Protein 5LW0 (pdb70)

Foldseek 3Di:
DPDQQLQEEEEEQACVDQQPDDLLLSLVLVLVLQQVLCVPDPSHAYEYEDADPVDPSLVNNVVVCVVVVPDPVRYHYAHHQQLCCCPPVVDAHAEYEDAAAFQRDEDPDDNRPVVCVQFDCQQVVQVVVWDRGDDQLAKTKTARDCPGNSCVRRVHGIYIYFHAAGCNPPGPNHPVPPVVVRSVRNSSRSNNVSVNSVVSVD/DPADDQLLQEEEEEQACVDQQPDDLLLSLVLVLVLLVVLCVVDDSHAYEYEDADPVDPSLVNNVVVCVVVVPDPVRYHYAHHQQLCCCPVVVRAHQEYEDNAAFQRDEDPDDNRPVVCVQFDPQQVVQCVVFDGGDDQLAKTKTARDCPGNSCVRRVHGIYIYFHAAGCDPPDPNHPVPPVVVRSVRRSSRSNNVSVNSVVSRD

Secondary structure (DSSP, 8-state):
---GGGGEEEE--TTSSTT---HHHHHHHHHHHHHHHHHH-SS-EEEEEES-TT-HHHHHHHHHHHHTT--TTTEEEEES-TTSTTTTTSB--SEEEEE--TT--S-SSHHHHHHHHHH-HHHHHHHHHH-S---TTEEEEEEPPTTSHHHHHH---EEEEEE--B--TTSTTB-TT-HHHHHHHHHHHHHHHHHHHHHHH-/--S--GGGGEEEE--TTSSTT---HHHHHHHHHHHHHHHHHH-SS-EEEEEES-TT-HHHHHHHHHHHHTT--TTTEEEEES-TTSTTTTTSB--SEEEEE--TT--S-SSHHHHHHHHHH-HHHHHHHHHH-S---TT-EEEEE--TTSHHHHHH---EEEEE---B--TTSTTB-TT-HHHHHHHHHHHHHHHHHHHHHHH-

Solvent-accessible surface area: 18004 Å² total

Sequence (406 aa):
LSDISSSSRTLAFPSISTADFQFDLDRASDIIVDAVADILQKKYDNIRRLVLVVDLSHKSRILSSLVKEKAAKKNINSSRFFTFVGDITQLQSKGGLRCCNVIANAANWRLKPGGGGVNAAIYNAAGEDLQRATKECADDTLRRPGSSVAVPLPSTSPLHHQREGVTHIIHVLGPNMNPMRPDCLKNDYTKGSKILHEAYTSSLFEENFVAIVQSVLSDISSSSRTLAFPSISTADFQFDLDRASDIIVDAVADILQKYDNIRRLVLVVDLSHKSRILSSLVKEKAAKKNINSSRFFTFVGDITQLQSKGGLRCCNVIANAANWRLKPGGGGVNAAIYNAAGEDLQRATKECADDTLRPGSSVAVPLPSTSPLHQREGVTHIIHVLGPNMNPMRPDCLKNDYTKGSKILHEAYTSLFENFVAIVQ

Radius of gyration: 22.7 Å; Cα contacts (8 Å, |Δi|>4): 907; chains: 2; bounding box: 70×43×40 Å

Organism: Oryza sativa subsp. indica (NCBI:txid39946)

Nearest PDB structures (foldseek):
  5lw0-assembly1_A  TM=1.003E+00  e=5.883E-43  Oryza sativa Japonica Group
  5lw6-assembly1_A  TM=7.981E-01  e=7.339E-15  Dictyostelium discoideum
  4jwh-assembly2_B  TM=5.902E-01  e=1.443E-02  Schizosaccharomyces pombe 972h-
  4jwh-assembly1_A  TM=5.006E-01  e=4.060E-02  Schizosaccharomyces pombe 972h-
  5zlt-assembly1_C  TM=4.604E-01  e=3.010E-01  Acinetobacter baumannii

Structure (mmCIF, N/CA/C/O backbone):
data_5LW0
#
_entry.id   5LW0
#
_cell.length_a   73.496
_cell.length_b   91.318
_cell.length_c   62.882
_cell.angle_alpha   90.00
_cell.angle_beta   103.32
_cell.angle_gamma   90.00
#
_symmetry.space_group_name_H-M   'C 1 2 1'
#
loop_
_entity.id
_entity.type
_entity.pdbx_description
1 polymer 'Basic helix-loop-helix, putative, expressed'
2 non-polymer '[(2R,3S,4R,5R)-5-(6-AMINOPURIN-9-YL)-3,4-DIHYDROXY-OXOLAN-2-YL]METHYL [HYDROXY-[[(2R,3S,4R,5S)-3,4,5-TRIHYDROXYOXOLAN-2-YL]METHOXY]PHOSPHORYL] HYDROGEN PHOSPHATE'
3 non-polymer 'PHOSPHATE ION'
4 non-polymer GLYCINE
5 water water
#
loop_
_atom_site.group_PDB
_atom_site.id
_atom_site.type_symbol
_atom_site.label_atom_id
_atom_site.label_alt_id
_atom_site.label_comp_id
_atom_site.label_asym_id
_atom_site.label_entity_id
_atom_site.label_seq_id
_atom_site.pdbx_PDB_ins_code
_atom_site.Cartn_x
_atom_site.Cartn_y
_atom_site.Cartn_z
_atom_site.occupancy
_atom_site.B_iso_or_equiv
_atom_site.auth_seq_id
_atom_site.auth_comp_id
_atom_site.auth_asym_id
_atom_site.auth_atom_id
_atom_site.pdbx_PDB_model_num
ATOM 1 N N . LEU A 1 30 ? 70.805 -38.373 94.080 1.00 79.99 95 LEU A N 1
ATOM 2 C CA . LEU A 1 30 ? 69.869 -37.740 93.095 1.00 74.38 95 LEU A CA 1
ATOM 3 C C . LEU A 1 30 ? 69.633 -38.651 91.915 1.00 64.42 95 LEU A C 1
ATOM 4 O O . LEU A 1 30 ? 70.550 -39.310 91.447 1.00 62.55 95 LEU A O 1
ATOM 9 N N . SER A 1 31 ? 68.403 -38.650 91.409 1.00 54.27 96 SER A N 1
ATOM 10 C CA . SER A 1 31 ? 68.091 -39.284 90.137 1.00 49.38 96 SER A CA 1
ATOM 11 C C . SER A 1 31 ? 68.912 -38.623 89.005 1.00 39.95 96 SER A C 1
ATOM 12 O O . SER A 1 31 ? 69.559 -37.567 89.189 1.00 39.50 96 SER A O 1
ATOM 15 N N . ASP A 1 32 ? 68.846 -39.227 87.838 1.00 33.59 97 ASP A N 1
ATOM 16 C CA . ASP A 1 32 ? 69.572 -38.737 86.696 1.00 28.60 97 ASP A CA 1
ATOM 17 C C . ASP A 1 32 ? 69.044 -37.309 86.358 1.00 22.31 97 ASP A C 1
ATOM 18 O O . ASP A 1 32 ? 67.876 -37.006 86.538 1.00 22.68 97 ASP A O 1
ATOM 23 N N . ILE A 1 33 ? 69.929 -36.498 85.828 1.00 19.84 98 ILE A N 1
ATOM 24 C CA . ILE A 1 33 ? 69.599 -35.140 85.407 1.00 20.13 98 ILE A CA 1
ATOM 25 C C . ILE A 1 33 ? 68.405 -35.099 84.461 1.00 17.69 98 ILE A C 1
ATOM 26 O O . ILE A 1 33 ? 67.588 -34.160 84.556 1.00 17.32 98 ILE A O 1
ATOM 31 N N . SER A 1 34 ? 68.275 -36.035 83.532 1.00 18.84 99 SER A N 1
ATOM 32 C CA A SER A 1 34 ? 67.161 -36.011 82.571 0.50 18.58 99 SER A CA 1
ATOM 33 C CA B SER A 1 34 ? 67.183 -35.967 82.568 0.50 19.96 99 SER A CA 1
ATOM 34 C C . SER A 1 34 ? 65.832 -36.127 83.259 1.00 18.49 99 SER A C 1
ATOM 35 O O . SER A 1 34 ? 64.864 -35.521 82.843 1.00 18.91 99 SER A O 1
ATOM 40 N N . SER A 1 35 ? 65.812 -36.820 84.396 1.00 18.78 100 SER A N 1
ATOM 41 C CA A SER A 1 35 ? 64.585 -36.987 85.162 0.70 19.73 100 SER A CA 1
ATOM 42 C CA B SER A 1 35 ? 64.583 -36.975 85.154 0.30 20.99 100 SER A CA 1
ATOM 43 C C . SER A 1 35 ? 64.219 -35.720 85.916 1.00 20.17 100 SER A C 1
ATOM 44 O O . SER A 1 35 ? 63.092 -35.598 86.401 1.00 25.54 100 SER A O 1
ATOM 49 N N . ARG A 1 36 ? 65.176 -34.775 86.025 1.00 16.82 101 ARG A N 1
ATOM 50 C CA . ARG A 1 36 ? 64.956 -33.563 86.728 1.00 16.27 101 ARG A CA 1
ATOM 51 C C . ARG A 1 36 ? 65.058 -32.339 85.815 1.00 15.65 101 ARG A C 1
ATOM 52 O O . ARG A 1 36 ? 65.290 -31.273 86.266 1.00 15.36 101 ARG A O 1
ATOM 60 N N . THR A 1 37 ? 64.768 -32.556 84.527 1.00 14.10 102 THR A N 1
ATOM 61 C CA . THR A 1 37 ? 64.799 -31.537 83.541 1.00 13.93 102 THR A CA 1
ATOM 62 C C . THR A 1 37 ? 63.432 -31.409 82.873 1.00 14.85 102 THR A C 1
ATOM 63 O O . THR A 1 37 ? 62.846 -32.398 82.442 1.00 15.87 102 THR A O 1
ATOM 67 N N . LEU A 1 38 ? 62.964 -30.169 82.815 1.00 12.84 103 LEU A N 1
ATOM 68 C CA . LEU A 1 38 ? 61.751 -29.807 82.098 1.00 12.02 103 LEU A CA 1
ATOM 69 C C . LEU A 1 38 ? 62.112 -28.968 80.884 1.00 12.08 103 LEU A C 1
ATOM 70 O O . LEU A 1 38 ? 62.800 -27.969 81.034 1.00 13.55 103 LEU A O 1
ATOM 75 N N . ALA A 1 39 ? 61.685 -29.388 79.726 1.00 11.76 104 ALA A N 1
ATOM 76 C CA . ALA A 1 39 ? 61.742 -28.531 78.521 1.00 13.11 104 ALA A CA 1
ATOM 77 C C . ALA A 1 39 ? 60.361 -27.942 78.320 1.00 12.52 104 ALA A C 1
ATOM 78 O O . ALA A 1 39 ? 59.338 -28.677 78.338 1.00 12.16 104 ALA A O 1
ATOM 80 N N . PHE A 1 40 ? 60.305 -26.677 78.040 1.00 12.90 105 PHE A N 1
ATOM 81 C CA . PHE A 1 40 ? 59.057 -26.022 77.800 1.00 11.99 105 PHE A CA 1
ATOM 82 C C . PHE A 1 40 ? 59.181 -25.036 76.665 1.00 13.06 105 PHE A C 1
ATOM 83 O O . PHE A 1 40 ? 60.228 -24.373 76.496 1.00 13.48 105 PHE A O 1
ATOM 91 N N . PRO A 1 41 ? 58.084 -24.837 75.912 1.00 13.26 106 PRO A N 1
ATOM 92 C CA . PRO A 1 41 ? 58.041 -23.788 74.919 1.00 14.74 106 PRO A CA 1
ATOM 93 C C . PRO A 1 41 ? 57.487 -22.491 75.505 1.00 13.99 106 PRO A C 1
ATOM 94 O O . PRO A 1 41 ? 56.942 -22.494 76.629 1.00 15.21 106 PRO A O 1
ATOM 98 N N . SER A 1 42 ? 57.559 -21.411 74.731 1.00 12.92 107 SER A N 1
ATOM 99 C CA . SER A 1 42 ? 57.029 -20.144 75.163 1.00 14.51 107 SER A CA 1
ATOM 100 C C . SER A 1 42 ? 55.502 -20.163 75.064 1.00 16.32 107 SER A C 1
ATOM 101 O O . SER A 1 42 ? 54.927 -20.113 73.985 1.00 19.99 107 SER A O 1
ATOM 104 N N . ILE A 1 43 ? 54.862 -20.254 76.180 1.00 13.39 108 ILE A N 1
ATOM 105 C CA . ILE A 1 43 ? 53.405 -20.298 76.215 1.00 14.34 108 ILE A CA 1
ATOM 106 C C . ILE A 1 43 ? 52.758 -19.006 75.782 1.00 13.37 108 ILE A C 1
ATOM 107 O O . ILE A 1 43 ? 53.229 -17.928 76.136 1.00 13.98 108 ILE A O 1
ATOM 112 N N . SER A 1 44 ? 51.765 -19.136 74.900 1.00 16.35 109 SER A N 1
ATOM 113 C CA . SER A 1 44 ? 50.860 -18.011 74.469 1.00 14.82 109 SER A CA 1
ATOM 114 C C . SER A 1 44 ? 51.456 -17.100 73.387 1.00 16.91 109 SER A C 1
ATOM 115 O O . SER A 1 44 ? 50.769 -16.230 72.926 1.00 16.82 109 SER A O 1
ATOM 118 N N . THR A 1 45 ? 52.721 -17.285 72.994 1.00 15.72 110 THR A N 1
ATOM 119 C CA . THR A 1 45 ? 53.326 -16.288 72.095 1.00 16.90 110 THR A CA 1
ATOM 120 C C . THR A 1 45 ? 53.253 -16.561 70.602 1.00 19.92 110 THR A C 1
ATOM 121 O O . THR A 1 45 ? 53.831 -15.825 69.857 1.00 22.63 110 THR A O 1
ATOM 125 N N . ALA A 1 46 ? 52.597 -17.615 70.167 1.00 19.56 111 ALA A N 1
ATOM 126 C CA . ALA A 1 46 ? 52.424 -17.791 68.692 1.00 22.20 111 ALA A CA 1
ATOM 127 C C . ALA A 1 46 ? 50.939 -17.727 68.344 1.00 21.32 111 ALA A C 1
ATOM 128 O O . ALA A 1 46 ? 50.426 -16.650 68.204 1.00 22.89 111 ALA A O 1
ATOM 130 N N . ASP A 1 47 ? 50.241 -18.863 68.406 1.00 21.69 112 ASP A N 1
ATOM 131 C CA . ASP A 1 47 ? 48.778 -18.883 68.132 1.00 22.97 112 ASP A CA 1
ATOM 132 C C . ASP A 1 47 ? 47.998 -17.924 69.013 1.00 24.61 112 ASP A C 1
ATOM 133 O O . ASP A 1 47 ? 46.984 -17.320 68.573 1.00 23.79 112 ASP A O 1
ATOM 138 N N . PHE A 1 48 ? 48.404 -17.760 70.280 1.00 19.79 113 PHE A N 1
ATOM 139 C CA . PHE A 1 48 ? 47.673 -16.918 71.222 1.00 20.05 113 PHE A CA 1
ATOM 140 C C . PHE A 1 48 ? 48.138 -15.408 71.231 1.00 18.10 113 PHE A C 1
ATOM 141 O O . PHE A 1 48 ? 47.601 -14.585 71.982 1.00 19.91 113 PHE A O 1
ATOM 149 N N . GLN A 1 49 ? 49.150 -15.102 70.423 1.00 20.71 114 GLN A N 1
ATOM 150 C CA . GLN A 1 49 ? 49.544 -13.718 70.089 1.00 20.40 114 GLN A CA 1
ATOM 151 C C . GLN A 1 49 ? 49.861 -12.839 71.284 1.00 21.04 114 GLN A C 1
ATOM 152 O O . GLN A 1 49 ? 49.783 -11.588 71.221 1.00 20.76 114 GLN A O 1
ATOM 158 N N . PHE A 1 50 ? 50.410 -13.448 72.335 1.00 17.47 115 PHE A N 1
ATOM 159 C CA . PHE A 1 50 ? 50.866 -12.668 73.449 1.00 14.83 115 PHE A CA 1
ATOM 160 C C . PHE A 1 50 ? 52.139 -11.934 73.135 1.00 16.18 115 PHE A C 1
ATOM 161 O O . PHE A 1 50 ? 53.075 -12.499 72.622 1.00 17.58 115 PHE A O 1
ATOM 169 N N . ASP A 1 51 ? 52.187 -10.650 73.501 1.00 16.19 116 ASP A N 1
ATOM 170 C CA . ASP A 1 51 ? 53.381 -9.804 73.275 1.00 15.43 116 ASP A CA 1
ATOM 171 C C . ASP A 1 51 ? 54.701 -10.430 73.751 1.00 16.29 116 ASP A C 1
ATOM 172 O O . ASP A 1 51 ? 54.826 -10.839 74.916 1.00 16.02 116 ASP A O 1
ATOM 177 N N . LEU A 1 52 ? 55.698 -10.464 72.863 1.00 18.39 117 LEU A N 1
ATOM 178 C CA . LEU A 1 52 ? 56.980 -11.178 73.209 1.00 18.28 117 LEU A CA 1
ATOM 179 C C . LEU A 1 52 ? 57.784 -10.492 74.243 1.00 17.74 117 LEU A C 1
ATOM 180 O O . LEU A 1 52 ? 58.473 -11.131 75.054 1.00 15.23 117 LEU A O 1
ATOM 185 N N . ASP A 1 53 ? 57.820 -9.160 74.215 1.00 16.29 118 ASP A N 1
ATOM 186 C CA . ASP A 1 53 ? 58.559 -8.446 75.222 1.00 17.30 118 ASP A CA 1
ATOM 187 C C . ASP A 1 53 ? 58.007 -8.723 76.607 1.00 15.87 118 ASP A C 1
ATOM 188 O O . ASP A 1 53 ? 58.757 -8.960 77.560 1.00 17.44 118 ASP A O 1
ATOM 193 N N . ARG A 1 54 ? 56.683 -8.600 76.754 1.00 15.36 119 ARG A N 1
ATOM 194 C CA . ARG A 1 54 ? 56.067 -8.875 78.043 1.00 16.49 119 ARG A CA 1
ATOM 195 C C . ARG A 1 54 ? 56.257 -10.366 78.459 1.00 15.26 119 ARG A C 1
ATOM 196 O O . ARG A 1 54 ? 56.574 -10.640 79.605 1.00 16.29 119 ARG A O 1
ATOM 204 N N . ALA A 1 55 ? 56.047 -11.259 77.513 1.00 14.52 120 ALA A N 1
ATOM 205 C CA . ALA A 1 55 ? 56.217 -12.721 77.793 1.00 14.59 120 ALA A CA 1
ATOM 206 C C . ALA A 1 55 ? 57.629 -13.017 78.292 1.00 15.09 120 ALA A C 1
ATOM 207 O O . ALA A 1 55 ? 57.805 -13.798 79.250 1.00 14.01 120 ALA A O 1
ATOM 209 N N . SER A 1 56 ? 58.636 -12.434 77.631 1.00 15.31 121 SER A N 1
ATOM 210 C CA . SER A 1 56 ? 59.995 -12.756 78.011 1.00 15.88 121 SER A CA 1
ATOM 211 C C . SER A 1 56 ? 60.305 -12.263 79.456 1.00 16.10 121 SER A C 1
ATOM 212 O O . SER A 1 56 ? 61.029 -12.921 80.188 1.00 16.68 121 SER A O 1
ATOM 215 N N . ASP A 1 57 ? 59.755 -11.106 79.868 1.00 16.28 122 ASP A N 1
ATOM 216 C CA . ASP A 1 57 ? 59.907 -10.648 81.203 1.00 17.29 122 ASP A CA 1
ATOM 217 C C . ASP A 1 57 ? 59.280 -11.660 82.167 1.00 15.35 122 ASP A C 1
ATOM 218 O O . ASP A 1 57 ? 59.818 -11.934 83.271 1.00 15.73 122 ASP A O 1
ATOM 223 N N . ILE A 1 58 ? 58.087 -12.123 81.816 1.00 14.56 123 ILE A N 1
ATOM 224 C CA . ILE A 1 58 ? 57.342 -13.041 82.686 1.00 15.49 123 ILE A CA 1
ATOM 225 C C . ILE A 1 58 ? 58.057 -14.409 82.827 1.00 14.83 123 ILE A C 1
ATOM 226 O O . ILE A 1 58 ? 58.171 -14.934 83.935 1.00 15.62 123 ILE A O 1
ATOM 231 N N . ILE A 1 59 ? 58.578 -14.917 81.708 1.00 14.04 124 ILE A N 1
ATOM 232 C CA . ILE A 1 59 ? 59.340 -16.193 81.739 1.00 12.95 124 ILE A CA 1
ATOM 233 C C . ILE A 1 59 ? 60.494 -16.084 82.735 1.00 13.60 124 ILE A C 1
ATOM 234 O O . ILE A 1 59 ? 60.691 -16.940 83.617 1.00 14.19 124 ILE A O 1
ATOM 239 N N . VAL A 1 60 ? 61.296 -15.055 82.587 1.00 14.27 125 VAL A N 1
ATOM 240 C CA . VAL A 1 60 ? 62.484 -14.909 83.400 1.00 14.94 125 VAL A CA 1
ATOM 241 C C . VAL A 1 60 ? 62.161 -14.681 84.867 1.00 15.52 125 VAL A C 1
ATOM 242 O O . VAL A 1 60 ? 62.796 -15.240 85.764 1.00 15.11 125 VAL A O 1
ATOM 246 N N . ASP A 1 61 ? 61.119 -13.919 85.148 1.00 14.71 126 ASP A N 1
ATOM 247 C CA . ASP A 1 61 ? 60.676 -13.784 86.544 1.00 15.55 126 ASP A CA 1
ATOM 248 C C . ASP A 1 61 ? 60.145 -15.063 87.138 1.00 14.46 126 ASP A C 1
ATOM 249 O O . ASP A 1 61 ? 60.438 -15.377 88.280 1.00 15.75 126 ASP A O 1
ATOM 254 N N . ALA A 1 62 ? 59.363 -15.830 86.368 1.00 12.67 127 ALA A N 1
ATOM 255 C CA . ALA A 1 62 ? 58.800 -17.108 86.873 1.00 13.92 127 ALA A CA 1
ATOM 256 C C . ALA A 1 62 ? 59.917 -18.144 87.108 1.00 14.22 127 ALA A C 1
ATOM 257 O O . ALA A 1 62 ? 59.894 -18.903 88.070 1.00 14.97 127 ALA A O 1
ATOM 259 N N . VAL A 1 63 ? 60.877 -18.152 86.207 1.00 14.53 128 VAL A N 1
ATOM 260 C CA . VAL A 1 63 ? 62.039 -19.063 86.333 1.00 13.47 128 VAL A CA 1
ATOM 261 C C . VAL A 1 63 ? 62.870 -18.687 87.563 1.00 14.11 128 VAL A C 1
ATOM 262 O O . VAL A 1 63 ? 63.210 -19.541 88.378 1.00 14.83 128 VAL A O 1
ATOM 266 N N . ALA A 1 64 ? 63.157 -17.405 87.711 1.00 14.64 129 ALA A N 1
ATOM 267 C CA . ALA A 1 64 ? 63.940 -16.956 88.876 1.00 16.86 129 ALA A CA 1
ATOM 268 C C . ALA A 1 64 ? 63.217 -17.348 90.167 1.00 16.96 129 ALA A C 1
ATOM 269 O O . ALA A 1 64 ? 63.852 -17.891 91.101 1.00 18.84 129 ALA A O 1
ATOM 271 N N . ASP A 1 65 ? 61.899 -17.121 90.208 1.00 15.19 130 ASP A N 1
ATOM 272 C CA . ASP A 1 65 ? 61.100 -17.437 91.400 1.00 17.27 130 ASP A CA 1
ATOM 273 C C . ASP A 1 65 ? 61.149 -18.934 91.747 1.00 17.11 130 ASP A C 1
ATOM 274 O O . ASP A 1 65 ? 61.368 -19.278 92.900 1.00 19.21 130 ASP A O 1
ATOM 279 N N . ILE A 1 66 ? 60.962 -19.857 90.768 1.00 14.96 131 ILE A N 1
ATOM 280 C CA . ILE A 1 66 ? 60.980 -21.248 91.073 1.00 15.53 131 ILE A CA 1
ATOM 281 C C . ILE A 1 66 ? 62.418 -21.745 91.480 1.00 15.17 131 ILE A C 1
ATOM 282 O O . ILE A 1 66 ? 62.544 -22.623 92.348 1.00 17.18 131 ILE A O 1
ATOM 287 N N . LEU A 1 67 ? 63.449 -21.228 90.824 1.00 15.18 132 LEU A N 1
ATOM 288 C CA . LEU A 1 67 ? 64.805 -21.694 91.088 1.00 16.09 132 LEU A CA 1
ATOM 289 C C . LEU A 1 67 ? 65.251 -21.228 92.446 1.00 17.88 132 LEU A C 1
ATOM 290 O O . LEU A 1 67 ? 66.112 -21.904 93.069 1.00 22.50 132 LEU A O 1
ATOM 295 N N . GLN A 1 68 ? 64.683 -20.113 92.928 1.00 19.11 133 GLN A N 1
ATOM 296 C CA . GLN A 1 68 ? 64.973 -19.641 94.306 1.00 22.60 133 GLN A CA 1
ATOM 297 C C . GLN A 1 68 ? 64.444 -20.636 95.345 1.00 23.25 133 GLN A C 1
ATOM 298 O O . GLN A 1 68 ? 64.980 -20.708 96.430 1.00 26.48 133 GLN A O 1
ATOM 304 N N . LYS A 1 69 ? 63.462 -21.467 94.978 1.00 18.95 134 LYS A N 1
ATOM 305 C CA A LYS A 1 69 ? 62.799 -22.378 95.923 0.70 21.85 134 LYS A CA 1
ATOM 306 C CA B LYS A 1 69 ? 62.804 -22.358 95.939 0.30 21.45 134 LYS A CA 1
ATOM 307 C C . LYS A 1 69 ? 63.230 -23.831 95.818 1.00 24.48 134 LYS A C 1
ATOM 308 O O . LYS A 1 69 ? 63.252 -24.596 96.826 1.00 22.95 134 LYS A O 1
ATOM 319 N N . TYR A 1 70 ? 63.564 -24.263 94.652 1.00 24.88 135 TYR A N 1
ATOM 320 C CA . TYR A 1 70 ? 63.736 -25.661 94.528 1.00 28.82 135 TYR A CA 1
ATOM 321 C C . TYR A 1 70 ? 65.078 -25.895 93.938 1.00 29.60 135 TYR A C 1
ATOM 322 O O . TYR A 1 70 ? 65.545 -25.206 92.986 1.00 31.50 135 TYR A O 1
ATOM 331 N N . ASP A 1 71 ? 65.800 -26.753 94.646 1.00 37.13 136 ASP A N 1
ATOM 332 C CA . ASP A 1 71 ? 67.031 -27.218 94.222 1.00 37.11 136 ASP A CA 1
ATOM 333 C C . ASP A 1 71 ? 66.829 -28.367 93.262 1.00 35.12 136 ASP A C 1
ATOM 334 O O . ASP A 1 71 ? 65.725 -29.089 93.235 1.00 34.69 136 ASP A O 1
ATOM 339 N N . ASN A 1 72 ? 67.896 -28.596 92.546 1.00 29.88 137 ASN A N 1
ATOM 340 C CA . ASN A 1 72 ? 68.118 -29.836 91.842 1.00 34.06 137 ASN A CA 1
ATOM 341 C C . ASN A 1 72 ? 67.137 -30.014 90.706 1.00 26.99 137 ASN A C 1
ATOM 342 O O . ASN A 1 72 ? 66.780 -31.111 90.380 1.00 27.77 137 ASN A O 1
ATOM 347 N N . ILE A 1 73 ? 66.625 -28.910 90.184 1.00 21.27 138 ILE A N 1
ATOM 348 C CA . ILE A 1 73 ? 65.805 -28.978 88.932 1.00 19.94 138 ILE A CA 1
ATOM 349 C C . ILE A 1 73 ? 66.496 -28.169 87.892 1.00 16.91 138 ILE A C 1
ATOM 350 O O . ILE A 1 73 ? 67.249 -27.258 88.189 1.00 18.18 138 ILE A O 1
ATOM 355 N N . ARG A 1 74 ? 66.216 -28.505 86.639 1.00 14.00 139 ARG A N 1
ATOM 356 C CA A ARG A 1 74 ? 66.754 -27.768 85.529 0.50 14.29 139 ARG A CA 1
ATOM 357 C CA B ARG A 1 74 ? 66.759 -27.784 85.507 0.50 14.99 139 ARG A CA 1
ATOM 358 C C . ARG A 1 74 ? 65.621 -27.455 84.566 1.00 13.62 139 ARG A C 1
ATOM 359 O O . ARG A 1 74 ? 64.765 -28.295 84.314 1.00 14.05 139 ARG A O 1
ATOM 374 N N . LEU A 1 75 ? 65.622 -26.224 84.051 1.00 12.56 140 LEU A N 1
ATOM 375 C CA . LEU A 1 75 ? 64.548 -25.727 83.192 1.00 12.93 140 LEU A CA 1
ATOM 376 C C . LEU A 1 75 ? 65.130 -25.293 81.864 1.00 13.23 140 LEU A C 1
ATOM 377 O O . LEU A 1 75 ? 66.087 -24.562 81.830 1.00 14.63 140 LEU A O 1
ATOM 382 N N . VAL A 1 76 ? 64.522 -25.721 80.780 1.00 12.15 141 VAL A N 1
ATOM 383 C CA . VAL A 1 76 ? 65.070 -25.445 79.437 1.00 12.24 141 VAL A CA 1
ATOM 384 C C . VAL A 1 76 ? 63.915 -24.887 78.540 1.00 11.84 141 VAL A C 1
ATOM 385 O O . VAL A 1 76 ? 62.941 -25.559 78.313 1.00 12.59 141 VAL A O 1
ATOM 389 N N . LEU A 1 77 ? 64.052 -23.622 78.117 1.00 11.29 142 LEU A N 1
ATOM 390 C CA . LEU A 1 77 ? 63.130 -23.004 77.193 1.00 12.68 142 LEU A CA 1
ATOM 391 C C . LEU A 1 77 ? 63.530 -23.390 75.766 1.00 12.75 142 LEU A C 1
ATOM 392 O O . LEU A 1 77 ? 64.671 -23.107 75.350 1.00 13.82 142 LEU A O 1
ATOM 397 N N . VAL A 1 78 ? 62.611 -23.967 75.027 1.00 12.48 143 VAL A N 1
ATOM 398 C CA A VAL A 1 78 ? 62.901 -24.420 73.692 0.50 13.60 143 VAL A CA 1
ATOM 399 C CA B VAL A 1 78 ? 62.884 -24.462 73.697 0.50 13.87 143 VAL A CA 1
ATOM 400 C C . VAL A 1 78 ? 62.055 -23.687 72.657 1.00 15.30 143 VAL A C 1
ATOM 401 O O . VAL A 1 78 ? 60.892 -23.367 72.896 1.00 15.71 143 VAL A O 1
ATOM 408 N N . ASP A 1 79 ? 62.662 -23.456 71.485 1.00 14.17 144 ASP A N 1
ATOM 409 C CA . ASP A 1 79 ? 61.910 -22.965 70.311 1.00 15.30 144 ASP A CA 1
ATOM 410 C C . ASP A 1 79 ? 62.585 -23.581 69.075 1.00 16.07 144 ASP A C 1
ATOM 411 O O . ASP A 1 79 ? 63.765 -23.972 69.105 1.00 15.67 144 ASP A O 1
ATOM 416 N N . LEU A 1 80 ? 61.846 -23.644 67.991 1.00 18.52 145 LEU A N 1
ATOM 417 C CA . LEU A 1 80 ? 62.285 -24.386 66.824 1.00 19.85 145 LEU A CA 1
ATOM 418 C C . LEU A 1 80 ? 63.409 -23.731 66.064 1.00 21.06 145 LEU A C 1
ATOM 419 O O . LEU A 1 80 ? 64.211 -24.412 65.448 1.00 21.13 145 LEU A O 1
ATOM 424 N N . SER A 1 81 ? 63.422 -22.421 66.010 1.00 20.19 146 SER A N 1
ATOM 425 C CA . SER A 1 81 ? 64.367 -21.729 65.144 1.00 21.44 146 SER A CA 1
ATOM 426 C C . SER A 1 81 ? 65.411 -20.988 65.887 1.00 18.59 146 SER A C 1
ATOM 427 O O . SER A 1 81 ? 65.131 -20.333 66.861 1.00 16.32 146 SER A O 1
ATOM 430 N N . HIS A 1 82 ? 66.646 -20.997 65.369 1.00 19.96 147 HIS A N 1
ATOM 431 C CA . HIS A 1 82 ? 67.707 -20.166 65.938 1.00 20.26 147 HIS A CA 1
ATOM 432 C C . HIS A 1 82 ? 67.483 -18.703 65.831 1.00 18.03 147 HIS A C 1
ATOM 433 O O . HIS A 1 82 ? 68.072 -17.950 66.554 1.00 18.47 147 HIS A O 1
ATOM 440 N N . LYS A 1 83 ? 66.562 -18.279 64.954 1.00 17.91 148 LYS A N 1
ATOM 441 C CA . LYS A 1 83 ? 66.198 -16.873 64.848 1.00 20.32 148 LYS A CA 1
ATOM 442 C C . LYS A 1 83 ? 65.087 -16.470 65.773 1.00 18.83 148 LYS A C 1
ATOM 443 O O . LYS A 1 83 ? 64.690 -15.281 65.805 1.00 21.08 148 LYS A O 1
ATOM 449 N N . SER A 1 84 ? 64.606 -17.416 66.584 1.00 15.76 149 SER A N 1
ATOM 450 C CA . SER A 1 84 ? 63.538 -17.129 67.570 1.00 16.65 149 SER A CA 1
ATOM 451 C C . SER A 1 84 ? 63.748 -15.845 68.337 1.00 16.14 149 SER A C 1
ATOM 452 O O . SER A 1 84 ? 64.706 -15.682 69.080 1.00 15.43 149 SER A O 1
ATOM 455 N N . ARG A 1 85 ? 62.771 -14.948 68.226 1.00 17.78 150 ARG A N 1
ATOM 456 C CA . ARG A 1 85 ? 62.796 -13.750 68.936 1.00 19.04 150 ARG A CA 1
ATOM 457 C C . ARG A 1 85 ? 62.591 -13.956 70.433 1.00 16.80 150 ARG A C 1
ATOM 458 O O . ARG A 1 85 ? 63.229 -13.303 71.256 1.00 16.98 150 ARG A O 1
ATOM 466 N N . ILE A 1 86 ? 61.720 -14.890 70.805 1.00 15.56 151 ILE A N 1
ATOM 467 C CA . ILE A 1 86 ? 61.509 -15.122 72.228 1.00 14.58 151 ILE A CA 1
ATOM 468 C C . ILE A 1 86 ? 62.778 -15.711 72.878 1.00 14.65 151 ILE A C 1
ATOM 469 O O . ILE A 1 86 ? 63.165 -15.295 73.978 1.00 14.09 151 ILE A O 1
ATOM 474 N N . LEU A 1 87 ? 63.501 -16.572 72.184 1.00 14.79 152 LEU A N 1
ATOM 475 C CA . LEU A 1 87 ? 64.762 -17.065 72.778 1.00 14.56 152 LEU A CA 1
ATOM 476 C C . LEU A 1 87 ? 65.789 -15.936 72.952 1.00 13.71 152 LEU A C 1
ATOM 477 O O . LEU A 1 87 ? 66.458 -15.834 73.978 1.00 14.86 152 LEU A O 1
ATOM 482 N N . SER A 1 88 ? 65.875 -15.050 71.975 1.00 14.35 153 SER A N 1
ATOM 483 C CA A SER A 1 88 ? 66.831 -13.943 72.026 0.50 14.91 153 SER A CA 1
ATOM 484 C CA B SER A 1 88 ? 66.832 -13.944 72.044 0.50 16.52 153 SER A CA 1
ATOM 485 C C . SER A 1 88 ? 66.536 -12.967 73.192 1.00 15.48 153 SER A C 1
ATOM 486 O O . SER A 1 88 ? 67.438 -12.587 73.950 1.00 15.61 153 SER A O 1
ATOM 491 N N . LEU A 1 89 ? 65.233 -12.664 73.395 1.00 15.58 154 LEU A N 1
ATOM 492 C CA . LEU A 1 89 ? 64.812 -11.823 74.475 1.00 15.66 154 LEU A CA 1
ATOM 493 C C . LEU A 1 89 ? 65.042 -12.450 75.795 1.00 14.23 154 LEU A C 1
ATOM 494 O O . LEU A 1 89 ? 65.509 -11.818 76.747 1.00 16.12 154 LEU A O 1
ATOM 499 N N . VAL A 1 90 ? 64.688 -13.732 75.917 1.00 13.20 155 VAL A N 1
ATOM 500 C CA . VAL A 1 90 ? 64.880 -14.392 77.180 1.00 13.54 155 VAL A CA 1
ATOM 501 C C . VAL A 1 90 ? 66.341 -14.489 77.533 1.00 13.79 155 VAL A C 1
ATOM 502 O O . VAL A 1 90 ? 66.722 -14.275 78.696 1.00 14.98 155 VAL A O 1
ATOM 506 N N . LYS A 1 91 ? 67.184 -14.796 76.564 1.00 14.51 156 LYS A N 1
ATOM 507 C CA . LYS A 1 91 ? 68.668 -14.853 76.848 1.00 16.61 156 LYS A CA 1
ATOM 508 C C . LYS A 1 91 ? 69.156 -13.514 77.431 1.00 17.43 156 LYS A C 1
ATOM 509 O O . LYS A 1 91 ? 69.906 -13.495 78.381 1.00 17.44 156 LYS A O 1
ATOM 515 N N . GLU A 1 92 ? 68.734 -12.413 76.819 1.00 17.54 157 GLU A N 1
ATOM 516 C CA . GLU A 1 92 ? 69.194 -11.071 77.217 1.00 20.71 157 GLU A CA 1
ATOM 517 C C . GLU A 1 92 ? 68.759 -10.768 78.647 1.00 19.29 157 GLU A C 1
ATOM 518 O O . GLU A 1 92 ? 69.562 -10.363 79.492 1.00 19.73 157 GLU A O 1
ATOM 524 N N . LYS A 1 93 ? 67.513 -11.098 78.933 1.00 18.48 158 LYS A N 1
ATOM 525 C CA . LYS A 1 93 ? 66.944 -10.834 80.231 1.00 19.24 158 LYS A CA 1
ATOM 526 C C . LYS A 1 93 ? 67.462 -11.772 81.306 1.00 19.31 158 LYS A C 1
ATOM 527 O O . LYS A 1 93 ? 67.672 -11.343 82.449 1.00 19.15 158 LYS A O 1
ATOM 533 N N . ALA A 1 94 ? 67.693 -13.058 80.963 1.00 15.99 159 ALA A N 1
ATOM 534 C CA . ALA A 1 94 ? 68.226 -13.948 81.917 1.00 15.26 159 ALA A CA 1
ATOM 535 C C . ALA A 1 94 ? 69.634 -13.553 82.342 1.00 19.91 159 ALA A C 1
ATOM 536 O O . ALA A 1 94 ? 69.987 -13.684 83.495 1.00 19.58 159 ALA A O 1
ATOM 538 N N . ALA A 1 95 ? 70.425 -13.083 81.390 1.00 19.14 160 ALA A N 1
ATOM 539 C CA . ALA A 1 95 ? 71.768 -12.581 81.692 1.00 20.00 160 ALA A CA 1
ATOM 540 C C . ALA A 1 95 ? 71.715 -11.322 82.618 1.00 22.97 160 ALA A C 1
ATOM 541 O O . ALA A 1 95 ? 72.433 -11.255 83.586 1.00 24.97 160 ALA A O 1
ATOM 543 N N . LYS A 1 96 ? 70.833 -10.394 82.327 1.00 24.99 161 LYS A N 1
ATOM 544 C CA . LYS A 1 96 ? 70.653 -9.211 83.190 1.00 29.33 161 LYS A CA 1
ATOM 545 C C . LYS A 1 96 ? 70.270 -9.590 84.594 1.00 30.05 161 LYS A C 1
ATOM 546 O O . LYS A 1 96 ? 70.744 -8.993 85.549 1.00 29.76 161 LYS A O 1
ATOM 552 N N . LYS A 1 97 ? 69.392 -10.580 84.728 1.00 25.46 162 LYS A N 1
ATOM 553 C CA . LYS A 1 97 ? 68.888 -11.022 86.029 1.00 27.11 162 LYS A CA 1
ATOM 554 C C . LYS A 1 97 ? 69.796 -12.001 86.718 1.00 25.31 162 LYS A C 1
ATOM 555 O O . LYS A 1 97 ? 69.495 -12.475 87.825 1.00 27.28 162 LYS A O 1
ATOM 561 N N . ASN A 1 98 ? 70.886 -12.348 86.077 1.00 25.65 163 ASN A N 1
ATOM 562 C CA . ASN A 1 98 ? 71.813 -13.266 86.608 1.00 27.07 163 ASN A CA 1
ATOM 563 C C . ASN A 1 98 ? 71.214 -14.573 87.015 1.00 25.69 163 ASN A C 1
ATOM 564 O O . ASN A 1 98 ? 71.556 -15.126 88.036 1.00 26.51 163 ASN A O 1
ATOM 569 N N . ILE A 1 99 ? 70.321 -15.094 86.197 1.00 22.22 164 ILE A N 1
ATOM 570 C CA . ILE A 1 99 ? 69.827 -16.438 86.430 1.00 22.99 164 ILE A CA 1
ATOM 571 C C . ILE A 1 99 ? 70.953 -17.482 86.320 1.00 20.36 164 ILE A C 1
ATOM 572 O O . ILE A 1 99 ? 71.792 -17.418 85.422 1.00 20.65 164 ILE A O 1
ATOM 577 N N . ASN A 1 100 ? 70.959 -18.443 87.249 1.00 20.60 165 ASN A N 1
ATOM 578 C CA . ASN A 1 100 ? 71.953 -19.503 87.231 1.00 21.09 165 ASN A CA 1
ATOM 579 C C . ASN A 1 100 ? 71.892 -20.321 85.941 1.00 19.81 165 ASN A C 1
ATOM 580 O O . ASN A 1 100 ? 70.967 -21.055 85.737 1.00 18.63 165 ASN A O 1
ATOM 585 N N . SER A 1 101 ? 72.925 -20.205 85.103 1.00 19.48 166 SER A N 1
ATOM 586 C CA . SER A 1 101 ? 72.889 -20.771 83.769 1.00 19.78 166 SER A CA 1
ATOM 587 C C . SER A 1 101 ? 73.155 -22.284 83.699 1.00 18.09 166 SER A C 1
ATOM 588 O O . SER A 1 101 ? 73.001 -22.875 82.644 1.00 18.96 166 SER A O 1
ATOM 591 N N . SER A 1 102 ? 73.461 -22.937 84.816 1.00 18.50 167 SER A N 1
ATOM 592 C CA . SER A 1 102 ? 73.371 -24.386 84.855 1.00 18.01 167 SER A CA 1
ATOM 593 C C . SER A 1 102 ? 71.983 -24.899 85.120 1.00 16.28 167 SER A C 1
ATOM 594 O O . SER A 1 102 ? 71.721 -26.056 84.877 1.00 18.96 167 SER A O 1
ATOM 597 N N . ARG A 1 103 ? 71.114 -24.042 85.669 1.00 16.11 168 ARG A N 1
ATOM 598 C CA . ARG A 1 103 ? 69.793 -24.473 86.098 1.00 14.99 168 ARG A CA 1
ATOM 599 C C . ARG A 1 103 ? 68.707 -24.008 85.119 1.00 14.87 168 ARG A C 1
ATOM 600 O O . ARG A 1 103 ? 67.642 -24.558 85.135 1.00 16.32 168 ARG A O 1
ATOM 608 N N . PHE A 1 104 ? 68.976 -22.943 84.354 1.00 12.18 169 PHE A N 1
ATOM 609 C CA . PHE A 1 104 ? 68.075 -22.521 83.256 1.00 13.16 169 PHE A CA 1
ATOM 610 C C . PHE A 1 104 ? 68.903 -22.144 82.052 1.00 13.81 169 PHE A C 1
ATOM 611 O O . PHE A 1 104 ? 69.918 -21.394 82.163 1.00 15.93 169 PHE A O 1
ATOM 619 N N . PHE A 1 105 ? 68.475 -22.591 80.885 1.00 13.18 170 PHE A N 1
ATOM 620 C CA . PHE A 1 105 ? 69.014 -22.125 79.655 1.00 13.02 170 PHE A CA 1
ATOM 621 C C . PHE A 1 105 ? 68.022 -22.245 78.533 1.00 12.66 170 PHE A C 1
ATOM 622 O O . PHE A 1 105 ? 67.000 -22.894 78.694 1.00 13.55 170 PHE A O 1
ATOM 630 N N . THR A 1 106 ? 68.322 -21.607 77.399 1.00 13.35 171 THR A N 1
ATOM 631 C CA . THR A 1 106 ? 67.465 -21.738 76.188 1.00 12.56 171 THR A CA 1
ATOM 632 C C . THR A 1 106 ? 68.098 -22.764 75.267 1.00 13.12 171 THR A C 1
ATOM 633 O O . THR A 1 106 ? 69.328 -23.008 75.326 1.00 13.43 171 THR A O 1
ATOM 637 N N . PHE A 1 107 ? 67.307 -23.325 74.368 1.00 12.75 172 PHE A N 1
ATOM 638 C CA . PHE A 1 107 ? 67.788 -24.384 73.498 1.00 14.97 172 PHE A CA 1
ATOM 639 C C . PHE A 1 107 ? 66.973 -24.355 72.234 1.00 14.31 172 PHE A C 1
ATOM 640 O O . PHE A 1 107 ? 65.770 -24.317 72.280 1.00 15.40 172 PHE A O 1
ATOM 648 N N . VAL A 1 108 ? 67.664 -24.417 71.099 1.00 14.64 173 VAL A N 1
ATOM 649 C CA . VAL A 1 108 ? 66.991 -24.483 69.786 1.00 15.19 173 VAL A CA 1
ATOM 650 C C . VAL A 1 108 ? 66.718 -25.919 69.405 1.00 16.33 173 VAL A C 1
ATOM 651 O O . VAL A 1 108 ? 67.635 -26.767 69.344 1.00 17.92 173 VAL A O 1
ATOM 655 N N . GLY A 1 109 ? 65.465 -26.225 69.150 1.00 17.02 174 GLY A N 1
ATOM 656 C CA . GLY A 1 109 ? 65.107 -27.572 68.801 1.00 19.55 174 GLY A CA 1
ATOM 657 C C . GLY A 1 109 ? 63.634 -27.818 68.762 1.00 18.12 174 GLY A C 1
ATOM 658 O O . GLY A 1 109 ? 62.855 -26.973 69.132 1.00 17.77 174 GLY A O 1
ATOM 659 N N . ASP A 1 110 ? 63.289 -28.983 68.298 1.00 19.56 175 ASP A N 1
ATOM 660 C CA . ASP A 1 110 ? 61.924 -29.462 68.306 1.00 19.86 175 ASP A CA 1
ATOM 661 C C . ASP A 1 110 ? 61.749 -30.185 69.658 1.00 15.24 175 ASP A C 1
ATOM 662 O O . ASP A 1 110 ? 62.490 -31.117 69.988 1.00 16.92 175 ASP A O 1
ATOM 667 N N . ILE A 1 111 ? 60.769 -29.735 70.427 1.00 16.72 176 ILE A N 1
ATOM 668 C CA . ILE A 1 111 ? 60.500 -30.286 71.730 1.00 16.54 176 ILE A CA 1
ATOM 669 C C . ILE A 1 111 ? 60.171 -31.770 71.734 1.00 16.53 176 ILE A C 1
ATOM 670 O O . ILE A 1 111 ? 60.231 -32.419 72.757 1.00 16.57 176 ILE A O 1
ATOM 675 N N . THR A 1 112 ? 59.745 -32.299 70.556 1.00 15.76 177 THR A N 1
ATOM 676 C CA . THR A 1 112 ? 59.464 -33.728 70.415 1.00 16.65 177 THR A CA 1
ATOM 677 C C . THR A 1 112 ? 60.660 -34.534 69.889 1.00 19.50 177 THR A C 1
ATOM 678 O O . THR A 1 112 ? 60.528 -35.737 69.725 1.00 18.37 177 THR A O 1
ATOM 682 N N . GLN A 1 113 ? 61.807 -33.868 69.676 1.00 17.56 178 GLN A N 1
ATOM 683 C CA . GLN A 1 113 ? 62.999 -34.542 69.208 1.00 19.02 178 GLN A CA 1
ATOM 684 C C . GLN A 1 113 ? 64.248 -34.055 69.962 1.00 21.41 178 GLN A C 1
ATOM 685 O O . GLN A 1 113 ? 65.370 -33.933 69.373 1.00 19.80 178 GLN A O 1
ATOM 691 N N . LEU A 1 114 ? 64.108 -33.805 71.268 1.00 17.42 179 LEU A N 1
ATOM 692 C CA . LEU A 1 114 ? 65.216 -33.275 71.975 1.00 17.28 179 LEU A CA 1
ATOM 693 C C . LEU A 1 114 ? 66.409 -34.257 72.090 1.00 17.29 179 LEU A C 1
ATOM 694 O O . LEU A 1 114 ? 67.518 -33.814 72.066 1.00 19.14 179 LEU A O 1
ATOM 699 N N . GLN A 1 115 ? 66.148 -35.527 72.369 1.00 19.48 180 GLN A N 1
ATOM 700 C CA . GLN A 1 115 ? 67.237 -36.516 72.520 1.00 21.74 180 GLN A CA 1
ATOM 701 C C . GLN A 1 115 ? 67.791 -36.894 71.150 1.00 22.81 180 GLN A C 1
ATOM 702 O O . GLN A 1 115 ? 69.014 -36.786 70.910 1.00 24.60 180 GLN A O 1
ATOM 708 N N . SER A 1 116 ? 66.899 -37.197 70.220 1.00 24.12 181 SER A N 1
ATOM 709 C CA . SER A 1 116 ? 67.337 -37.750 68.902 1.00 28.29 181 SER A CA 1
ATOM 710 C C . SER A 1 116 ? 68.026 -36.701 68.022 1.00 29.76 181 SER A C 1
ATOM 711 O O . SER A 1 116 ? 69.137 -36.965 67.478 1.00 29.69 181 SER A O 1
ATOM 714 N N . LYS A 1 117 ? 67.445 -35.506 67.921 1.00 22.32 182 LYS A N 1
ATOM 715 C CA . LYS A 1 117 ? 68.051 -34.421 67.123 1.00 22.52 182 LYS A CA 1
ATOM 716 C C . LYS A 1 117 ? 68.822 -33.386 67.927 1.00 24.23 182 LYS A C 1
ATOM 717 O O . LYS A 1 117 ? 69.705 -32.736 67.418 1.00 24.85 182 LYS A O 1
ATOM 723 N N . GLY A 1 118 ? 68.363 -33.115 69.130 1.00 19.45 183 GLY A N 1
ATOM 724 C CA . GLY A 1 118 ? 69.039 -32.182 69.975 1.00 20.28 183 GLY A CA 1
ATOM 725 C C . GLY A 1 118 ? 70.228 -32.707 70.756 1.00 17.39 183 GLY A C 1
ATOM 726 O O . GLY A 1 118 ? 71.053 -31.944 71.192 1.00 17.64 183 GLY A O 1
ATOM 727 N N . GLY A 1 119 ? 70.261 -34.016 71.038 1.00 16.62 184 GLY A N 1
ATOM 728 C CA . GLY A 1 119 ? 71.287 -34.550 71.861 1.00 17.76 184 GLY A CA 1
ATOM 729 C C . GLY A 1 119 ? 71.131 -34.230 73.338 1.00 17.71 184 GLY A C 1
ATOM 730 O O . GLY A 1 119 ? 72.084 -34.271 74.090 1.00 18.52 184 GLY A O 1
ATOM 731 N N . LEU A 1 120 ? 69.930 -33.829 73.731 1.00 16.34 185 LEU A N 1
ATOM 732 C CA . LEU A 1 120 ? 69.685 -33.399 75.118 1.00 16.13 185 LEU A CA 1
ATOM 733 C C . LEU A 1 120 ? 68.523 -34.173 75.658 1.00 22.89 185 LEU A C 1
ATOM 734 O O . LEU A 1 120 ? 67.406 -33.893 75.271 1.00 29.72 185 LEU A O 1
ATOM 739 N N . ARG A 1 121 ? 68.733 -35.057 76.598 1.00 23.22 186 ARG A N 1
ATOM 740 C CA . ARG A 1 121 ? 67.528 -35.779 77.111 1.00 28.44 186 ARG A CA 1
ATOM 741 C C . ARG A 1 121 ? 66.849 -35.020 78.203 1.00 20.47 186 ARG A C 1
ATOM 742 O O . ARG A 1 121 ? 67.487 -34.523 79.183 1.00 21.58 186 ARG A O 1
ATOM 750 N N . CYS A 1 122 ? 65.581 -34.867 77.966 1.00 23.22 187 CYS A N 1
ATOM 751 C CA A CYS A 1 122 ? 64.639 -34.177 78.915 0.70 20.00 187 CYS A CA 1
ATOM 752 C CA B CYS A 1 122 ? 64.746 -34.252 78.851 0.30 20.61 187 CYS A CA 1
ATOM 753 C C . CYS A 1 122 ? 63.449 -35.077 79.069 1.00 19.80 187 CYS A C 1
ATOM 754 O O . CYS A 1 122 ? 62.678 -35.265 78.139 1.00 20.04 187 CYS A O 1
ATOM 759 N N . ASN A 1 123 ? 63.203 -35.525 80.304 1.00 16.60 188 ASN A N 1
ATOM 760 C CA . ASN A 1 123 ? 62.116 -36.528 80.543 1.00 16.68 188 ASN A CA 1
ATOM 761 C C . ASN A 1 123 ? 60.731 -35.893 80.633 1.00 15.51 188 ASN A C 1
ATOM 762 O O . ASN A 1 123 ? 59.721 -36.560 80.458 1.00 15.07 188 ASN A O 1
ATOM 767 N N . VAL A 1 124 ? 60.651 -34.607 80.993 1.00 14.70 189 VAL A N 1
ATOM 768 C CA . VAL A 1 124 ? 59.363 -33.972 81.122 1.00 13.73 189 VAL A CA 1
ATOM 769 C C . VAL A 1 124 ? 59.295 -32.851 80.113 1.00 13.31 189 VAL A C 1
ATOM 770 O O . VAL A 1 124 ? 60.195 -32.022 80.039 1.00 13.52 189 VAL A O 1
ATOM 774 N N . ILE A 1 125 ? 58.207 -32.799 79.329 1.00 13.15 190 ILE A N 1
ATOM 775 C CA . ILE A 1 125 ? 58.019 -31.658 78.437 1.00 13.74 190 ILE A CA 1
ATOM 776 C C . ILE A 1 125 ? 56.674 -30.995 78.666 1.00 13.54 190 ILE A C 1
ATOM 777 O O . ILE A 1 125 ? 55.716 -31.628 79.111 1.00 15.20 190 ILE A O 1
ATOM 782 N N . ALA A 1 126 ? 56.632 -29.682 78.456 1.00 13.18 191 ALA A N 1
ATOM 783 C CA . ALA A 1 126 ? 55.363 -28.926 78.534 1.00 13.79 191 ALA A CA 1
ATOM 784 C C . ALA A 1 126 ? 54.741 -28.731 77.178 1.00 13.86 191 ALA A C 1
ATOM 785 O O . ALA A 1 126 ? 55.452 -28.578 76.169 1.00 15.03 191 ALA A O 1
ATOM 787 N N . ASN A 1 127 ? 53.424 -28.688 77.158 1.00 14.10 192 ASN A N 1
ATOM 788 C CA . ASN A 1 127 ? 52.644 -28.447 75.972 1.00 14.25 192 ASN A CA 1
ATOM 789 C C . ASN A 1 127 ? 51.816 -27.184 76.104 1.00 14.86 192 ASN A C 1
ATOM 790 O O . ASN A 1 127 ? 51.253 -26.918 77.149 1.00 15.60 192 ASN A O 1
ATOM 795 N N . ALA A 1 128 ? 51.767 -26.349 75.054 1.00 14.52 193 ALA A N 1
ATOM 796 C CA . ALA A 1 128 ? 50.896 -25.237 75.035 1.00 14.78 193 ALA A CA 1
ATOM 797 C C . ALA A 1 128 ? 49.547 -25.713 74.492 1.00 15.35 193 ALA A C 1
ATOM 798 O O . ALA A 1 128 ? 49.318 -25.774 73.301 1.00 16.07 193 ALA A O 1
ATOM 800 N N . ALA A 1 129 ? 48.683 -26.028 75.420 1.00 14.82 194 ALA A N 1
ATOM 801 C CA . ALA A 1 129 ? 47.460 -26.757 75.122 1.00 16.25 194 ALA A CA 1
ATOM 802 C C . ALA A 1 129 ? 46.363 -25.835 74.731 1.00 16.48 194 ALA A C 1
ATOM 803 O O . ALA A 1 129 ? 46.444 -24.613 74.880 1.00 15.79 194 ALA A O 1
ATOM 805 N N . ASN A 1 130 ? 45.229 -26.428 74.284 1.00 17.33 195 ASN A N 1
ATOM 806 C CA . ASN A 1 130 ? 43.949 -25.703 74.247 1.00 18.67 195 ASN A CA 1
ATOM 807 C C . ASN A 1 130 ? 43.014 -26.154 75.397 1.00 17.51 195 ASN A C 1
ATOM 808 O O . ASN A 1 130 ? 43.284 -27.151 76.066 1.00 18.07 195 ASN A O 1
ATOM 813 N N . TRP A 1 131 ? 41.951 -25.410 75.626 1.00 16.74 196 TRP A N 1
ATOM 814 C CA . TRP A 1 131 ? 41.195 -25.588 76.866 1.00 15.27 196 TRP A CA 1
ATOM 815 C C . TRP A 1 131 ? 40.494 -26.928 76.935 1.00 14.98 196 TRP A C 1
ATOM 816 O O . TRP A 1 131 ? 40.173 -27.412 78.001 1.00 15.45 196 TRP A O 1
ATOM 827 N N . ARG A 1 132 ? 40.218 -27.512 75.777 1.00 15.39 197 ARG A N 1
ATOM 828 C CA . ARG A 1 132 ? 39.519 -28.803 75.711 1.00 15.68 197 ARG A CA 1
ATOM 829 C C . ARG A 1 132 ? 40.487 -29.984 75.7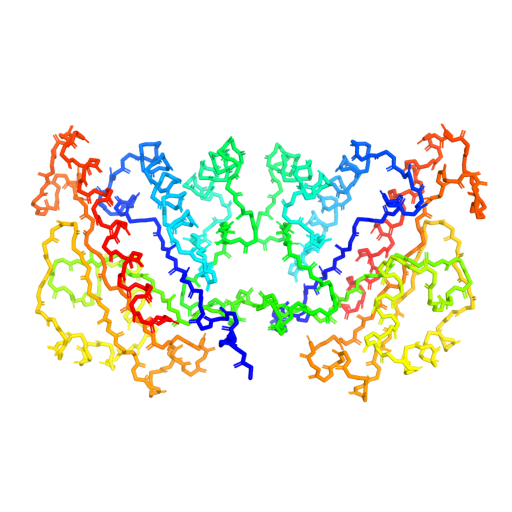41 1.00 16.90 197 ARG A C 1
ATOM 830 O O . ARG A 1 132 ? 40.071 -31.150 75.706 1.00 19.91 197 ARG A O 1
ATOM 838 N N . LEU A 1 133 ? 41.778 -29.692 75.793 1.00 16.28 198 LEU A N 1
ATOM 839 C CA . LEU A 1 133 ? 42.862 -30.715 75.786 1.00 18.46 198 LEU A CA 1
ATOM 840 C C . LEU A 1 133 ? 42.777 -31.667 74.592 1.00 20.91 198 LEU A C 1
ATOM 841 O O . LEU A 1 133 ? 42.871 -32.879 74.757 1.00 23.81 198 LEU A O 1
ATOM 846 N N . LYS A 1 134 ? 42.508 -31.114 73.417 1.00 19.61 199 LYS A N 1
ATOM 847 C CA . LYS A 1 134 ? 42.348 -31.926 72.217 1.00 22.83 199 LYS A CA 1
ATOM 848 C C . LYS A 1 134 ? 43.608 -31.837 71.361 1.00 24.67 199 LYS A C 1
ATOM 849 O O . LYS A 1 134 ? 44.337 -30.826 71.410 1.00 23.57 199 LYS A O 1
ATOM 855 N N . PRO A 1 135 ? 43.853 -32.844 70.579 1.00 22.51 200 PRO A N 1
ATOM 856 C CA . PRO A 1 135 ? 44.945 -32.830 69.603 1.00 24.98 200 PRO A CA 1
ATOM 857 C C . PRO A 1 135 ? 44.744 -31.880 68.471 1.00 25.44 200 PRO A C 1
ATOM 858 O O . PRO A 1 135 ? 43.706 -31.259 68.359 1.00 26.11 200 PRO A O 1
ATOM 862 N N . GLY A 1 136 ? 45.763 -31.785 67.616 1.00 27.20 201 GLY A N 1
ATOM 863 C CA . GLY A 1 136 ? 45.684 -30.963 66.437 1.00 27.92 201 GLY A CA 1
ATOM 864 C C . GLY A 1 136 ? 45.819 -29.505 66.758 1.00 30.01 201 GLY A C 1
ATOM 865 O O . GLY A 1 136 ? 46.483 -29.120 67.756 1.00 28.57 201 GLY A O 1
ATOM 866 N N . GLY A 1 137 ? 45.290 -28.652 65.863 1.00 25.83 202 GLY A N 1
ATOM 867 C CA . GLY A 1 137 ? 45.275 -27.205 66.090 1.00 25.99 202 GLY A CA 1
ATOM 868 C C . GLY A 1 137 ? 46.584 -26.487 65.765 1.00 29.85 202 GLY A C 1
ATOM 869 O O . GLY A 1 137 ? 46.788 -25.339 66.178 1.00 39.32 202 GLY A O 1
ATOM 870 N N . GLY A 1 138 ? 47.483 -27.157 65.090 1.00 31.39 203 GLY A N 1
ATOM 871 C CA . GLY A 1 138 ? 48.780 -26.564 64.860 1.00 36.75 203 GLY A CA 1
ATOM 872 C C . GLY A 1 138 ? 49.567 -26.265 66.150 1.00 33.34 203 GLY A C 1
ATOM 873 O O . GLY A 1 138 ? 49.213 -26.730 67.264 1.00 35.96 203 GLY A O 1
ATOM 874 N N . GLY A 1 139 ? 50.666 -25.572 65.963 1.00 27.39 204 GLY A N 1
ATOM 875 C CA . GLY A 1 139 ? 51.595 -25.283 67.028 1.00 23.52 204 GLY A CA 1
ATOM 876 C C . GLY A 1 139 ? 52.190 -26.488 67.718 1.00 19.67 204 GLY A C 1
ATOM 877 O O . GLY A 1 139 ? 52.215 -27.662 67.224 1.00 20.39 204 GLY A O 1
ATOM 878 N N . VAL A 1 140 ? 52.681 -26.237 68.915 1.00 17.66 205 VAL A N 1
ATOM 879 C CA . VAL A 1 140 ? 53.361 -27.271 69.617 1.00 17.18 205 VAL A CA 1
ATOM 880 C C . VAL A 1 140 ? 52.415 -28.353 70.065 1.00 15.95 205 VAL A C 1
ATOM 881 O O . VAL A 1 140 ? 52.777 -29.529 70.116 1.00 17.28 205 VAL A O 1
ATOM 885 N N . ASN A 1 141 ? 51.146 -28.001 70.320 1.00 16.34 206 ASN A N 1
ATOM 886 C CA . ASN A 1 141 ? 50.145 -29.013 70.700 1.00 16.14 206 ASN A CA 1
ATOM 887 C C . ASN A 1 141 ? 49.988 -30.095 69.621 1.00 16.91 206 ASN A C 1
ATOM 888 O O . ASN A 1 141 ? 50.040 -31.286 69.902 1.00 15.79 206 ASN A O 1
ATOM 893 N N . ALA A 1 142 ? 49.925 -29.654 68.357 1.00 18.36 207 ALA A N 1
ATOM 894 C CA . ALA A 1 142 ? 49.861 -30.641 67.260 1.00 18.94 207 ALA A CA 1
ATOM 895 C C . ALA A 1 142 ? 51.065 -31.521 67.193 1.00 19.15 207 ALA A C 1
ATOM 896 O O . ALA A 1 142 ? 50.957 -32.728 67.020 1.00 20.37 207 ALA A O 1
ATOM 898 N N . ALA A 1 143 ? 52.235 -30.911 67.359 1.0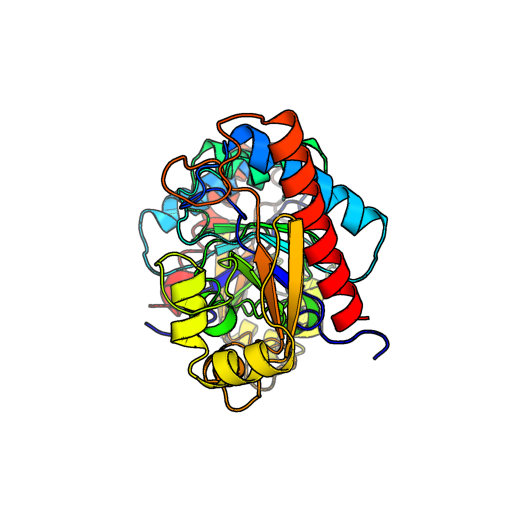0 20.81 208 ALA A N 1
ATOM 899 C CA . ALA A 1 143 ? 53.472 -31.645 67.284 1.00 18.56 208 ALA A CA 1
ATOM 900 C C . ALA A 1 143 ? 53.595 -32.694 68.368 1.00 19.07 208 ALA A C 1
ATOM 901 O O . ALA A 1 143 ? 54.044 -33.784 68.113 1.00 19.40 208 ALA A O 1
ATOM 903 N N . ILE A 1 144 ? 53.237 -32.323 69.630 1.00 17.01 209 ILE A N 1
ATOM 904 C CA . ILE A 1 144 ? 53.334 -33.220 70.705 1.00 16.28 209 ILE A CA 1
ATOM 905 C C . ILE A 1 144 ? 52.376 -34.402 70.541 1.00 17.47 209 ILE A C 1
ATOM 906 O O . ILE A 1 144 ? 52.764 -35.538 70.746 1.00 19.63 209 ILE A O 1
ATOM 911 N N . TYR A 1 145 ? 51.123 -34.123 70.221 1.00 17.76 210 TYR A N 1
ATOM 912 C CA . TYR A 1 145 ? 50.144 -35.210 70.088 1.00 17.73 210 TYR A CA 1
ATOM 913 C C . TYR A 1 145 ? 50.537 -36.137 68.905 1.00 22.54 210 TYR A C 1
ATOM 914 O O . TYR A 1 145 ? 50.387 -37.336 69.015 1.00 22.69 210 TYR A O 1
ATOM 923 N N . ASN A 1 146 ? 51.057 -35.558 67.823 1.00 24.16 211 ASN A N 1
ATOM 924 C CA . ASN A 1 146 ? 51.526 -36.365 66.652 1.00 25.81 211 ASN A CA 1
ATOM 925 C C . ASN A 1 146 ? 52.667 -37.237 67.005 1.00 28.91 211 ASN A C 1
ATOM 926 O O . ASN A 1 146 ? 52.683 -38.392 66.667 1.00 28.01 211 ASN A O 1
ATOM 931 N N . ALA A 1 147 ? 53.584 -36.731 67.842 1.00 21.50 212 ALA A N 1
ATOM 932 C CA . ALA A 1 147 ? 54.726 -37.528 68.230 1.00 22.08 212 ALA A CA 1
ATOM 933 C C . ALA A 1 147 ? 54.378 -38.568 69.247 1.00 22.83 212 ALA A C 1
ATOM 934 O O . ALA A 1 147 ? 54.902 -39.661 69.229 1.00 23.74 212 ALA A O 1
ATOM 936 N N . ALA A 1 148 ? 53.484 -38.225 70.181 1.00 21.65 213 ALA A N 1
ATOM 937 C CA . ALA A 1 148 ? 53.148 -39.098 71.266 1.00 20.74 213 ALA A CA 1
ATOM 938 C C . ALA A 1 148 ? 52.140 -40.207 70.855 1.00 24.67 213 ALA A C 1
ATOM 939 O O . ALA A 1 148 ? 52.154 -41.304 71.420 1.00 25.83 213 ALA A O 1
ATOM 941 N N . GLY A 1 149 ? 51.270 -39.858 69.936 1.00 29.38 214 GLY A N 1
ATOM 942 C CA . GLY A 1 149 ? 50.219 -40.753 69.456 1.00 29.73 214 GLY A CA 1
ATOM 943 C C . GLY A 1 149 ? 49.056 -40.868 70.407 1.00 31.49 214 GLY A C 1
ATOM 944 O O . GLY A 1 149 ? 48.937 -40.119 71.388 1.00 25.32 214 GLY A O 1
ATOM 945 N N . GLU A 1 150 ? 48.132 -41.762 70.072 1.00 28.66 215 GLU A N 1
ATOM 946 C CA . GLU A 1 150 ? 46.879 -41.842 70.789 1.00 29.13 215 GLU A CA 1
ATOM 947 C C . GLU A 1 150 ? 47.068 -42.144 72.300 1.00 25.47 215 GLU A C 1
ATOM 948 O O . GLU A 1 150 ? 46.208 -41.843 73.068 1.00 26.64 215 GLU A O 1
ATOM 954 N N . ASP A 1 151 ? 48.189 -42.748 72.709 1.00 24.38 216 ASP A N 1
ATOM 955 C CA . ASP A 1 151 ? 48.485 -42.975 74.147 1.00 24.50 216 ASP A CA 1
ATOM 956 C C . ASP A 1 151 ? 48.311 -41.680 74.966 1.00 22.49 216 ASP A C 1
ATOM 957 O O . ASP A 1 151 ? 47.874 -41.716 76.099 1.00 21.90 216 ASP A O 1
ATOM 962 N N . LEU A 1 152 ? 48.720 -40.550 74.398 1.00 23.37 217 LEU A N 1
ATOM 963 C CA . LEU A 1 152 ? 48.648 -39.286 75.158 1.00 21.20 217 LEU A CA 1
ATOM 964 C C . LEU A 1 152 ? 47.216 -38.840 75.333 1.00 22.57 217 LEU A C 1
ATOM 965 O O . LEU A 1 152 ? 46.823 -38.393 76.423 1.00 20.24 217 LEU A O 1
ATOM 970 N N . GLN A 1 153 ? 46.378 -39.035 74.310 1.00 20.61 218 GLN A N 1
ATOM 971 C CA . GLN A 1 153 ? 44.946 -38.665 74.449 1.00 24.07 218 GLN A CA 1
ATOM 972 C C . GLN A 1 153 ? 44.255 -39.587 75.516 1.00 24.78 218 GLN A C 1
ATOM 973 O O . GLN A 1 153 ? 43.538 -39.100 76.393 1.00 23.83 218 GLN A O 1
ATOM 979 N N . ARG A 1 154 ? 44.549 -40.899 75.491 1.00 23.31 219 ARG A N 1
ATOM 980 C CA . ARG A 1 154 ? 44.039 -41.811 76.524 1.00 26.64 219 ARG A CA 1
ATOM 981 C C . ARG A 1 154 ? 44.468 -41.412 77.937 1.00 23.92 219 ARG A C 1
ATOM 982 O O . ARG A 1 154 ? 43.651 -41.320 78.844 1.00 23.60 219 ARG A O 1
ATOM 990 N N . ALA A 1 155 ? 45.751 -41.079 78.086 1.00 22.71 220 ALA A N 1
ATOM 991 C CA . ALA A 1 155 ? 46.267 -40.753 79.380 1.00 22.20 220 ALA A CA 1
ATOM 992 C C . ALA A 1 155 ? 45.747 -39.419 79.870 1.00 20.32 220 ALA A C 1
ATOM 993 O O . ALA A 1 155 ? 45.435 -39.259 81.081 1.00 21.54 220 ALA A O 1
ATOM 995 N N . THR A 1 156 ? 45.597 -38.478 78.964 1.00 20.86 221 THR A N 1
ATOM 996 C CA . THR A 1 156 ? 45.165 -37.126 79.349 1.00 20.59 221 THR A CA 1
ATOM 997 C C . THR A 1 156 ? 43.712 -37.173 79.849 1.00 22.43 221 THR A C 1
ATOM 998 O O . THR A 1 156 ? 43.377 -36.565 80.891 1.00 21.85 221 THR A O 1
ATOM 1002 N N . LYS A 1 157 ? 42.860 -37.940 79.148 1.00 24.56 222 LYS A N 1
ATOM 1003 C CA . LYS A 1 157 ? 41.448 -38.088 79.547 1.00 29.17 222 LYS A CA 1
ATOM 1004 C C . LYS A 1 157 ? 41.271 -38.688 80.957 1.00 26.88 222 LYS A C 1
ATOM 1005 O O . LYS A 1 157 ? 40.308 -38.392 81.629 1.00 28.87 222 LYS A O 1
ATOM 1011 N N . GLU A 1 158 ? 42.224 -39.495 81.392 1.00 25.66 223 GLU A N 1
ATOM 1012 C CA . GLU A 1 158 ? 42.264 -39.989 82.770 1.00 30.26 223 GLU A CA 1
ATOM 1013 C C . GLU A 1 158 ? 42.639 -38.961 83.836 1.00 30.88 223 GLU A C 1
ATOM 1014 O O . GLU A 1 158 ? 42.317 -39.152 85.015 1.00 34.52 223 GLU A O 1
ATOM 1020 N N . CYS A 1 159 ? 43.262 -37.848 83.440 1.00 25.62 224 CYS A N 1
ATOM 1021 C CA . CYS A 1 159 ? 43.720 -36.824 84.399 1.00 24.29 224 CYS A CA 1
ATOM 1022 C C . CYS A 1 159 ? 42.766 -35.644 84.493 1.00 25.58 224 CYS A C 1
ATOM 1023 O O . CYS A 1 159 ? 42.532 -35.133 85.574 1.00 27.54 224 CYS A O 1
ATOM 1026 N N . ALA A 1 160 ? 42.295 -35.137 83.355 1.00 22.27 225 ALA A N 1
ATOM 1027 C CA . ALA A 1 160 ? 41.472 -33.945 83.364 1.00 24.22 225 ALA A CA 1
ATOM 1028 C C . ALA A 1 160 ? 40.656 -33.866 82.078 1.00 25.49 225 ALA A C 1
ATOM 1029 O O . ALA A 1 160 ? 41.065 -34.411 81.038 1.00 26.31 225 ALA A O 1
ATOM 1031 N N . ASP A 1 161 ? 39.549 -33.129 82.166 1.00 26.97 226 ASP A N 1
ATOM 1032 C CA A ASP A 1 161 ? 38.683 -32.922 81.002 0.60 30.37 226 ASP A CA 1
ATOM 1033 C CA B ASP A 1 161 ? 38.596 -32.912 81.068 0.40 28.28 226 ASP A CA 1
ATOM 1034 C C . ASP A 1 161 ? 38.817 -31.536 80.415 1.00 26.86 226 ASP A C 1
ATOM 1035 O O . ASP A 1 161 ? 38.405 -31.304 79.290 1.00 25.95 226 ASP A O 1
ATOM 1044 N N . THR A 1 162 ? 39.329 -30.578 81.184 1.00 21.49 227 THR A N 1
ATOM 1045 C CA . THR A 1 162 ? 39.498 -29.242 80.657 1.00 20.45 227 THR A CA 1
ATOM 1046 C C . THR A 1 162 ? 40.602 -28.571 81.420 1.00 18.82 227 THR A C 1
ATOM 1047 O O . THR A 1 162 ? 40.999 -29.047 82.501 1.00 19.20 227 THR A O 1
ATOM 1051 N N . LEU A 1 163 ? 41.094 -27.459 80.860 1.00 16.21 228 LEU A N 1
ATOM 1052 C CA . LEU A 1 163 ? 41.920 -26.473 81.608 1.00 15.58 228 LEU A CA 1
ATOM 1053 C C . LEU A 1 163 ? 41.289 -25.123 81.539 1.00 16.61 228 LEU A C 1
ATOM 1054 O O . LEU A 1 163 ? 40.651 -24.751 80.495 1.00 16.65 228 LEU A O 1
ATOM 1059 N N . ARG A 1 164 ? 41.479 -24.341 82.569 1.00 16.51 229 ARG A N 1
ATOM 1060 C CA A ARG A 1 164 ? 41.177 -22.938 82.522 0.50 16.61 229 ARG A CA 1
ATOM 1061 C CA B ARG A 1 164 ? 41.182 -22.925 82.542 0.50 16.38 229 ARG A CA 1
ATOM 1062 C C . ARG A 1 164 ? 42.470 -22.171 82.398 1.00 16.92 229 ARG A C 1
ATOM 1063 O O . ARG A 1 164 ? 43.550 -22.694 82.764 1.00 15.38 229 ARG A O 1
ATOM 1078 N N . PRO A 1 165 ? 42.403 -20.946 81.832 1.00 17.95 230 PRO A N 1
ATOM 1079 C CA . PRO A 1 165 ? 43.679 -20.212 81.594 1.00 17.62 230 PRO A CA 1
ATOM 1080 C C . PRO A 1 165 ? 44.442 -19.995 82.882 1.00 16.06 230 PRO A C 1
ATOM 1081 O O . PRO A 1 165 ? 43.868 -19.656 83.906 1.00 16.23 230 PRO A O 1
ATOM 1085 N N . GLY A 1 166 ? 45.759 -20.250 82.830 1.00 13.80 231 GLY A N 1
ATOM 1086 C CA . GLY A 1 166 ? 46.588 -20.061 83.978 1.00 13.70 231 GLY A CA 1
ATOM 1087 C C . GLY A 1 166 ? 46.829 -21.309 84.775 1.00 14.75 231 GLY A C 1
ATOM 1088 O O . GLY A 1 166 ? 47.242 -21.232 85.901 1.00 17.60 231 GLY A O 1
ATOM 1089 N N . SER A 1 167 ? 46.462 -22.445 84.228 1.00 14.30 232 SER A N 1
ATOM 1090 C CA . SER A 1 167 ? 46.572 -23.723 84.943 1.00 15.73 232 SER A CA 1
ATOM 1091 C C . SER A 1 167 ? 47.186 -24.794 84.060 1.00 14.30 232 SER A C 1
ATOM 1092 O O . SER A 1 167 ? 47.411 -24.605 82.826 1.00 14.99 232 SER A O 1
ATOM 1095 N N . SER A 1 168 ? 47.538 -25.907 84.674 1.00 12.88 233 SER A N 1
ATOM 1096 C CA . SER A 1 168 ? 48.230 -26.955 83.954 1.00 14.07 233 SER A CA 1
ATOM 1097 C C . SER A 1 168 ? 47.854 -28.293 84.567 1.00 15.67 233 SER A C 1
ATOM 1098 O O . SER A 1 168 ? 47.284 -28.334 85.673 1.00 14.78 233 SER A O 1
ATOM 1101 N N . VAL A 1 169 ? 48.128 -29.379 83.846 1.00 13.59 234 VAL A N 1
ATOM 1102 C CA . VAL A 1 169 ? 47.909 -30.738 84.348 1.00 14.28 234 VAL A CA 1
ATOM 1103 C C . VAL A 1 169 ? 48.998 -31.674 83.840 1.00 14.38 234 VAL A C 1
ATOM 1104 O O . VAL A 1 169 ? 49.350 -31.636 82.699 1.00 13.97 234 VAL A O 1
ATOM 1108 N N . ALA A 1 170 ? 49.561 -32.458 84.766 1.00 13.49 235 ALA A N 1
ATOM 1109 C CA . ALA A 1 170 ? 50.618 -33.388 84.482 1.00 14.97 235 ALA A CA 1
ATOM 1110 C C . ALA A 1 170 ? 50.046 -34.683 84.109 1.00 15.55 235 ALA A C 1
ATOM 1111 O O . ALA A 1 170 ? 49.167 -35.220 84.807 1.00 17.32 235 ALA A O 1
ATOM 1113 N N . VAL A 1 171 ? 50.551 -35.225 83.010 1.00 13.78 236 VAL A N 1
ATOM 1114 C CA . VAL A 1 171 ? 50.043 -36.523 82.501 1.00 15.12 236 VAL A CA 1
ATOM 1115 C C . VAL A 1 171 ? 51.206 -37.459 82.333 1.00 16.72 236 VAL A C 1
ATOM 1116 O O . VAL A 1 171 ? 52.134 -37.166 81.569 1.00 16.57 236 VAL A O 1
ATOM 1120 N N . PRO A 1 172 ? 51.144 -38.661 82.950 1.00 18.31 237 PRO A N 1
ATOM 1121 C CA . PRO A 1 172 ? 52.209 -39.617 82.664 1.00 19.59 237 PRO A CA 1
ATOM 1122 C C . PRO A 1 172 ? 52.047 -40.220 81.297 1.00 19.22 237 PRO A C 1
ATOM 1123 O O . PRO A 1 172 ? 50.932 -40.522 80.889 1.00 19.73 237 PRO A O 1
ATOM 1127 N N . LEU A 1 173 ? 53.145 -40.297 80.554 1.00 20.59 238 LEU A N 1
ATOM 1128 C CA . LEU A 1 173 ? 53.114 -40.763 79.167 1.00 20.63 238 LEU A CA 1
ATOM 1129 C C . LEU A 1 173 ? 53.442 -42.272 79.148 1.00 24.53 238 LEU A C 1
ATOM 1130 O O . LEU A 1 173 ? 54.517 -42.647 79.573 1.00 23.30 238 LEU A O 1
ATOM 1135 N N . PRO A 1 174 ? 52.486 -43.114 78.690 1.00 25.79 239 PRO A N 1
ATOM 1136 C CA . PRO A 1 174 ? 52.751 -44.552 78.662 1.00 28.43 239 PRO A CA 1
ATOM 1137 C C . PRO A 1 174 ? 54.014 -44.908 77.935 1.00 26.49 239 PRO A C 1
ATOM 1138 O O . PRO A 1 174 ? 54.363 -44.279 76.932 1.00 26.03 239 PRO A O 1
ATOM 1142 N N . SER A 1 175 ? 54.719 -45.923 78.435 1.00 29.13 240 SER A N 1
ATOM 1143 C CA . SER A 1 175 ? 55.983 -46.325 77.867 1.00 32.28 240 SER A CA 1
ATOM 1144 C C . SER A 1 175 ? 55.844 -46.828 76.423 1.00 33.10 240 SER A C 1
ATOM 1145 O O . SER A 1 175 ? 56.795 -46.825 75.649 1.00 31.86 240 SER A O 1
ATOM 1148 N N . THR A 1 176 ? 54.640 -47.189 76.044 1.00 29.52 241 THR A N 1
ATOM 1149 C CA . THR A 1 176 ? 54.377 -47.635 74.678 1.00 30.92 241 THR A CA 1
ATOM 1150 C C . THR A 1 176 ? 54.389 -46.497 73.667 1.00 30.28 241 THR A C 1
ATOM 1151 O O . THR A 1 176 ? 54.381 -46.718 72.451 1.00 28.83 241 THR A O 1
ATOM 1155 N N . SER A 1 177 ? 54.406 -45.240 74.145 1.00 24.36 242 SER A N 1
ATOM 1156 C CA . SER A 1 177 ? 54.383 -44.124 73.229 1.00 24.30 242 SER A CA 1
ATOM 1157 C C . SER A 1 177 ? 55.701 -44.025 72.484 1.00 24.75 242 SER A C 1
ATOM 1158 O O . SER A 1 177 ? 56.750 -44.054 73.106 1.00 23.10 242 SER A O 1
ATOM 1161 N N . PRO A 1 178 ? 55.653 -43.820 71.141 1.00 28.08 243 PRO A N 1
ATOM 1162 C CA . PRO A 1 178 ? 56.881 -43.591 70.392 1.00 29.47 243 PRO A CA 1
ATOM 1163 C C . PRO A 1 178 ? 57.730 -42.434 70.962 1.00 28.51 243 PRO A C 1
ATOM 1164 O O . PRO A 1 178 ? 58.960 -42.495 70.942 1.00 28.27 243 PRO A O 1
ATOM 1168 N N . LEU A 1 179 ? 57.064 -41.396 71.488 1.00 26.09 244 LEU A N 1
ATOM 1169 C CA . LEU A 1 179 ? 57.784 -40.283 72.105 1.00 22.54 244 LEU A CA 1
ATOM 1170 C C . LEU A 1 179 ? 58.584 -40.721 73.351 1.00 22.73 244 LEU A C 1
ATOM 1171 O O . LEU A 1 179 ? 59.677 -40.222 73.577 1.00 21.69 244 LEU A O 1
ATOM 1176 N N . HIS A 1 180 ? 58.037 -41.665 74.134 1.00 21.82 245 HIS A N 1
ATOM 1177 C CA A HIS A 1 180 ? 58.732 -42.211 75.278 0.50 22.74 245 HIS A CA 1
ATOM 1178 C CA B HIS A 1 180 ? 58.786 -42.213 75.246 0.50 22.26 245 HIS A CA 1
ATOM 1179 C C . HIS A 1 180 ? 59.948 -43.073 74.748 1.00 24.41 245 HIS A C 1
ATOM 1180 O O . HIS A 1 180 ? 61.071 -42.945 75.198 1.00 25.82 245 HIS A O 1
ATOM 1193 N N . GLN A 1 181 ? 59.657 -43.959 73.806 1.00 25.90 246 GLN A N 1
ATOM 1194 C CA . GLN A 1 181 ? 60.673 -44.862 73.268 1.00 28.33 246 GLN A CA 1
ATOM 1195 C C . GLN A 1 181 ? 61.836 -44.132 72.621 1.00 29.18 246 GLN A C 1
ATOM 1196 O O . GLN A 1 181 ? 62.976 -44.494 72.840 1.00 31.69 246 GLN A O 1
ATOM 1202 N N . ARG A 1 182 ? 61.552 -43.094 71.855 1.00 27.20 247 ARG A N 1
ATOM 1203 C CA . ARG A 1 182 ? 62.588 -42.404 71.060 1.00 29.70 247 ARG A CA 1
ATOM 1204 C C . ARG A 1 182 ? 63.263 -41.303 71.813 1.00 28.39 247 ARG A C 1
ATOM 1205 O O . ARG A 1 182 ? 64.436 -41.013 71.584 1.00 25.04 247 ARG A O 1
ATOM 1213 N N . GLU A 1 183 ? 62.513 -40.627 72.700 1.00 24.87 248 GLU A N 1
ATOM 1214 C CA . GLU A 1 183 ? 63.053 -39.414 73.325 1.00 22.13 248 GLU A CA 1
ATOM 1215 C C . GLU A 1 183 ? 63.161 -39.476 74.848 1.00 21.86 248 GLU A C 1
ATOM 1216 O O . GLU A 1 183 ? 63.713 -38.540 75.450 1.00 21.64 248 GLU A O 1
ATOM 1222 N N . GLY A 1 184 ? 62.671 -40.547 75.473 1.00 18.69 249 GLY A N 1
ATOM 1223 C CA . GLY A 1 184 ? 62.798 -40.723 76.905 1.00 20.32 249 GLY A CA 1
ATOM 1224 C C . GLY A 1 184 ? 61.771 -39.921 77.729 1.00 17.68 249 GLY A C 1
ATOM 1225 O O . GLY A 1 184 ? 61.875 -39.875 78.947 1.00 18.78 249 GLY A O 1
ATOM 1226 N N . VAL A 1 185 ? 60.785 -39.357 77.057 1.00 18.25 250 VAL A N 1
ATOM 1227 C CA . VAL A 1 185 ? 59.773 -38.513 77.731 1.00 17.82 250 VAL A CA 1
ATOM 1228 C C . VAL A 1 185 ? 58.879 -39.450 78.586 1.00 18.71 250 VAL A C 1
ATOM 1229 O O . VAL A 1 185 ? 58.303 -40.463 78.082 1.00 20.26 250 VAL A O 1
ATOM 1233 N N . THR A 1 186 ? 58.734 -39.093 79.857 1.00 18.54 251 THR A N 1
ATOM 1234 C CA . THR A 1 186 ? 57.930 -39.856 80.814 1.00 17.30 251 THR A CA 1
ATOM 1235 C C . THR A 1 186 ? 56.634 -39.106 81.239 1.00 17.58 251 THR A C 1
ATOM 1236 O O . THR A 1 186 ? 55.704 -39.723 81.742 1.00 17.98 251 THR A O 1
ATOM 1240 N N . HIS A 1 187 ? 56.589 -37.779 81.014 1.00 15.81 252 HIS A N 1
ATOM 1241 C CA . HIS A 1 187 ? 55.444 -36.969 81.402 1.00 15.57 252 HIS A CA 1
ATOM 1242 C C . HIS A 1 187 ? 55.321 -35.795 80.491 1.00 14.64 252 HIS A C 1
ATOM 1243 O O . HIS A 1 187 ? 56.327 -35.242 80.044 1.00 14.69 252 HIS A O 1
ATOM 1250 N N . ILE A 1 188 ? 54.082 -35.430 80.223 1.00 15.52 253 ILE A N 1
ATOM 1251 C CA . ILE A 1 188 ? 53.765 -34.210 79.513 1.00 15.79 253 ILE A CA 1
ATOM 1252 C C . ILE A 1 188 ? 52.905 -33.357 80.426 1.00 14.60 253 ILE A C 1
ATOM 1253 O O . ILE A 1 188 ? 51.970 -33.852 81.015 1.00 15.44 253 ILE A O 1
ATOM 1258 N N . ILE A 1 189 ? 53.226 -32.096 80.535 1.00 13.45 254 ILE A N 1
ATOM 1259 C CA . ILE A 1 189 ? 52.415 -31.191 81.299 1.00 12.11 254 ILE A CA 1
ATOM 1260 C C . ILE A 1 189 ? 51.724 -30.251 80.346 1.00 12.43 254 ILE A C 1
ATOM 1261 O O . ILE A 1 189 ? 52.369 -29.385 79.764 1.00 12.91 254 ILE A O 1
ATOM 1266 N N . HIS A 1 190 ? 50.386 -30.394 80.215 1.00 13.33 255 HIS A N 1
ATOM 1267 C CA . HIS A 1 190 ? 49.599 -29.501 79.414 1.00 13.12 255 HIS A CA 1
ATOM 1268 C C . HIS A 1 190 ? 49.418 -28.197 80.195 1.00 11.59 255 HIS A C 1
ATOM 1269 O O . HIS A 1 190 ? 48.959 -28.232 81.320 1.00 13.05 255 HIS A O 1
ATOM 1276 N N . VAL A 1 191 ? 49.641 -27.059 79.542 1.00 12.20 256 VAL A N 1
ATOM 1277 C CA . VAL A 1 191 ? 49.524 -25.735 80.152 1.00 13.63 256 VAL A CA 1
ATOM 1278 C C . VAL A 1 191 ? 48.612 -24.880 79.284 1.00 14.18 256 VAL A C 1
ATOM 1279 O O . VAL A 1 191 ? 48.765 -24.905 78.036 1.00 14.48 256 VAL A O 1
ATOM 1283 N N . LEU A 1 192 ? 47.687 -24.162 79.876 1.00 12.36 257 LEU A N 1
ATOM 1284 C CA . LEU A 1 192 ? 46.824 -23.244 79.094 1.00 13.17 257 LEU A CA 1
ATOM 1285 C C . LEU A 1 192 ? 47.225 -21.822 79.457 1.00 13.02 257 LEU A C 1
ATOM 1286 O O . LEU A 1 192 ? 46.997 -21.360 80.593 1.00 12.76 257 LEU A O 1
ATOM 1291 N N . GLY A 1 193 ? 47.772 -21.092 78.488 1.00 14.41 258 GLY A N 1
ATOM 1292 C CA . GLY A 1 193 ? 48.108 -19.731 78.735 1.00 14.73 258 GLY A CA 1
ATOM 1293 C C . GLY A 1 193 ? 46.953 -18.782 78.397 1.00 16.94 258 GLY A C 1
ATOM 1294 O O . GLY A 1 193 ? 45.986 -19.228 77.843 1.00 16.52 258 GLY A O 1
ATOM 1295 N N . PRO A 1 194 ? 47.134 -17.485 78.661 1.00 16.60 259 PRO A N 1
ATOM 1296 C CA . PRO A 1 194 ? 46.143 -16.473 78.224 1.00 17.18 259 PRO A CA 1
ATOM 1297 C C . PRO A 1 194 ? 46.110 -16.333 76.770 1.00 18.65 259 PRO A C 1
ATOM 1298 O O . PRO A 1 194 ? 47.168 -16.469 76.045 1.00 19.72 259 PRO A O 1
ATOM 1302 N N . ASN A 1 195 ? 44.936 -16.009 76.240 1.00 18.80 260 ASN A N 1
ATOM 1303 C CA . ASN A 1 195 ? 44.810 -15.837 74.823 1.00 19.51 260 ASN A CA 1
ATOM 1304 C C . ASN A 1 195 ? 44.533 -14.342 74.487 1.00 20.37 260 ASN A C 1
ATOM 1305 O O . ASN A 1 195 ? 43.658 -13.731 75.070 1.00 22.15 260 ASN A O 1
ATOM 1310 N N . MET A 1 196 ? 45.400 -13.794 73.639 1.00 21.37 261 MET A N 1
ATOM 1311 C CA . MET A 1 196 ? 45.219 -12.437 73.054 1.00 23.16 261 MET A CA 1
ATOM 1312 C C . MET A 1 196 ? 44.701 -12.420 71.631 1.00 26.41 261 MET A C 1
ATOM 1313 O O . MET A 1 196 ? 44.562 -11.347 71.052 1.00 29.22 261 MET A O 1
ATOM 1318 N N . ASN A 1 197 ? 44.524 -13.585 71.025 1.00 26.61 262 ASN A N 1
ATOM 1319 C CA . ASN A 1 197 ? 44.089 -13.734 69.630 1.00 29.69 262 ASN A CA 1
ATOM 1320 C C . ASN A 1 197 ? 42.516 -13.736 69.558 1.00 32.60 262 ASN A C 1
ATOM 1321 O O . ASN A 1 197 ? 41.843 -14.571 70.201 1.00 31.45 262 ASN A O 1
ATOM 1326 N N . PRO A 1 198 ? 41.936 -12.749 68.861 1.00 36.16 263 PRO A N 1
ATOM 1327 C CA . PRO A 1 198 ? 40.461 -12.594 68.947 1.00 35.94 263 PRO A CA 1
ATOM 1328 C C . PRO A 1 198 ? 39.692 -13.730 68.268 1.00 40.10 263 PRO A C 1
ATOM 1329 O O . PRO A 1 198 ? 38.490 -13.864 68.470 1.00 43.58 263 PRO A O 1
ATOM 1333 N N . MET A 1 199 ? 40.400 -14.563 67.532 1.00 38.30 264 MET A N 1
ATOM 1334 C CA . MET A 1 199 ? 39.813 -15.728 66.898 1.00 45.89 264 MET A CA 1
ATOM 1335 C C . MET A 1 199 ? 39.984 -17.023 67.729 1.00 42.71 264 MET A C 1
ATOM 1336 O O . MET A 1 199 ? 39.865 -18.127 67.189 1.00 44.26 264 MET A O 1
ATOM 1341 N N . ARG A 1 200 ? 40.201 -16.870 69.041 1.00 41.16 265 ARG A N 1
ATOM 1342 C CA . ARG A 1 200 ? 40.329 -17.992 69.931 1.00 41.83 265 ARG A CA 1
ATOM 1343 C C . ARG A 1 200 ? 39.547 -17.744 71.200 1.00 40.18 265 ARG A C 1
ATOM 1344 O O . ARG A 1 200 ? 39.272 -16.585 71.561 1.00 37.68 265 ARG A O 1
ATOM 1352 N N . PRO A 1 201 ? 39.231 -18.834 71.929 1.00 31.78 266 PRO A N 1
ATOM 1353 C CA . PRO A 1 201 ? 38.376 -18.741 73.110 1.00 34.21 266 PRO A CA 1
ATOM 1354 C C . PRO A 1 201 ? 38.999 -17.899 74.214 1.00 35.68 266 PRO A C 1
ATOM 1355 O O . PRO A 1 201 ? 40.231 -17.825 74.319 1.00 37.55 266 PRO A O 1
ATOM 1359 N N . ASP A 1 202 ? 38.151 -17.286 75.027 1.00 30.91 267 ASP A N 1
ATOM 1360 C CA . ASP A 1 202 ? 38.579 -16.482 76.132 1.00 39.23 267 ASP A CA 1
ATOM 1361 C C . ASP A 1 202 ? 39.658 -15.469 75.677 1.00 34.08 267 ASP A C 1
ATOM 1362 O O . ASP A 1 202 ? 40.633 -15.304 76.384 1.00 35.62 267 ASP A O 1
ATOM 1367 N N . CYS A 1 203 ? 39.469 -14.786 74.530 1.00 30.85 268 CYS A N 1
ATOM 1368 C CA . CYS A 1 203 ? 40.387 -13.633 74.152 1.00 33.20 268 CYS A CA 1
ATOM 1369 C C . CYS A 1 203 ? 40.313 -12.541 75.204 1.00 34.18 268 CYS A C 1
ATOM 1370 O O . CYS A 1 203 ? 39.209 -12.179 75.658 1.00 35.83 268 CYS A O 1
ATOM 1373 N N . LEU A 1 204 ? 41.480 -12.035 75.628 1.00 30.67 269 LEU A N 1
ATOM 1374 C CA . LEU A 1 204 ? 41.546 -11.034 76.690 1.00 28.40 269 LEU A CA 1
ATOM 1375 C C . LEU A 1 204 ? 41.493 -9.583 76.145 1.00 30.60 269 LEU A C 1
ATOM 1376 O O . LEU A 1 204 ? 41.540 -8.639 76.907 1.00 31.97 269 LEU A O 1
ATOM 1381 N N . LYS A 1 205 ? 41.405 -9.450 74.836 1.00 32.03 270 LYS A N 1
A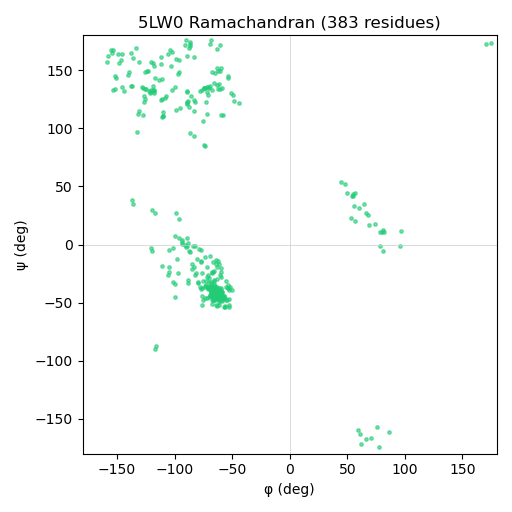TOM 1382 C CA . LYS A 1 205 ? 41.280 -8.131 74.199 1.00 36.67 270 LYS A CA 1
ATOM 1383 C C . LYS A 1 205 ? 42.311 -7.112 74.752 1.00 33.89 270 LYS A C 1
ATOM 1384 O O . LYS A 1 205 ? 41.957 -5.994 75.203 1.00 30.99 270 LYS A O 1
ATOM 1390 N N . ASN A 1 206 ? 43.582 -7.522 74.736 1.00 33.54 271 ASN A N 1
ATOM 1391 C CA . ASN A 1 206 ? 44.691 -6.673 75.244 1.00 33.12 271 ASN A CA 1
ATOM 1392 C C . ASN A 1 206 ? 44.537 -6.113 76.669 1.00 29.73 271 ASN A C 1
ATOM 1393 O O . ASN A 1 206 ? 45.204 -5.092 77.020 1.00 31.68 271 ASN A O 1
ATOM 1398 N N . ASP A 1 207 ? 43.701 -6.772 77.518 1.00 28.66 272 ASP A N 1
ATOM 1399 C CA . ASP A 1 207 ? 43.790 -6.577 78.957 1.00 23.23 272 ASP A CA 1
ATOM 1400 C C . ASP A 1 207 ? 45.043 -7.304 79.417 1.00 23.13 272 ASP A C 1
ATOM 1401 O O . ASP A 1 207 ? 44.990 -8.470 79.777 1.00 22.52 272 ASP A O 1
ATOM 1406 N N . TYR A 1 208 ? 46.178 -6.629 79.319 1.00 22.00 273 TYR A N 1
ATOM 1407 C CA . TYR A 1 208 ? 47.469 -7.211 79.743 1.00 22.33 273 TYR A CA 1
ATOM 1408 C C . TYR A 1 208 ? 47.709 -7.231 81.231 1.00 22.21 273 TYR A C 1
ATOM 1409 O O . TYR A 1 208 ? 48.589 -7.945 81.700 1.00 24.85 273 TYR A O 1
ATOM 1418 N N . THR A 1 209 ? 46.914 -6.497 82.021 1.00 21.93 274 THR A N 1
ATOM 1419 C CA . THR A 1 209 ? 46.959 -6.636 83.441 1.00 23.39 274 THR A CA 1
ATOM 1420 C C . THR A 1 209 ? 46.513 -8.046 83.764 1.00 26.07 274 THR A C 1
ATOM 1421 O O . THR A 1 209 ? 47.253 -8.805 84.425 1.00 24.85 274 THR A O 1
ATOM 1425 N N . LYS A 1 210 ? 45.361 -8.436 83.233 1.00 22.17 275 LYS A N 1
ATOM 1426 C CA . LYS A 1 210 ? 44.852 -9.760 83.477 1.00 23.13 275 LYS A CA 1
ATOM 1427 C C . LYS A 1 210 ? 45.753 -10.787 82.736 1.00 20.34 275 LYS A C 1
ATOM 1428 O O . LYS A 1 210 ? 46.066 -11.845 83.254 1.00 18.85 275 LYS A O 1
ATOM 1434 N N . GLY A 1 211 ? 46.083 -10.481 81.497 1.00 16.32 276 GLY A N 1
ATOM 1435 C CA . GLY A 1 211 ? 46.909 -11.347 80.678 1.00 16.13 276 GLY A CA 1
ATOM 1436 C C . GLY A 1 211 ? 48.231 -11.706 81.315 1.00 16.49 276 GLY A C 1
ATOM 1437 O O . GLY A 1 211 ? 48.624 -12.917 81.348 1.00 16.67 276 GLY A O 1
ATOM 1438 N N . SER A 1 212 ? 48.932 -10.729 81.836 1.00 16.04 277 SER A N 1
ATOM 1439 C CA . SER A 1 212 ? 50.214 -10.937 82.501 1.00 17.47 277 SER A CA 1
ATOM 1440 C C . SER A 1 212 ? 50.070 -11.758 83.743 1.00 17.59 277 SER A C 1
ATOM 1441 O O . SER A 1 212 ? 50.877 -12.673 83.979 1.00 19.04 277 SER A O 1
ATOM 1444 N N . LYS A 1 213 ? 49.015 -11.485 84.546 1.00 17.88 278 LYS A N 1
ATOM 1445 C CA . LYS A 1 213 ? 48.737 -12.324 85.728 1.00 18.45 278 LYS A CA 1
ATOM 1446 C C . LYS A 1 213 ? 48.519 -13.775 85.312 1.00 16.11 278 LYS A C 1
ATOM 1447 O O . LYS A 1 213 ? 49.078 -14.691 85.940 1.00 16.53 278 LYS A O 1
ATOM 1453 N N . ILE A 1 214 ? 47.722 -14.001 84.281 1.00 15.14 279 ILE A N 1
ATOM 1454 C CA . ILE A 1 214 ? 47.377 -15.370 83.888 1.00 15.92 279 ILE A CA 1
ATOM 1455 C C . ILE A 1 214 ? 48.617 -16.090 83.318 1.00 15.64 279 ILE A C 1
ATOM 1456 O O . ILE A 1 214 ? 48.814 -17.275 83.555 1.00 14.46 279 ILE A O 1
ATOM 1461 N N . LEU A 1 215 ? 49.465 -15.380 82.570 1.00 15.17 280 LEU A N 1
ATOM 1462 C CA . LEU A 1 215 ? 50.679 -16.053 82.042 1.00 14.95 280 LEU A CA 1
ATOM 1463 C C . LEU A 1 215 ? 51.635 -16.379 83.194 1.00 15.66 280 LEU A C 1
ATOM 1464 O O . LEU A 1 215 ? 52.215 -17.473 83.215 1.00 15.99 280 LEU A O 1
ATOM 1469 N N . HIS A 1 216 ? 51.799 -15.461 84.167 1.00 15.41 281 HIS A N 1
ATOM 1470 C CA . HIS A 1 216 ? 52.569 -15.748 85.411 1.00 16.49 281 HIS A CA 1
ATOM 1471 C C . HIS A 1 216 ? 52.028 -17.015 86.044 1.00 15.21 281 HIS A C 1
ATOM 1472 O O . HIS A 1 216 ? 52.783 -17.915 86.417 1.00 16.92 281 HIS A O 1
ATOM 1479 N N . GLU A 1 217 ? 50.704 -17.058 86.237 1.00 13.77 282 GLU A N 1
ATOM 1480 C CA . GLU A 1 217 ? 50.051 -18.234 86.851 1.00 13.50 282 GLU A CA 1
ATOM 1481 C C . GLU A 1 217 ? 50.291 -19.530 86.058 1.00 13.25 282 GLU A C 1
ATOM 1482 O O . GLU A 1 217 ? 50.495 -20.565 86.668 1.00 13.70 282 GLU A O 1
ATOM 1488 N N . ALA A 1 218 ? 50.237 -19.456 84.736 1.00 12.86 283 ALA A N 1
ATOM 1489 C CA . ALA A 1 218 ? 50.482 -20.630 83.871 1.00 12.57 283 ALA A CA 1
ATOM 1490 C C . ALA A 1 218 ? 51.877 -21.158 84.100 1.00 12.64 283 ALA A C 1
ATOM 1491 O O . ALA A 1 218 ? 52.081 -22.365 84.311 1.00 12.54 283 ALA A O 1
ATOM 1493 N N . TYR A 1 219 ? 52.859 -20.272 84.116 1.00 12.18 284 TYR A N 1
ATOM 1494 C CA . TYR A 1 219 ? 54.253 -20.748 84.324 1.00 12.92 284 TYR A CA 1
ATOM 1495 C C . TYR A 1 219 ? 54.458 -21.294 85.730 1.00 13.10 284 TYR A C 1
ATOM 1496 O O . TYR A 1 219 ? 55.066 -22.398 85.905 1.00 12.07 284 TYR A O 1
ATOM 1505 N N . THR A 1 220 ? 53.895 -20.621 86.721 1.00 13.19 285 THR A N 1
ATOM 1506 C CA . THR A 1 220 ? 54.063 -21.138 88.127 1.00 14.87 285 THR A CA 1
ATOM 1507 C C . THR A 1 220 ? 53.387 -22.471 88.284 1.00 13.73 285 THR A C 1
ATOM 1508 O O . THR A 1 220 ? 53.972 -23.396 88.860 1.00 15.12 285 THR A O 1
ATOM 1512 N N . SER A 1 221 ? 52.234 -22.657 87.629 1.00 12.33 286 SER A N 1
ATOM 1513 C CA A SER A 1 221 ? 51.508 -23.882 87.703 0.70 13.28 286 SER A CA 1
ATOM 1514 C CA B SER A 1 221 ? 51.520 -23.909 87.737 0.30 12.45 286 SER A CA 1
ATOM 1515 C C . SER A 1 221 ? 52.323 -25.032 87.038 1.00 12.34 286 SER A C 1
ATOM 1516 O O . SER A 1 221 ? 52.425 -26.165 87.570 1.00 12.23 286 SER A O 1
ATOM 1521 N N . LEU A 1 222 ? 52.849 -24.747 85.865 1.00 11.76 287 LEU A N 1
ATOM 1522 C CA . LEU A 1 222 ? 53.734 -25.638 85.140 1.00 11.02 287 LEU A CA 1
ATOM 1523 C C . LEU A 1 222 ? 54.908 -26.086 86.017 1.00 12.03 287 LEU A C 1
ATOM 1524 O O . LEU A 1 222 ? 55.154 -27.287 86.165 1.00 12.19 287 LEU A O 1
ATOM 1529 N N . PHE A 1 223 ? 55.611 -25.129 86.580 1.00 13.28 288 PHE A N 1
ATOM 1530 C CA . PHE A 1 223 ? 56.809 -25.430 87.325 1.00 12.21 288 PHE A CA 1
ATOM 1531 C C . PHE A 1 223 ? 56.500 -26.157 88.584 1.00 13.73 288 PHE A C 1
ATOM 1532 O O . PHE A 1 223 ? 57.221 -27.087 88.964 1.00 13.70 288 PHE A O 1
ATOM 1540 N N . GLU A 1 224 ? 55.387 -25.826 89.218 1.00 14.14 289 GLU A N 1
ATOM 1541 C CA A GLU A 1 224 ? 54.951 -26.552 90.442 0.50 14.43 289 GLU A CA 1
ATOM 1542 C CA B GLU A 1 224 ? 54.981 -26.554 90.423 0.50 14.63 289 GLU A CA 1
ATOM 1543 C C . GLU A 1 224 ? 54.538 -27.997 90.134 1.00 14.75 289 GLU A C 1
ATOM 1544 O O . GLU A 1 224 ? 54.874 -28.938 90.897 1.00 14.12 289 GLU A O 1
ATOM 1555 N N . ASN A 1 225 ? 53.836 -28.210 89.034 1.00 13.50 290 ASN A N 1
ATOM 1556 C CA . ASN A 1 225 ? 53.548 -29.586 88.588 1.00 14.08 290 ASN A CA 1
ATOM 1557 C C . ASN A 1 225 ? 54.799 -30.359 88.295 1.00 13.50 290 ASN A C 1
ATOM 1558 O O . ASN A 1 225 ? 54.877 -31.523 88.586 1.00 14.91 290 ASN A O 1
ATOM 1563 N N . PHE A 1 226 ? 55.783 -29.713 87.697 1.00 12.20 291 PHE A N 1
ATOM 1564 C CA . PHE A 1 226 ? 57.026 -30.387 87.376 1.00 12.51 291 PHE A CA 1
ATOM 1565 C C . PHE A 1 226 ? 57.760 -30.787 88.668 1.00 13.38 291 PHE A C 1
ATOM 1566 O O . PHE A 1 226 ? 58.166 -31.880 88.819 1.00 14.64 291 PHE A O 1
ATOM 1574 N N . VAL A 1 227 ? 57.857 -29.873 89.583 1.00 13.22 292 VAL A N 1
ATOM 1575 C CA . VAL A 1 227 ? 58.501 -30.189 90.878 1.00 14.04 292 VAL A CA 1
ATOM 1576 C C . VAL A 1 227 ? 57.787 -31.297 91.591 1.00 16.34 292 VAL A C 1
ATOM 1577 O O . VAL A 1 227 ? 58.435 -32.171 92.162 1.00 18.00 292 VAL A O 1
ATOM 1581 N N . ALA A 1 228 ? 56.459 -31.344 91.506 1.00 13.95 293 ALA A N 1
ATOM 1582 C CA . ALA A 1 228 ? 55.693 -32.426 92.163 1.00 14.60 293 ALA A CA 1
ATOM 1583 C C . ALA A 1 228 ? 55.952 -33.805 91.520 1.00 16.72 293 ALA A C 1
ATOM 1584 O O . ALA A 1 228 ? 55.891 -34.837 92.222 1.00 19.56 293 ALA A O 1
ATOM 1586 N N . ILE A 1 229 ? 56.373 -33.822 90.266 1.00 15.79 294 ILE A N 1
ATOM 1587 C CA . ILE A 1 229 ? 56.768 -35.083 89.583 1.00 17.91 294 ILE A CA 1
ATOM 1588 C C . ILE A 1 229 ? 58.171 -35.504 90.091 1.00 21.21 294 ILE A C 1
ATOM 1589 O O . ILE A 1 229 ? 58.396 -36.679 90.390 1.00 23.24 294 ILE A O 1
ATOM 1594 N N . VAL A 1 230 ? 59.080 -34.550 90.181 1.00 20.35 295 VAL A N 1
ATOM 1595 C CA . VAL A 1 230 ? 60.454 -34.793 90.602 1.00 23.70 295 VAL A CA 1
ATOM 1596 C C . VAL A 1 230 ? 60.500 -35.193 92.063 1.00 26.17 295 VAL A C 1
ATOM 1597 O O . VAL A 1 230 ? 61.307 -36.027 92.437 1.00 30.33 295 VAL A O 1
ATOM 1601 N N . GLN A 1 231 ? 59.685 -34.554 92.893 1.00 28.22 296 GLN A N 1
ATOM 1602 C CA . GLN A 1 231 ? 59.703 -34.817 94.323 1.00 34.84 296 GLN A CA 1
ATOM 1603 C C . GLN A 1 231 ? 58.294 -34.927 94.865 1.00 39.31 296 GLN A C 1
ATOM 1604 O O . GLN A 1 231 ? 58.115 -35.394 95.980 1.00 50.28 296 GLN A O 1
ATOM 1610 N N . SER B 1 28 ? 70.514 -43.150 57.049 1.00 58.48 93 SER B N 1
ATOM 1611 C CA . SER B 1 28 ? 70.510 -41.685 57.342 1.00 55.59 93 SER B CA 1
ATOM 1612 C C . SER B 1 28 ? 71.673 -40.995 56.620 1.00 50.59 93 SER B C 1
ATOM 1613 O O . SER B 1 28 ? 72.757 -41.576 56.421 1.00 45.07 93 SER B O 1
ATOM 1616 N N . VAL B 1 29 ? 71.446 -39.758 56.220 1.00 42.30 94 VAL B N 1
ATOM 1617 C CA . VAL B 1 29 ? 72.445 -39.037 55.492 1.00 42.41 94 VAL B CA 1
ATOM 1618 C C . VAL B 1 29 ? 73.514 -38.481 56.442 1.00 39.78 94 VAL B C 1
ATOM 1619 O O . VAL B 1 29 ? 74.691 -38.352 56.049 1.00 45.75 94 VAL B O 1
ATOM 1623 N N . LEU B 1 30 ? 73.105 -38.135 57.675 1.00 36.44 95 LEU B N 1
ATOM 1624 C CA . LEU B 1 30 ? 74.071 -37.618 58.723 1.00 33.77 95 LEU B CA 1
ATOM 1625 C C . LEU B 1 30 ? 74.135 -38.540 59.928 1.00 31.88 95 LEU B C 1
ATOM 1626 O O . LEU B 1 30 ? 73.130 -39.059 60.355 1.00 29.78 95 LEU B O 1
ATOM 1631 N N . SER B 1 31 ? 75.333 -38.680 60.508 1.00 25.00 96 SER B N 1
ATOM 1632 C CA . SER B 1 31 ? 75.472 -39.330 61.777 1.00 24.32 96 SER B CA 1
ATOM 1633 C C . SER B 1 31 ? 74.713 -38.527 62.878 1.00 21.40 96 SER B C 1
ATOM 1634 O O . SER B 1 31 ? 74.262 -37.407 62.665 1.00 22.71 96 SER B O 1
ATOM 1637 N N . ASP B 1 32 ? 74.569 -39.158 64.037 1.00 23.39 97 ASP B N 1
ATOM 1638 C CA . ASP B 1 32 ? 73.841 -38.572 65.156 1.00 20.65 97 ASP B CA 1
ATOM 1639 C C . ASP B 1 32 ? 74.554 -37.248 65.563 1.00 19.30 97 ASP B C 1
ATOM 1640 O O . ASP B 1 32 ? 75.770 -37.096 65.371 1.00 17.79 97 ASP B O 1
ATOM 1645 N N . ILE B 1 33 ? 73.767 -36.300 66.068 1.00 16.64 98 ILE B N 1
ATOM 1646 C CA . ILE B 1 33 ? 74.297 -35.025 66.472 1.00 16.35 98 ILE B CA 1
ATOM 1647 C C . ILE B 1 33 ? 75.468 -35.095 67.459 1.00 15.87 98 ILE B C 1
ATOM 1648 O O . ILE B 1 33 ? 76.448 -34.311 67.316 1.00 15.82 98 ILE B O 1
ATOM 1653 N N . SER B 1 34 ? 75.451 -36.023 68.403 1.00 16.04 99 SER B N 1
ATOM 1654 C CA A SER B 1 34 ? 76.564 -36.105 69.353 0.50 17.33 99 SER B CA 1
ATOM 1655 C CA B SER B 1 34 ? 76.573 -36.127 69.364 0.50 17.31 99 SER B CA 1
ATOM 1656 C C . SER B 1 34 ? 77.887 -36.442 68.660 1.00 16.15 99 SER B C 1
ATOM 1657 O O . SER B 1 34 ? 78.951 -36.012 69.076 1.00 16.11 99 SER B O 1
ATOM 1662 N N . SER B 1 35 ? 77.801 -37.200 67.567 1.00 15.50 100 SER B N 1
ATOM 1663 C CA A SER B 1 35 ? 78.988 -37.571 66.815 0.70 16.92 100 SER B CA 1
ATOM 1664 C CA B SER B 1 35 ? 78.962 -37.576 66.738 0.30 16.33 100 SER B CA 1
ATOM 1665 C C . SER B 1 35 ? 79.581 -36.396 66.029 1.00 17.76 100 SER B C 1
ATOM 1666 O O . SER B 1 35 ? 80.707 -36.499 65.521 1.00 22.29 100 SER B O 1
ATOM 1671 N N . ARG B 1 36 ? 78.815 -35.297 65.906 1.00 13.66 101 ARG B N 1
ATOM 1672 C CA . ARG B 1 36 ? 79.226 -34.099 65.216 1.00 12.64 101 ARG B CA 1
ATOM 1673 C C . ARG B 1 36 ? 79.244 -32.907 66.144 1.00 12.32 101 ARG B C 1
ATOM 1674 O O . ARG B 1 36 ? 79.214 -31.795 65.697 1.00 12.81 101 ARG B O 1
ATOM 1682 N N . THR B 1 37 ? 79.513 -33.190 67.430 1.00 12.39 102 THR B N 1
ATOM 1683 C CA . THR B 1 37 ? 79.615 -32.134 68.443 1.00 12.91 102 THR B CA 1
ATOM 1684 C C . THR B 1 37 ? 80.963 -32.143 69.089 1.00 14.83 102 THR B C 1
ATOM 1685 O O . THR B 1 37 ? 81.436 -33.226 69.535 1.00 14.68 102 THR B O 1
ATOM 1689 N N . LEU B 1 38 ? 81.581 -30.983 69.164 1.00 12.47 103 LEU B N 1
ATOM 1690 C CA . LEU B 1 38 ? 82.827 -30.787 69.891 1.00 11.87 103 LEU B CA 1
ATOM 1691 C C . LEU B 1 38 ? 82.499 -29.997 71.149 1.00 12.77 103 LEU B C 1
ATOM 1692 O O . LEU B 1 38 ? 81.989 -28.896 71.041 1.00 12.97 103 LEU B O 1
ATOM 1697 N N . ALA B 1 39 ? 82.920 -30.497 72.308 1.00 11.56 104 ALA B N 1
ATOM 1698 C CA . ALA B 1 39 ? 82.949 -29.679 73.543 1.00 12.20 104 ALA B CA 1
ATOM 1699 C C . ALA B 1 39 ? 84.345 -29.265 73.792 1.00 11.75 104 ALA B C 1
ATOM 1700 O O . ALA B 1 39 ? 85.286 -30.100 73.771 1.00 12.59 104 ALA B O 1
ATOM 1702 N N . PHE B 1 40 ? 84.532 -27.991 74.083 1.00 11.91 105 PHE B N 1
ATOM 1703 C CA . PHE B 1 40 ? 85.867 -27.494 74.342 1.00 11.38 105 PHE B CA 1
ATOM 1704 C C . PHE B 1 40 ? 85.866 -26.502 75.477 1.00 12.35 105 PHE B C 1
ATOM 1705 O O . PHE B 1 40 ? 84.886 -25.751 75.668 1.00 13.23 105 PHE B O 1
ATOM 1713 N N . PRO B 1 41 ? 86.932 -26.491 76.255 1.00 14.29 106 PRO B N 1
ATOM 1714 C CA . PRO B 1 41 ? 87.115 -25.448 77.263 1.00 14.71 106 PRO B CA 1
ATOM 1715 C C . PRO B 1 41 ? 87.812 -24.238 76.676 1.00 15.31 106 PRO B C 1
ATOM 1716 O O . PRO B 1 41 ? 88.354 -24.293 75.565 1.00 13.97 106 PRO B O 1
ATOM 1720 N N . SER B 1 42 ? 87.831 -23.149 77.433 1.00 14.66 107 SER B N 1
ATOM 1721 C CA . SER B 1 42 ? 88.550 -21.982 77.047 1.00 15.68 107 SER B CA 1
ATOM 1722 C C . SER B 1 42 ? 90.074 -22.253 77.197 1.00 17.61 107 SER B C 1
ATOM 1723 O O . SER B 1 42 ? 90.616 -22.243 78.284 1.00 18.46 107 SER B O 1
ATOM 1726 N N . ILE B 1 43 ? 90.747 -22.303 76.070 1.00 16.63 108 ILE B N 1
ATOM 1727 C CA . ILE B 1 43 ? 92.187 -22.545 76.048 1.00 17.82 108 ILE B CA 1
ATOM 1728 C C . ILE B 1 43 ? 92.952 -21.332 76.564 1.00 18.92 108 ILE B C 1
ATOM 1729 O O . ILE B 1 43 ? 92.670 -20.197 76.190 1.00 16.26 108 ILE B O 1
ATOM 1734 N N . SER B 1 44 ? 93.936 -21.608 77.404 1.00 18.81 109 SER B N 1
ATOM 1735 C CA . SER B 1 44 ? 94.948 -20.600 77.842 1.00 19.21 109 SER B CA 1
ATOM 1736 C C . SER B 1 44 ? 94.459 -19.635 78.908 1.00 21.50 109 SER B C 1
ATOM 1737 O O . SER B 1 44 ? 95.254 -18.864 79.411 1.00 22.45 109 SER B O 1
ATOM 1740 N N . THR B 1 45 ? 93.209 -19.723 79.338 1.00 19.58 110 THR B N 1
ATOM 1741 C CA . THR B 1 45 ? 92.704 -18.649 80.242 1.00 21.37 110 THR B CA 1
ATOM 1742 C C . THR B 1 45 ? 92.695 -18.955 81.699 1.00 24.58 110 THR B C 1
ATOM 1743 O O . THR B 1 45 ? 92.180 -18.172 82.486 1.00 26.28 110 THR B O 1
ATOM 1747 N N . ALA B 1 46 ? 93.257 -20.076 82.128 1.00 26.00 111 ALA B N 1
ATOM 1748 C CA . ALA B 1 46 ? 93.384 -20.301 83.579 1.00 27.85 111 ALA B CA 1
ATOM 1749 C C . ALA B 1 46 ? 94.870 -20.381 83.958 1.00 30.60 111 ALA B C 1
ATOM 1750 O O . ALA B 1 46 ? 95.501 -19.357 84.108 1.00 28.17 111 ALA B O 1
ATOM 1752 N N . ASP B 1 47 ? 95.451 -21.576 83.921 1.00 33.25 112 ASP B N 1
ATOM 1753 C CA . ASP B 1 47 ? 96.910 -21.738 84.217 1.00 33.63 112 ASP B CA 1
ATOM 1754 C C . ASP B 1 47 ? 97.828 -20.842 83.367 1.00 32.96 112 ASP B C 1
ATOM 1755 O O . ASP B 1 47 ? 98.878 -20.348 83.851 1.00 36.21 112 ASP B O 1
ATOM 1760 N N . PHE B 1 48 ? 97.474 -20.640 82.080 1.00 25.03 113 PHE B N 1
ATOM 1761 C CA . PHE B 1 48 ? 98.284 -19.896 81.180 1.00 22.97 113 PHE B CA 1
ATOM 1762 C C . PHE B 1 48 ? 98.020 -18.354 81.188 1.00 20.70 113 PHE B C 1
ATOM 1763 O O . PHE B 1 48 ? 98.618 -17.598 80.433 1.00 25.37 113 PHE B O 1
ATOM 1771 N N . GLN B 1 49 ? 97.011 -17.945 81.941 1.00 25.98 114 GLN B N 1
ATOM 1772 C CA . GLN B 1 49 ? 96.757 -16.499 82.257 1.00 25.58 114 GLN B CA 1
ATOM 1773 C C . GLN B 1 49 ? 96.514 -15.572 81.099 1.00 29.02 114 GLN B C 1
ATOM 1774 O O . GLN B 1 49 ? 96.757 -14.363 81.183 1.00 27.45 114 GLN B O 1
ATOM 1780 N N . PHE B 1 50 ? 95.913 -16.095 80.026 1.00 22.80 115 PHE B N 1
ATOM 1781 C CA . PHE B 1 50 ? 95.608 -15.309 78.939 1.00 22.05 115 PHE B CA 1
ATOM 1782 C C . PHE B 1 50 ? 94.370 -14.410 79.278 1.00 20.29 115 PHE B C 1
ATOM 1783 O O . PHE B 1 50 ? 93.417 -14.883 79.823 1.00 23.51 115 PHE B O 1
ATOM 1791 N N . ASP B 1 51 ? 94.469 -13.124 78.927 1.00 23.48 116 ASP B N 1
ATOM 1792 C CA . ASP B 1 51 ? 93.433 -12.130 79.207 1.00 22.43 116 ASP B CA 1
ATOM 1793 C C . ASP B 1 51 ? 92.062 -12.636 78.736 1.00 23.74 116 ASP B C 1
ATOM 1794 O O . ASP B 1 51 ? 91.904 -12.960 77.527 1.00 24.35 116 ASP B O 1
ATOM 1799 N N . LEU B 1 52 ? 91.049 -12.551 79.619 1.00 22.97 117 LEU B N 1
ATOM 1800 C CA . LEU B 1 52 ? 89.678 -13.071 79.261 1.00 23.50 117 LEU B CA 1
ATOM 1801 C C . LEU B 1 52 ? 88.976 -12.261 78.230 1.00 23.01 117 LEU B C 1
ATOM 1802 O O . LEU B 1 52 ? 88.238 -12.810 77.394 1.00 20.86 117 LEU B O 1
ATOM 1807 N N . ASP B 1 53 ? 89.126 -10.934 78.259 1.00 23.16 118 ASP B N 1
ATOM 1808 C CA . ASP B 1 53 ? 88.469 -10.125 77.267 1.00 25.55 118 ASP B CA 1
ATOM 1809 C C . ASP B 1 53 ? 89.001 -10.411 75.855 1.00 22.90 118 ASP B C 1
ATOM 1810 O O . ASP B 1 53 ? 88.239 -10.598 74.907 1.00 23.10 118 ASP B O 1
ATOM 1815 N N . ARG B 1 54 ? 90.321 -10.477 75.715 1.00 22.97 119 ARG B N 1
ATOM 1816 C CA . ARG B 1 54 ? 90.916 -10.773 74.433 1.00 21.45 119 ARG B CA 1
ATOM 1817 C C . ARG B 1 54 ? 90.562 -12.224 74.016 1.00 17.47 119 ARG B C 1
ATOM 1818 O O . ARG B 1 54 ? 90.216 -12.457 72.833 1.00 18.49 119 ARG B O 1
ATOM 1826 N N . ALA B 1 55 ? 90.652 -13.153 74.955 1.00 19.30 120 ALA B N 1
ATOM 1827 C CA . ALA B 1 55 ? 90.322 -14.591 74.641 1.00 18.05 120 ALA B CA 1
ATOM 1828 C C . ALA B 1 55 ? 88.876 -14.750 74.147 1.00 18.56 120 ALA B C 1
ATOM 1829 O O . ALA B 1 55 ? 88.600 -15.488 73.164 1.00 16.26 120 ALA B O 1
ATOM 1831 N N . SER B 1 56 ? 87.940 -14.040 74.782 1.00 18.96 121 SER B N 1
ATOM 1832 C CA . SER B 1 56 ? 86.521 -14.186 74.366 1.00 17.88 121 SER B CA 1
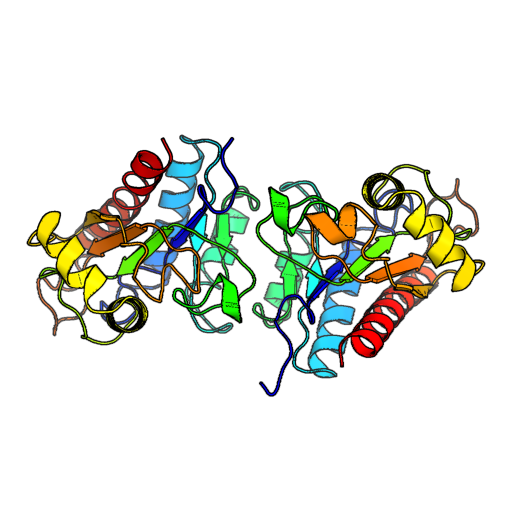ATOM 1833 C C . SER B 1 56 ? 86.288 -13.609 72.961 1.00 17.60 121 SER B C 1
ATOM 1834 O O . SER B 1 56 ? 85.514 -14.160 72.181 1.00 19.37 121 SER B O 1
ATOM 1837 N N . ASP B 1 57 ? 87.008 -12.526 72.583 1.00 19.00 122 ASP B N 1
ATOM 1838 C CA . ASP B 1 57 ? 86.943 -12.037 71.227 1.00 21.00 122 ASP B CA 1
ATOM 1839 C C . ASP B 1 57 ? 87.417 -13.149 70.243 1.00 17.69 122 ASP B C 1
ATOM 1840 O O . ASP B 1 57 ? 86.856 -13.338 69.163 1.00 19.88 122 ASP B O 1
ATOM 1845 N N . ILE B 1 58 ? 88.519 -13.783 70.596 1.00 17.71 123 ILE B N 1
ATOM 1846 C CA . ILE B 1 58 ? 89.166 -14.734 69.724 1.00 18.06 123 ILE B CA 1
ATOM 1847 C C . ILE B 1 58 ? 88.304 -15.977 69.565 1.00 16.46 123 ILE B C 1
ATOM 1848 O O . ILE B 1 58 ? 88.099 -16.435 68.455 1.00 17.37 123 ILE B O 1
ATOM 1853 N N . ILE B 1 59 ? 87.721 -16.428 70.669 1.00 16.84 124 ILE B N 1
ATOM 1854 C CA . ILE B 1 59 ? 86.793 -17.589 70.627 1.00 16.66 124 ILE B CA 1
ATOM 1855 C C . ILE B 1 59 ? 85.645 -17.317 69.626 1.00 16.06 124 ILE B C 1
ATOM 1856 O O . ILE B 1 59 ? 85.372 -18.102 68.727 1.00 15.76 124 ILE B O 1
ATOM 1861 N N . VAL B 1 60 ? 84.959 -16.180 69.795 1.00 15.98 125 VAL B N 1
ATOM 1862 C CA . VAL B 1 60 ? 83.807 -15.891 68.973 1.00 17.30 125 VAL B CA 1
ATOM 1863 C C . VAL B 1 60 ? 84.171 -15.698 67.494 1.00 16.22 125 VAL B C 1
ATOM 1864 O O . VAL B 1 60 ? 83.465 -16.156 66.590 1.00 18.60 125 VAL B O 1
ATOM 1868 N N . ASP B 1 61 ? 85.331 -15.110 67.230 1.00 17.83 126 ASP B N 1
ATOM 1869 C CA . ASP B 1 61 ? 85.757 -14.983 65.865 1.00 18.93 126 ASP B CA 1
ATOM 1870 C C . ASP B 1 61 ? 86.120 -16.339 65.247 1.00 16.79 126 ASP B C 1
ATOM 1871 O O . ASP B 1 61 ? 85.810 -16.578 64.099 1.00 17.95 126 ASP B O 1
ATOM 1876 N N . ALA B 1 62 ? 86.842 -17.161 65.975 1.00 18.18 127 ALA B N 1
ATOM 1877 C CA . ALA B 1 62 ? 87.210 -18.509 65.500 1.00 16.80 127 ALA B CA 1
ATOM 1878 C C . ALA B 1 62 ? 85.959 -19.378 65.256 1.00 14.84 127 ALA B C 1
ATOM 1879 O O . ALA B 1 62 ? 85.874 -20.070 64.265 1.00 17.08 127 ALA B O 1
ATOM 1881 N N . VAL B 1 63 ? 84.997 -19.293 66.154 1.00 14.67 128 VAL B N 1
ATOM 1882 C CA . VAL B 1 63 ? 83.719 -19.993 65.982 1.00 15.25 128 VAL B CA 1
ATOM 1883 C C . VAL B 1 63 ? 82.983 -19.500 64.724 1.00 17.83 128 VAL B C 1
ATOM 1884 O O . VAL B 1 63 ? 82.512 -20.292 63.919 1.00 17.25 128 VAL B O 1
ATOM 1888 N N . ALA B 1 64 ? 82.818 -18.200 64.607 1.00 18.40 129 ALA B N 1
ATOM 1889 C CA . ALA B 1 64 ? 82.161 -17.654 63.434 1.00 18.76 129 ALA B CA 1
ATOM 1890 C C . ALA B 1 64 ? 82.819 -18.156 62.149 1.00 18.69 129 ALA B C 1
ATOM 1891 O O . ALA B 1 64 ? 82.115 -18.577 61.207 1.00 18.40 129 ALA B O 1
ATOM 1893 N N . ASP B 1 65 ? 84.144 -18.115 62.093 1.00 18.88 130 ASP B N 1
ATOM 1894 C CA . ASP B 1 65 ? 84.848 -18.538 60.902 1.00 21.05 130 ASP B CA 1
ATOM 1895 C C . ASP B 1 65 ? 84.580 -19.992 60.592 1.00 19.33 130 ASP B C 1
ATOM 1896 O O . ASP B 1 65 ? 84.315 -20.342 59.408 1.00 20.18 130 ASP B O 1
ATOM 1901 N N . ILE B 1 66 ? 84.677 -20.891 61.592 1.00 17.33 131 ILE B N 1
ATOM 1902 C CA . ILE B 1 66 ? 84.507 -22.300 61.319 1.00 16.00 131 ILE B CA 1
ATOM 1903 C C . ILE B 1 66 ? 83.052 -22.658 60.968 1.00 15.94 131 ILE B C 1
ATOM 1904 O O . ILE B 1 66 ? 82.819 -23.510 60.094 1.00 16.39 131 ILE B O 1
ATOM 1909 N N . LEU B 1 67 ? 82.064 -21.941 61.558 1.00 16.50 132 LEU B N 1
ATOM 1910 C CA . LEU B 1 67 ? 80.653 -22.188 61.224 1.00 15.64 132 LEU B CA 1
ATOM 1911 C C . LEU B 1 67 ? 80.289 -21.683 59.833 1.00 17.19 132 LEU B C 1
ATOM 1912 O O . LEU B 1 67 ? 79.438 -22.292 59.157 1.00 17.46 132 LEU B O 1
ATOM 1917 N N . GLN B 1 68 ? 80.990 -20.669 59.372 1.00 16.80 133 GLN B N 1
ATOM 1918 C CA . GLN B 1 68 ? 80.813 -20.195 57.964 1.00 19.32 133 GLN B CA 1
ATOM 1919 C C . GLN B 1 68 ? 81.405 -21.225 56.971 1.00 20.17 133 GLN B C 1
ATOM 1920 O O . GLN B 1 68 ? 80.851 -21.485 55.912 1.00 20.54 133 GLN B O 1
ATOM 1926 N N . LYS B 1 69 ? 82.508 -21.854 57.352 1.00 17.10 134 LYS B N 1
ATOM 1927 C CA . LYS B 1 69 ? 83.194 -22.774 56.472 1.00 17.40 134 LYS B CA 1
ATOM 1928 C C . LYS B 1 69 ? 82.569 -24.181 56.343 1.00 17.24 134 LYS B C 1
ATOM 1929 O O . LYS B 1 69 ? 82.507 -24.757 55.242 1.00 20.19 134 LYS B O 1
ATOM 1935 N N . TYR B 1 70 ? 82.022 -24.687 57.481 1.00 17.65 135 TYR B N 1
ATOM 1936 C CA . TYR B 1 70 ? 81.494 -26.027 57.613 1.00 17.64 135 TYR B CA 1
ATOM 1937 C C . TYR B 1 70 ? 80.078 -26.066 58.123 1.00 18.56 135 TYR B C 1
ATOM 1938 O O . TYR B 1 70 ? 79.761 -25.461 59.132 1.00 20.72 135 TYR B O 1
ATOM 1947 N N . ASP B 1 71 ? 79.277 -26.877 57.445 1.00 20.00 136 ASP B N 1
ATOM 1948 C CA . ASP B 1 71 ? 77.964 -27.229 57.846 1.00 23.62 136 ASP B CA 1
ATOM 1949 C C . ASP B 1 71 ? 77.990 -28.481 58.749 1.00 19.43 136 ASP B C 1
ATOM 1950 O O . ASP B 1 71 ? 78.969 -29.241 58.788 1.00 22.52 136 ASP B O 1
ATOM 1955 N N . ASN B 1 72 ? 76.904 -28.674 59.453 1.00 19.88 137 ASN B N 1
ATOM 1956 C CA . ASN B 1 72 ? 76.589 -29.942 60.088 1.00 20.85 137 ASN B CA 1
ATOM 1957 C C . ASN B 1 72 ? 77.586 -30.280 61.203 1.00 18.38 137 ASN B C 1
ATOM 1958 O O . ASN B 1 72 ? 77.854 -31.464 61.457 1.00 20.26 137 ASN B O 1
ATOM 1963 N N . ILE B 1 73 ? 78.165 -29.275 61.792 1.00 17.31 138 ILE B N 1
ATOM 1964 C CA . ILE B 1 73 ? 78.918 -29.447 63.073 1.00 18.14 138 ILE B CA 1
ATOM 1965 C C . ILE B 1 73 ? 78.300 -28.567 64.138 1.00 17.56 138 ILE B C 1
ATOM 1966 O O . ILE B 1 73 ? 77.712 -27.497 63.831 1.00 18.27 138 ILE B O 1
ATOM 1971 N N . ARG B 1 74 ? 78.526 -28.939 65.387 1.00 14.69 139 ARG B N 1
ATOM 1972 C CA A ARG B 1 74 ? 78.083 -28.177 66.504 0.50 13.22 139 ARG B CA 1
ATOM 1973 C CA B ARG B 1 74 ? 78.042 -28.234 66.555 0.50 15.01 139 ARG B CA 1
ATOM 1974 C C . ARG B 1 74 ? 79.215 -28.031 67.500 1.00 13.97 139 ARG B C 1
ATOM 1975 O O . ARG B 1 74 ? 79.988 -28.980 67.729 1.00 13.19 139 ARG B O 1
ATOM 1990 N N . LEU B 1 75 ? 79.334 -26.840 68.079 1.00 12.93 140 LEU B N 1
ATOM 1991 C CA . LEU B 1 75 ? 80.456 -26.466 68.944 1.00 15.03 140 LEU B CA 1
ATOM 1992 C C . LEU B 1 75 ? 79.883 -25.989 70.273 1.00 13.75 140 LEU B C 1
ATOM 1993 O O . LEU B 1 75 ? 78.984 -25.185 70.294 1.00 14.27 140 LEU B O 1
ATOM 1998 N N . VAL B 1 76 ? 80.455 -26.478 71.357 1.00 11.99 141 VAL B N 1
ATOM 1999 C CA . VAL B 1 76 ? 79.968 -26.179 72.730 1.00 12.05 141 VAL B CA 1
ATOM 2000 C C . VAL B 1 76 ? 81.130 -25.766 73.603 1.00 12.21 141 VAL B C 1
ATOM 2001 O O . VAL B 1 76 ? 82.080 -26.563 73.812 1.00 13.48 141 VAL B O 1
ATOM 2005 N N . LEU B 1 77 ? 81.153 -24.498 74.012 1.00 10.99 142 LEU B N 1
ATOM 2006 C CA . LEU B 1 77 ? 82.131 -24.008 74.982 1.00 11.59 142 LEU B CA 1
ATOM 2007 C C . LEU B 1 77 ? 81.683 -24.333 76.376 1.00 12.46 142 LEU B C 1
ATOM 2008 O O . LEU B 1 77 ? 80.584 -23.942 76.783 1.00 12.95 142 LEU B O 1
ATOM 2013 N N . VAL B 1 78 ? 82.526 -25.069 77.128 1.00 12.72 143 VAL B N 1
ATOM 2014 C CA A VAL B 1 78 ? 82.159 -25.535 78.454 0.50 13.22 143 VAL B CA 1
ATOM 2015 C CA B VAL B 1 78 ? 82.174 -25.598 78.442 0.50 12.32 143 VAL B CA 1
ATOM 2016 C C . VAL B 1 78 ? 83.073 -24.982 79.516 1.00 14.97 143 VAL B C 1
ATOM 2017 O O . VAL B 1 78 ? 84.252 -24.763 79.283 1.00 16.50 143 VAL B O 1
ATOM 2024 N N . ASP B 1 79 ? 82.482 -24.707 80.678 1.00 15.12 144 ASP B N 1
ATOM 2025 C CA . ASP B 1 79 ? 83.247 -24.339 81.871 1.00 15.41 144 ASP B CA 1
ATOM 2026 C C . ASP B 1 79 ? 82.501 -24.853 83.096 1.00 17.01 144 ASP B C 1
ATOM 2027 O O . ASP B 1 79 ? 81.292 -25.084 83.041 1.00 15.89 144 ASP B O 1
ATOM 2032 N N . LEU B 1 80 ? 83.232 -25.056 84.204 1.00 17.53 145 LEU B N 1
ATOM 2033 C CA . LEU B 1 80 ? 82.702 -25.771 85.351 1.00 21.32 145 LEU B CA 1
ATOM 2034 C C . LEU B 1 80 ? 81.674 -24.971 86.150 1.00 19.95 145 LEU B C 1
ATOM 2035 O O . LEU B 1 80 ? 80.762 -25.555 86.723 1.00 21.42 145 LEU B O 1
ATOM 2040 N N . SER B 1 81 ? 81.817 -23.658 86.175 1.00 21.60 146 SER B N 1
ATOM 2041 C CA . SER B 1 81 ? 80.958 -22.839 87.047 1.00 24.62 146 SER B CA 1
ATOM 2042 C C . SER B 1 81 ? 80.029 -21.961 86.337 1.00 20.58 146 SER B C 1
ATOM 2043 O O . SER B 1 81 ? 80.374 -21.370 85.361 1.00 19.30 146 SER B O 1
ATOM 2046 N N . HIS B 1 82 ? 78.814 -21.834 86.868 1.00 22.63 147 HIS B N 1
ATOM 2047 C CA . HIS B 1 82 ? 77.857 -20.919 86.299 1.00 21.04 147 HIS B CA 1
ATOM 2048 C C . HIS B 1 82 ? 78.250 -19.493 86.449 1.00 19.19 147 HIS B C 1
ATOM 2049 O O . HIS B 1 82 ? 77.744 -18.639 85.712 1.00 20.89 147 HIS B O 1
ATOM 2056 N N . LYS B 1 83 ? 79.229 -19.199 87.332 1.00 22.06 148 LYS B N 1
ATOM 2057 C CA . LYS B 1 83 ? 79.749 -17.834 87.456 1.00 25.60 148 LYS B CA 1
ATOM 2058 C C . LYS B 1 83 ? 80.918 -17.534 86.525 1.00 23.05 148 LYS B C 1
ATOM 2059 O O . LYS B 1 83 ? 81.524 -16.444 86.580 1.00 23.49 148 LYS B O 1
ATOM 2065 N N . SER B 1 84 ? 81.234 -18.491 85.662 1.00 19.36 149 SER B N 1
ATOM 2066 C CA . SER B 1 84 ? 82.359 -18.334 84.740 1.00 18.47 149 SER B CA 1
ATOM 2067 C C . SER B 1 84 ? 82.339 -17.021 84.022 1.00 18.61 149 SER B C 1
ATOM 2068 O O . SER B 1 84 ? 81.4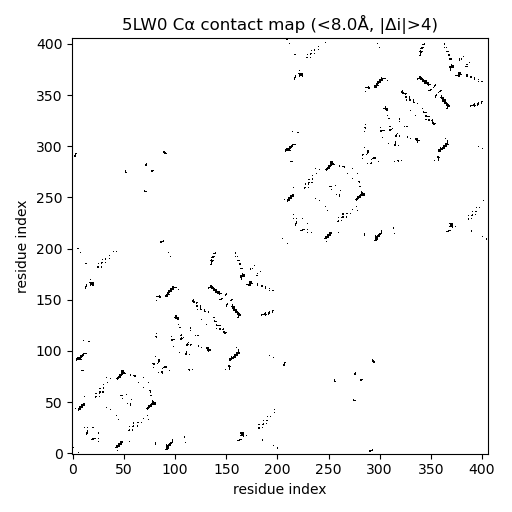49 -16.731 83.240 1.00 20.01 149 SER B O 1
ATOM 2071 N N . ARG B 1 85 ? 83.416 -16.264 84.158 1.00 19.90 150 ARG B N 1
ATOM 2072 C CA . ARG B 1 85 ? 83.564 -15.056 83.415 1.00 18.74 150 ARG B CA 1
ATOM 2073 C C . ARG B 1 85 ? 83.732 -15.281 81.907 1.00 18.93 150 ARG B C 1
ATOM 2074 O O . ARG B 1 85 ? 83.194 -14.539 81.074 1.00 17.99 150 ARG B O 1
ATOM 2082 N N . ILE B 1 86 ? 84.521 -16.279 81.531 1.00 17.01 151 ILE B N 1
ATOM 2083 C CA . ILE B 1 86 ? 84.688 -16.531 80.131 1.00 18.25 151 ILE B CA 1
ATOM 2084 C C . ILE B 1 86 ? 83.339 -16.902 79.446 1.00 15.65 151 ILE B C 1
ATOM 2085 O O . ILE B 1 86 ? 83.043 -16.424 78.343 1.00 16.74 151 ILE B O 1
ATOM 2090 N N . LEU B 1 87 ? 82.501 -17.698 80.100 1.00 15.79 152 LEU B N 1
ATOM 2091 C CA . LEU B 1 87 ? 81.201 -18.058 79.483 1.00 14.99 152 LEU B CA 1
ATOM 2092 C C . LEU B 1 87 ? 80.358 -16.795 79.319 1.00 15.83 152 LEU B C 1
ATOM 2093 O O . LEU B 1 87 ? 79.718 -16.593 78.311 1.00 16.56 152 LEU B O 1
ATOM 2098 N N . SER B 1 88 ? 80.377 -15.915 80.343 1.00 16.63 153 SER B N 1
ATOM 2099 C CA A SER B 1 88 ? 79.550 -14.731 80.311 0.70 18.16 153 SER B CA 1
ATOM 2100 C CA B SER B 1 88 ? 79.548 -14.723 80.322 0.30 17.80 153 SER B CA 1
ATOM 2101 C C . SER B 1 88 ? 79.962 -13.805 79.186 1.00 16.40 153 SER B C 1
ATOM 2102 O O . SER B 1 88 ? 79.102 -13.248 78.440 1.00 17.70 153 SER B O 1
ATOM 2107 N N . LEU B 1 89 ? 81.288 -13.631 79.005 1.00 17.26 154 LEU B N 1
ATOM 2108 C CA . LEU B 1 89 ? 81.789 -12.791 77.961 1.00 18.44 154 LEU B CA 1
ATOM 2109 C C . LEU B 1 89 ? 81.484 -13.341 76.583 1.00 16.81 154 LEU B C 1
ATOM 2110 O O . LEU B 1 89 ? 81.125 -12.637 75.672 1.00 16.23 154 LEU B O 1
ATOM 2115 N N . VAL B 1 90 ? 81.731 -14.617 76.411 1.00 15.78 155 VAL B N 1
ATOM 2116 C CA . VAL B 1 90 ? 81.486 -15.232 75.149 1.00 15.73 155 VAL B CA 1
ATOM 2117 C C . VAL B 1 90 ? 79.964 -15.173 74.789 1.00 14.97 155 VAL B C 1
ATOM 2118 O O . VAL B 1 90 ? 79.614 -14.925 73.641 1.00 17.79 155 VAL B O 1
ATOM 2122 N N . LYS B 1 91 ? 79.089 -15.414 75.764 1.00 16.81 156 LYS B N 1
ATOM 2123 C CA . LYS B 1 91 ? 77.618 -15.324 75.505 1.00 19.29 156 LYS B CA 1
ATOM 2124 C C . LYS B 1 91 ? 77.269 -13.944 74.989 1.00 19.13 156 LYS B C 1
ATOM 2125 O O . LYS B 1 91 ? 76.577 -13.811 73.973 1.00 19.40 156 LYS B O 1
ATOM 2131 N N . GLU B 1 92 ? 77.825 -12.915 75.612 1.00 17.34 157 GLU B N 1
ATOM 2132 C CA . GLU B 1 92 ? 77.523 -11.519 75.206 1.00 21.15 157 GLU B CA 1
ATOM 2133 C C . GLU B 1 92 ? 77.969 -11.235 73.801 1.00 18.75 157 GLU B C 1
ATOM 2134 O O . GLU B 1 92 ? 77.239 -10.699 72.978 1.00 23.18 157 GLU B O 1
ATOM 2140 N N . LYS B 1 93 ? 79.202 -11.656 73.511 1.00 20.49 158 LYS B N 1
ATOM 2141 C CA . LYS B 1 93 ? 79.820 -11.442 72.231 1.00 17.34 158 LYS B CA 1
ATOM 2142 C C . LYS B 1 93 ? 79.222 -12.278 71.111 1.00 17.12 158 LYS B C 1
ATOM 2143 O O . LYS B 1 93 ? 79.090 -11.802 69.941 1.00 20.56 158 LYS B O 1
ATOM 2149 N N . ALA B 1 94 ? 78.834 -13.510 71.426 1.00 16.88 159 ALA B N 1
ATOM 2150 C CA . ALA B 1 94 ? 78.198 -14.340 70.424 1.00 16.24 159 ALA B CA 1
ATOM 2151 C C . ALA B 1 94 ? 76.841 -13.755 70.032 1.00 17.45 159 ALA B C 1
ATOM 2152 O O . ALA B 1 94 ? 76.462 -13.819 68.875 1.00 21.21 159 ALA B O 1
ATOM 2154 N N . ALA B 1 95 ? 76.117 -13.207 71.006 1.00 18.83 160 ALA B N 1
ATOM 2155 C CA . ALA B 1 95 ? 74.824 -12.580 70.724 1.00 21.67 160 ALA B CA 1
ATOM 2156 C C . ALA B 1 95 ? 75.026 -11.341 69.849 1.00 23.90 160 ALA B C 1
ATOM 2157 O O . ALA B 1 95 ? 74.304 -11.162 68.839 1.00 25.34 160 ALA B O 1
ATOM 2159 N N . LYS B 1 96 ? 76.061 -10.555 70.123 1.00 24.82 161 LYS B N 1
ATOM 2160 C CA . LYS B 1 96 ? 76.345 -9.380 69.297 1.00 27.81 161 LYS B CA 1
ATOM 2161 C C . LYS B 1 96 ? 76.688 -9.756 67.858 1.00 28.85 161 LYS B C 1
ATOM 2162 O O . LYS B 1 96 ? 76.276 -9.099 66.947 1.00 27.56 161 LYS B O 1
ATOM 2168 N N . LYS B 1 97 ? 77.447 -10.839 67.676 1.00 26.60 162 LYS B N 1
ATOM 2169 C CA . LYS B 1 97 ? 77.841 -11.314 66.345 1.00 27.01 162 LYS B CA 1
ATOM 2170 C C . LYS B 1 97 ? 76.789 -12.159 65.632 1.00 23.24 162 LYS B C 1
ATOM 2171 O O . LYS B 1 97 ? 77.001 -12.599 64.496 1.00 26.06 162 LYS B O 1
ATOM 2177 N N . ASN B 1 98 ? 75.683 -12.383 66.287 1.00 23.18 163 ASN B N 1
ATOM 2178 C CA . ASN B 1 98 ? 74.619 -13.166 65.780 1.00 26.18 163 ASN B CA 1
ATOM 2179 C C . ASN B 1 98 ? 75.046 -14.546 65.355 1.00 26.68 163 ASN B C 1
ATOM 2180 O O . ASN B 1 98 ? 74.625 -15.042 64.327 1.00 24.76 163 ASN B O 1
ATOM 2185 N N . ILE B 1 99 ? 75.909 -15.173 66.154 1.00 21.41 164 ILE B N 1
ATOM 2186 C CA . ILE B 1 99 ? 76.264 -16.578 65.905 1.00 20.52 164 ILE B CA 1
ATOM 2187 C C . ILE B 1 99 ? 75.039 -17.463 66.031 1.00 17.94 164 ILE B C 1
ATOM 2188 O O . ILE B 1 99 ? 74.214 -17.300 66.926 1.00 18.78 164 ILE B O 1
ATOM 2193 N N . ASN B 1 100 ? 74.862 -18.367 65.074 1.00 18.10 165 ASN B N 1
ATOM 2194 C CA . ASN B 1 100 ? 73.748 -19.298 65.075 1.00 19.36 165 ASN B CA 1
ATOM 2195 C C . ASN B 1 100 ? 73.722 -20.155 66.338 1.00 18.48 165 ASN B C 1
ATOM 2196 O O . ASN B 1 100 ? 74.610 -21.001 66.538 1.00 17.40 165 ASN B O 1
ATOM 2201 N N . SER B 1 101 ? 72.719 -19.946 67.198 1.00 17.79 166 SER B N 1
ATOM 2202 C CA . SER B 1 101 ? 72.681 -20.567 68.520 1.00 18.88 166 SER B CA 1
ATOM 2203 C C . SER B 1 101 ? 72.275 -22.049 68.542 1.00 18.07 166 SER B C 1
ATOM 2204 O O . SER B 1 101 ? 72.289 -22.662 69.592 1.00 18.54 166 SER B O 1
ATOM 2207 N N . SER B 1 102 ? 71.890 -22.643 67.395 1.00 16.71 167 SER B N 1
ATOM 2208 C CA . SER B 1 102 ? 71.753 -24.077 67.322 1.00 17.58 167 SER B CA 1
ATOM 2209 C C . SER B 1 102 ? 73.084 -24.770 67.011 1.00 16.29 167 SER B C 1
ATOM 2210 O O . SER B 1 102 ? 73.203 -25.958 67.225 1.00 19.31 167 SER B O 1
ATOM 2213 N N . ARG B 1 103 ? 74.064 -23.997 66.523 1.00 15.16 168 ARG B N 1
ATOM 2214 C CA . ARG B 1 103 ? 75.359 -24.525 66.077 1.00 14.14 168 ARG B CA 1
ATOM 2215 C C . ARG B 1 103 ? 76.473 -24.231 67.045 1.00 13.70 168 ARG B C 1
ATOM 2216 O O . ARG B 1 103 ? 77.488 -24.931 67.031 1.00 14.98 168 ARG B O 1
ATOM 2224 N N . PHE B 1 104 ? 76.343 -23.158 67.832 1.00 12.20 169 PHE B N 1
ATOM 2225 C CA . PHE B 1 104 ? 77.322 -22.843 68.922 1.00 12.31 169 PHE B CA 1
ATOM 2226 C C . PHE B 1 104 ? 76.499 -22.408 70.124 1.00 12.32 169 PHE B C 1
ATOM 2227 O O . PHE B 1 104 ? 75.597 -21.575 70.003 1.00 14.79 169 PHE B O 1
ATOM 2235 N N . PHE B 1 105 ? 76.887 -22.903 71.289 1.00 12.71 170 PHE B N 1
ATOM 2236 C CA . PHE B 1 105 ? 76.428 -22.368 72.533 1.00 13.82 170 PHE B CA 1
ATOM 2237 C C . PHE B 1 105 ? 77.397 -22.647 73.671 1.00 13.87 170 PHE B C 1
ATOM 2238 O O . PHE B 1 105 ? 78.345 -23.446 73.512 1.00 14.20 170 PHE B O 1
ATOM 2246 N N . THR B 1 106 ? 77.191 -21.970 74.808 1.00 14.43 171 THR B N 1
ATOM 2247 C CA . THR B 1 106 ? 77.998 -22.252 76.010 1.00 13.52 171 THR B CA 1
ATOM 2248 C C . THR B 1 106 ? 77.242 -23.219 76.888 1.00 13.58 171 THR B C 1
ATOM 2249 O O . THR B 1 106 ? 76.001 -23.338 76.801 1.00 15.31 171 THR B O 1
ATOM 2253 N N . PHE B 1 107 ? 77.958 -23.927 77.779 1.00 12.77 172 PHE B N 1
ATOM 2254 C CA . PHE B 1 107 ? 77.315 -24.917 78.630 1.00 13.70 172 PHE B CA 1
ATOM 2255 C C . PHE B 1 107 ? 78.088 -25.021 79.899 1.00 15.52 172 PHE B C 1
ATOM 2256 O O . PHE B 1 107 ? 79.305 -25.121 79.877 1.00 15.87 172 PHE B O 1
ATOM 2264 N N . VAL B 1 108 ? 77.378 -25.026 81.026 1.00 14.54 173 VAL B N 1
ATOM 2265 C CA . VAL B 1 108 ? 78.010 -25.191 82.313 1.00 14.37 173 VAL B CA 1
ATOM 2266 C C . VAL B 1 108 ? 78.114 -26.663 82.680 1.00 15.48 173 VAL B C 1
ATOM 2267 O O . VAL B 1 108 ? 77.115 -27.417 82.732 1.00 17.67 173 VAL B O 1
ATOM 2271 N N . GLY B 1 109 ? 79.324 -27.124 82.891 1.00 16.45 174 GLY B N 1
ATOM 2272 C CA . GLY B 1 109 ? 79.488 -28.533 83.236 1.00 20.21 174 GLY B CA 1
ATOM 2273 C C . GLY B 1 109 ? 80.930 -28.939 83.331 1.00 18.34 174 GLY B C 1
ATOM 2274 O O . GLY B 1 109 ? 81.800 -28.186 83.004 1.00 19.10 174 GLY B O 1
ATOM 2275 N N . ASP B 1 110 ? 81.121 -30.170 83.769 1.00 19.04 175 ASP B N 1
ATOM 2276 C CA . ASP B 1 110 ? 82.410 -30.823 83.775 1.00 17.46 175 ASP B CA 1
ATOM 2277 C C . ASP B 1 110 ? 82.537 -31.516 82.438 1.00 15.78 175 ASP B C 1
ATOM 2278 O O . ASP B 1 110 ? 81.645 -32.319 82.050 1.00 15.29 175 ASP B O 1
ATOM 2283 N N . ILE B 1 111 ? 83.579 -31.158 81.715 1.00 16.03 176 ILE B N 1
ATOM 2284 C CA . ILE B 1 111 ? 83.779 -31.661 80.328 1.00 15.68 176 ILE B CA 1
ATOM 2285 C C . ILE B 1 111 ? 83.922 -33.168 80.286 1.00 15.88 176 ILE B C 1
ATOM 2286 O O . ILE B 1 111 ? 83.789 -33.772 79.228 1.00 16.31 176 ILE B O 1
ATOM 2291 N N . THR B 1 112 ? 84.197 -33.801 81.449 1.00 16.67 177 THR B N 1
ATOM 2292 C CA . THR B 1 112 ? 84.267 -35.244 81.554 1.00 15.44 177 THR B CA 1
ATOM 2293 C C . THR B 1 112 ? 82.992 -35.908 82.046 1.00 16.59 177 THR B C 1
ATOM 2294 O O . THR B 1 112 ? 82.967 -37.127 82.240 1.00 17.26 177 THR B O 1
ATOM 2298 N N . GLN B 1 113 ? 81.917 -35.119 82.225 1.00 15.23 178 GLN B N 1
ATOM 2299 C CA . GLN B 1 113 ? 80.669 -35.667 82.667 1.00 16.73 178 GLN B CA 1
ATOM 2300 C C . GLN B 1 113 ? 79.505 -35.103 81.888 1.00 17.22 178 GLN B C 1
ATOM 2301 O O . GLN B 1 113 ? 78.420 -34.831 82.467 1.00 18.51 178 GLN B O 1
ATOM 2307 N N . LEU B 1 114 ? 79.716 -34.830 80.612 1.00 14.38 179 LEU B N 1
ATOM 2308 C CA . LEU B 1 114 ? 78.697 -34.110 79.890 1.00 14.17 179 LEU B CA 1
ATOM 2309 C C . LEU B 1 114 ? 77.436 -34.904 79.680 1.00 14.90 179 LEU B C 1
ATOM 2310 O O . LEU B 1 114 ? 76.356 -34.346 79.714 1.00 16.87 179 LEU B O 1
ATOM 2315 N N . GLN B 1 115 ? 77.538 -36.200 79.404 1.00 15.85 180 GLN B N 1
ATOM 2316 C CA . GLN B 1 115 ? 76.337 -37.026 79.199 1.00 16.42 180 GLN B CA 1
ATOM 2317 C C . GLN B 1 115 ? 75.693 -37.339 80.557 1.00 18.58 180 GLN B C 1
ATOM 2318 O O . GLN B 1 115 ? 74.476 -37.138 80.758 1.00 20.10 180 GLN B O 1
ATOM 2324 N N . SER B 1 116 ? 76.483 -37.840 81.473 1.00 19.15 181 SER B N 1
ATOM 2325 C CA . SER B 1 116 ? 75.940 -38.370 82.754 1.00 20.62 181 SER B CA 1
ATOM 2326 C C . SER B 1 116 ? 75.338 -37.256 83.643 1.00 23.31 181 SER B C 1
ATOM 2327 O O . SER B 1 116 ? 74.225 -37.424 84.175 1.00 25.75 181 SER B O 1
ATOM 2330 N N . LYS B 1 117 ? 76.056 -36.162 83.821 1.00 20.12 182 LYS B N 1
ATOM 2331 C CA . LYS B 1 117 ? 75.623 -35.067 84.691 1.00 20.32 182 LYS B CA 1
ATOM 2332 C C . LYS B 1 117 ? 75.049 -33.935 83.893 1.00 19.68 182 LYS B C 1
ATOM 2333 O O . LYS B 1 117 ? 74.237 -33.185 84.385 1.00 24.06 182 LYS B O 1
ATOM 2339 N N . GLY B 1 118 ? 75.552 -33.720 82.694 1.00 18.72 183 GLY B N 1
ATOM 2340 C CA . GLY B 1 118 ? 74.996 -32.646 81.824 1.00 18.28 183 GLY B CA 1
ATOM 2341 C C . GLY B 1 118 ? 73.797 -32.998 80.984 1.00 17.06 183 GLY B C 1
ATOM 2342 O O . GLY B 1 118 ? 73.061 -32.108 80.486 1.00 18.11 183 GLY B O 1
ATOM 2343 N N . GLY B 1 119 ? 73.572 -34.270 80.732 1.00 15.79 184 GLY B N 1
ATOM 2344 C CA . GLY B 1 119 ? 72.533 -34.682 79.787 1.00 15.41 184 GLY B CA 1
ATOM 2345 C C . GLY B 1 119 ? 72.787 -34.355 78.348 1.00 18.66 184 GLY B C 1
ATOM 2346 O O . GLY B 1 119 ? 71.845 -34.292 77.553 1.00 19.17 184 GLY B O 1
ATOM 2347 N N . LEU B 1 120 ? 74.041 -34.043 78.010 1.00 14.98 185 LEU B N 1
ATOM 2348 C CA . LEU B 1 120 ? 74.390 -33.630 76.675 1.00 17.34 185 LEU B CA 1
ATOM 2349 C C . LEU B 1 120 ? 75.625 -34.391 76.188 1.00 17.61 185 LEU B C 1
ATOM 2350 O O . LEU B 1 120 ? 76.731 -33.887 76.321 1.00 19.96 185 LEU B O 1
ATOM 2355 N N . ARG B 1 121 ? 75.408 -35.444 75.439 1.00 17.21 186 ARG B N 1
ATOM 2356 C CA . ARG B 1 121 ? 76.538 -36.193 74.942 1.00 17.75 186 ARG B CA 1
ATOM 2357 C C . ARG B 1 121 ? 77.265 -35.437 73.859 1.00 15.05 186 ARG B C 1
ATOM 2358 O O . ARG B 1 121 ? 76.670 -34.971 72.866 1.00 15.19 186 ARG B O 1
ATOM 2366 N N . CYS B 1 122 ? 78.565 -35.395 74.037 1.00 17.05 187 CYS B N 1
ATOM 2367 C CA A CYS B 1 122 ? 79.469 -34.815 73.028 0.70 15.04 187 CYS B CA 1
ATOM 2368 C CA B CYS B 1 122 ? 79.445 -34.817 73.117 0.30 18.58 187 CYS B CA 1
ATOM 2369 C C . CYS B 1 122 ? 80.578 -35.827 72.784 1.00 16.95 187 CYS B C 1
ATOM 2370 O O . CYS B 1 122 ? 81.331 -36.177 73.680 1.00 16.38 187 CYS B O 1
ATOM 2375 N N . ASN B 1 123 ? 80.675 -36.302 71.547 1.00 13.48 188 ASN B N 1
ATOM 2376 C CA . ASN B 1 123 ? 81.635 -37.406 71.296 1.00 14.50 188 ASN B CA 1
ATOM 2377 C C . ASN B 1 123 ? 83.065 -36.949 71.239 1.00 13.78 188 ASN B C 1
ATOM 2378 O O . ASN B 1 123 ? 83.976 -37.770 71.440 1.00 13.11 188 ASN B O 1
ATOM 2383 N N . VAL B 1 124 ? 83.326 -35.677 70.919 1.00 12.17 189 VAL B N 1
ATOM 2384 C CA . VAL B 1 124 ? 84.688 -35.218 70.844 1.00 13.05 189 VAL B CA 1
ATOM 2385 C C . VAL B 1 124 ? 84.866 -34.126 71.881 1.00 14.44 189 VAL B C 1
ATOM 2386 O O . VAL B 1 124 ? 84.052 -33.189 71.940 1.00 13.04 189 VAL B O 1
ATOM 2390 N N . ILE B 1 125 ? 85.913 -34.221 72.659 1.00 13.23 190 ILE B N 1
ATOM 2391 C CA . ILE B 1 125 ? 86.222 -33.150 73.588 1.00 13.59 190 ILE B CA 1
ATOM 2392 C C . ILE B 1 125 ? 87.632 -32.638 73.358 1.00 13.56 190 ILE B C 1
ATOM 2393 O O . ILE B 1 125 ? 88.536 -33.410 72.961 1.00 15.58 190 ILE B O 1
ATOM 2398 N N . ALA B 1 126 ? 87.836 -31.393 73.626 1.00 12.83 191 ALA B N 1
ATOM 2399 C CA . ALA B 1 126 ? 89.168 -30.783 73.611 1.00 13.74 191 ALA B CA 1
ATOM 2400 C C . ALA B 1 126 ? 89.775 -30.706 74.987 1.00 14.29 191 ALA B C 1
ATOM 2401 O O . ALA B 1 126 ? 89.081 -30.540 75.971 1.00 14.51 191 ALA B O 1
ATOM 2403 N N . ASN B 1 127 ? 91.103 -30.835 75.031 1.00 14.21 192 ASN B N 1
ATOM 2404 C CA . ASN B 1 127 ? 91.883 -30.736 76.260 1.00 14.38 192 ASN B CA 1
ATOM 2405 C C . ASN B 1 127 ? 92.871 -29.557 76.152 1.00 14.78 192 ASN B C 1
ATOM 2406 O O . ASN B 1 127 ? 93.516 -29.371 75.116 1.00 16.70 192 ASN B O 1
ATOM 2411 N N . ALA B 1 128 ? 92.933 -28.738 77.188 1.00 15.63 193 ALA B N 1
ATOM 2412 C CA . ALA B 1 128 ? 93.971 -27.743 77.291 1.00 17.37 193 ALA B CA 1
ATOM 2413 C C . ALA B 1 128 ? 95.238 -28.424 77.887 1.00 16.48 193 ALA B C 1
ATOM 2414 O O . ALA B 1 128 ? 95.405 -28.577 79.079 1.00 18.14 193 ALA B O 1
ATOM 2416 N N . ALA B 1 129 ? 96.061 -28.863 76.996 1.00 16.32 194 ALA B N 1
ATOM 2417 C CA . ALA B 1 129 ? 97.119 -29.766 77.282 1.00 16.98 194 ALA B CA 1
ATOM 2418 C C . ALA B 1 129 ? 98.333 -28.972 77.733 1.00 17.61 194 ALA B C 1
ATOM 2419 O O . ALA B 1 129 ? 98.391 -27.737 77.607 1.00 18.22 194 ALA B O 1
ATOM 2421 N N . ASN B 1 130 ? 99.328 -29.726 78.222 1.00 19.50 195 ASN B N 1
ATOM 2422 C CA . ASN B 1 130 ? 100.691 -29.220 78.357 1.00 20.75 195 ASN B CA 1
ATOM 2423 C C . ASN B 1 130 ? 101.577 -29.749 77.243 1.00 20.05 195 ASN B C 1
ATOM 2424 O O . ASN B 1 130 ? 101.195 -30.693 76.472 1.00 19.40 195 ASN B O 1
ATOM 2429 N N . TRP B 1 131 ? 102.758 -29.149 77.061 1.00 20.33 196 TRP B N 1
ATOM 2430 C CA . TRP B 1 131 ? 103.498 -29.407 75.809 1.00 20.55 196 TRP B CA 1
ATOM 2431 C C . TRP B 1 131 ? 103.989 -30.885 75.683 1.00 19.06 196 TRP B C 1
ATOM 2432 O O . TRP B 1 131 ? 104.134 -31.383 74.600 1.00 19.07 196 TRP B O 1
ATOM 2443 N N . ARG B 1 132 ? 104.140 -31.557 76.807 1.00 20.86 197 ARG B N 1
ATOM 2444 C CA . ARG B 1 132 ? 104.611 -32.963 76.824 1.00 22.91 197 ARG B CA 1
ATOM 2445 C C . ARG B 1 132 ? 103.482 -33.967 76.654 1.00 21.89 197 ARG B C 1
ATOM 2446 O O . ARG B 1 132 ? 103.708 -35.186 76.539 1.00 23.32 197 ARG B O 1
ATOM 2454 N N . LEU B 1 133 ? 102.261 -33.460 76.645 1.00 20.00 198 LEU B N 1
ATOM 2455 C CA . LEU B 1 133 ? 101.059 -34.295 76.573 1.00 22.04 198 LEU B CA 1
ATOM 2456 C C . LEU B 1 133 ? 101.019 -35.323 77.720 1.00 24.16 198 LEU B C 1
ATOM 2457 O O . LEU B 1 133 ? 100.668 -36.522 77.508 1.00 31.80 198 LEU B O 1
ATOM 2462 N N . LYS B 1 134 ? 101.340 -34.877 78.917 1.00 22.13 199 LYS B N 1
ATOM 2463 C CA . LYS B 1 134 ? 101.312 -35.758 80.082 1.00 25.51 199 LYS B CA 1
ATOM 2464 C C . LYS B 1 134 ? 100.144 -35.477 80.952 1.00 23.96 199 LYS B C 1
ATOM 2465 O O . LYS B 1 134 ? 99.571 -34.363 80.928 1.00 23.21 199 LYS B O 1
ATOM 2471 N N . PRO B 1 135 ? 99.835 -36.405 81.831 1.00 23.68 200 PRO B N 1
ATOM 2472 C CA . PRO B 1 135 ? 98.812 -36.163 82.804 1.0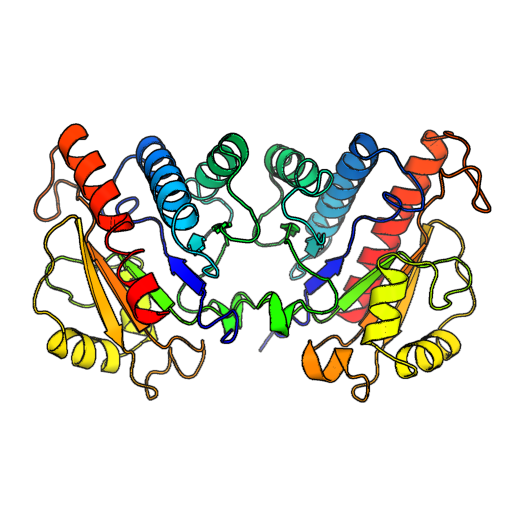0 25.45 200 PRO B CA 1
ATOM 2473 C C . PRO B 1 135 ? 99.221 -35.153 83.816 1.00 27.20 200 PRO B C 1
ATOM 2474 O O . PRO B 1 135 ? 100.374 -34.704 83.821 1.00 30.12 200 PRO B O 1
ATOM 2478 N N . GLY B 1 136 ? 98.260 -34.779 84.639 1.00 28.01 201 GLY B N 1
ATOM 2479 C CA . GLY B 1 136 ? 98.471 -33.957 85.815 1.00 35.73 201 GLY B CA 1
ATOM 2480 C C . GLY B 1 136 ? 98.447 -32.471 85.565 1.00 37.08 201 GLY B C 1
ATOM 2481 O O . GLY B 1 136 ? 97.916 -31.992 84.536 1.00 31.29 201 GLY B O 1
ATOM 2482 N N . GLY B 1 137 ? 99.001 -31.714 86.515 1.00 33.38 202 GLY B N 1
ATOM 2483 C CA . GLY B 1 137 ? 99.126 -30.288 86.371 1.00 33.20 202 GLY B CA 1
ATOM 2484 C C . GLY B 1 137 ? 97.861 -29.527 86.712 1.00 35.52 202 GLY B C 1
ATOM 2485 O O . GLY B 1 137 ? 97.757 -28.320 86.456 1.00 37.43 202 GLY B O 1
ATOM 2486 N N . GLY B 1 138 ? 96.890 -30.209 87.296 1.00 35.48 203 GLY B N 1
ATOM 2487 C CA . GLY B 1 138 ? 95.615 -29.580 87.563 1.00 34.18 203 GLY B CA 1
ATOM 2488 C C . GLY B 1 138 ? 94.882 -29.232 86.266 1.00 32.41 203 GLY B C 1
ATOM 2489 O O . GLY B 1 138 ? 95.218 -29.730 85.160 1.00 30.53 203 GLY B O 1
ATOM 2490 N N . GLY B 1 139 ? 93.853 -28.435 86.431 1.00 30.95 204 GLY B N 1
ATOM 2491 C CA . GLY B 1 139 ? 93.030 -27.990 85.332 1.00 27.03 204 GLY B CA 1
ATOM 2492 C C . GLY B 1 139 ? 92.323 -29.110 84.581 1.00 22.49 204 GLY B C 1
ATOM 2493 O O . GLY B 1 139 ? 92.092 -30.262 85.083 1.00 22.99 204 GLY B O 1
ATOM 2494 N N . VAL B 1 140 ? 91.870 -28.750 83.393 1.00 21.58 205 VAL B N 1
ATOM 2495 C CA . VAL B 1 140 ? 91.108 -29.640 82.622 1.00 19.24 205 VAL B CA 1
ATOM 2496 C C . VAL B 1 140 ? 91.927 -30.830 82.185 1.00 17.41 205 VAL B C 1
ATOM 2497 O O . VAL B 1 140 ? 91.407 -31.919 82.086 1.00 16.29 205 VAL B O 1
ATOM 2501 N N . ASN B 1 141 ? 93.211 -30.655 81.996 1.00 18.30 206 ASN B N 1
ATOM 2502 C CA . ASN B 1 141 ? 94.088 -31.807 81.604 1.00 19.86 206 ASN B CA 1
ATOM 2503 C C . ASN B 1 141 ? 94.050 -32.912 82.654 1.00 19.70 206 ASN B C 1
ATOM 2504 O O . ASN B 1 141 ? 93.886 -34.104 82.339 1.00 16.53 206 ASN B O 1
ATOM 2509 N N . ALA B 1 142 ? 94.201 -32.520 83.928 1.00 19.47 207 ALA B N 1
ATOM 2510 C CA . ALA B 1 142 ? 94.121 -33.501 85.010 1.00 22.02 207 ALA B CA 1
ATOM 2511 C C . ALA B 1 142 ? 92.792 -34.201 85.048 1.00 19.42 207 ALA B C 1
ATOM 2512 O O . ALA B 1 142 ? 92.719 -35.413 85.249 1.00 20.69 207 ALA B O 1
ATOM 2514 N N . ALA B 1 143 ? 91.689 -33.434 84.855 1.00 18.11 208 ALA B N 1
ATOM 2515 C CA . ALA B 1 143 ? 90.370 -33.994 84.860 1.00 19.13 208 ALA B CA 1
ATOM 2516 C C . ALA B 1 143 ? 90.161 -34.983 83.757 1.00 17.41 208 ALA B C 1
ATOM 2517 O O . ALA B 1 143 ? 89.610 -36.061 83.993 1.00 16.80 208 ALA B O 1
ATOM 2519 N N . ILE B 1 144 ? 90.604 -34.648 82.558 1.00 16.23 209 ILE B N 1
ATOM 2520 C CA . ILE B 1 144 ? 90.449 -35.523 81.448 1.00 16.41 209 ILE B CA 1
ATOM 2521 C C . ILE B 1 144 ? 91.290 -36.816 81.608 1.00 17.20 209 ILE B C 1
ATOM 2522 O O . ILE B 1 144 ? 90.794 -37.887 81.359 1.00 17.12 209 ILE B O 1
ATOM 2527 N N . TYR B 1 145 ? 92.549 -36.687 82.002 1.00 16.83 210 TYR B N 1
ATOM 2528 C CA . TYR B 1 145 ? 93.373 -37.896 82.168 1.00 17.24 210 TYR B CA 1
ATOM 2529 C C . TYR B 1 145 ? 92.837 -38.781 83.323 1.00 17.25 210 TYR B C 1
ATOM 2530 O O . TYR B 1 145 ? 92.801 -40.014 83.188 1.00 20.87 210 TYR B O 1
ATOM 2539 N N . ASN B 1 146 ? 92.348 -38.150 84.387 1.00 18.44 211 ASN B N 1
ATOM 2540 C CA . ASN B 1 146 ? 91.778 -38.897 85.487 1.00 23.02 211 ASN B CA 1
ATOM 2541 C C . ASN B 1 146 ? 90.543 -39.667 85.084 1.00 20.64 211 ASN B C 1
ATOM 2542 O O . ASN B 1 146 ? 90.366 -40.820 85.452 1.00 22.46 211 ASN B O 1
ATOM 2547 N N . ALA B 1 147 ? 89.704 -39.062 84.263 1.00 19.45 212 ALA B N 1
ATOM 2548 C CA . ALA B 1 147 ? 88.465 -39.699 83.870 1.00 18.87 212 ALA B CA 1
ATOM 2549 C C . ALA B 1 147 ? 88.728 -40.757 82.827 1.00 17.41 212 ALA B C 1
ATOM 2550 O O . ALA B 1 147 ? 88.072 -41.775 82.812 1.00 19.39 212 ALA B O 1
ATOM 2552 N N . ALA B 1 148 ? 89.666 -40.475 81.892 1.00 16.44 213 ALA B N 1
ATOM 2553 C CA . ALA B 1 148 ? 89.949 -41.362 80.777 1.00 17.08 213 ALA B CA 1
ATOM 2554 C C . ALA B 1 148 ? 90.748 -42.586 81.193 1.00 19.49 213 ALA B C 1
ATOM 2555 O O . ALA B 1 148 ? 90.630 -43.640 80.595 1.00 23.61 213 ALA B O 1
ATOM 2557 N N . GLY B 1 149 ? 91.584 -42.387 82.198 1.00 20.53 214 GLY B N 1
ATOM 2558 C CA . GLY B 1 149 ? 92.549 -43.397 82.633 1.00 22.07 214 GLY B CA 1
ATOM 2559 C C . GLY B 1 149 ? 93.700 -43.654 81.707 1.00 22.20 214 GLY B C 1
ATOM 2560 O O . GLY B 1 149 ? 93.972 -42.910 80.746 1.00 20.76 214 GLY B O 1
ATOM 2561 N N . GLU B 1 150 ? 94.415 -44.764 81.979 1.00 25.51 215 GLU B N 1
ATOM 2562 C CA . GLU B 1 150 ? 95.643 -45.095 81.262 1.00 28.42 215 GLU B CA 1
ATOM 2563 C C . GLU B 1 150 ? 95.469 -45.298 79.741 1.00 26.30 215 GLU B C 1
ATOM 2564 O O . GLU B 1 150 ? 96.373 -45.110 79.002 1.00 23.33 215 GLU B O 1
ATOM 2570 N N . ASP B 1 151 ? 94.291 -45.682 79.287 1.00 23.12 216 ASP B N 1
ATOM 2571 C CA . ASP B 1 151 ? 94.047 -45.800 77.866 1.00 23.57 216 ASP B CA 1
ATOM 2572 C C . ASP B 1 151 ? 94.430 -44.534 77.098 1.00 21.83 216 ASP B C 1
ATOM 2573 O O . ASP B 1 151 ? 94.867 -44.609 75.984 1.00 20.48 216 ASP B O 1
ATOM 2578 N N . LEU B 1 152 ? 94.190 -43.362 77.707 1.00 19.97 217 LEU B N 1
ATOM 2579 C CA . LEU B 1 152 ? 94.452 -42.095 77.016 1.00 19.61 217 LEU B CA 1
ATOM 2580 C C . LEU B 1 152 ? 95.976 -41.842 76.940 1.00 19.97 217 LEU B C 1
ATOM 2581 O O . LEU B 1 152 ? 96.447 -41.403 75.936 1.00 20.70 217 LEU B O 1
ATOM 2586 N N . GLN B 1 153 ? 96.729 -42.243 77.987 1.00 20.87 218 GLN B N 1
ATOM 2587 C CA . GLN B 1 153 ? 98.196 -42.128 77.935 1.00 23.01 218 GLN B CA 1
ATOM 2588 C C . GLN B 1 153 ? 98.756 -43.029 76.822 1.00 22.93 218 GLN B C 1
ATOM 2589 O O . GLN B 1 153 ? 99.521 -42.586 75.960 1.00 19.92 218 GLN B O 1
ATOM 2595 N N . ARG B 1 154 ? 98.273 -44.275 76.757 1.00 21.74 219 ARG B N 1
ATOM 2596 C CA . ARG B 1 154 ? 98.704 -45.179 75.685 1.00 22.45 219 ARG B CA 1
ATOM 2597 C C . ARG B 1 154 ? 98.362 -44.670 74.287 1.00 21.75 219 ARG B C 1
ATOM 2598 O O . ARG B 1 154 ? 99.225 -44.609 73.405 1.00 23.37 219 ARG B O 1
ATOM 2606 N N . ALA B 1 155 ? 97.125 -44.201 74.095 1.00 19.85 220 ALA B N 1
ATOM 2607 C CA . ALA B 1 155 ? 96.710 -43.751 72.802 1.00 19.50 220 ALA B CA 1
ATOM 2608 C C . ALA B 1 155 ? 97.455 -42.460 72.390 1.00 18.51 220 ALA B C 1
ATOM 2609 O O . ALA B 1 155 ? 97.761 -42.290 71.224 1.00 19.08 220 ALA B O 1
ATOM 2611 N N . THR B 1 156 ? 97.718 -41.572 73.371 1.00 19.36 221 THR B N 1
ATOM 2612 C CA . THR B 1 156 ? 98.347 -40.294 73.068 1.00 19.88 221 THR B CA 1
ATOM 2613 C C . THR B 1 156 ? 99.816 -40.541 72.615 1.00 22.33 221 THR B C 1
ATOM 2614 O O . THR B 1 156 ? 100.257 -39.971 71.620 1.00 28.01 221 THR B O 1
ATOM 2618 N N . LYS B 1 157 ? 100.468 -41.484 73.273 1.00 25.24 222 LYS B N 1
ATOM 2619 C CA . LYS B 1 157 ? 101.853 -41.871 72.921 1.00 27.72 222 LYS B CA 1
ATOM 2620 C C . LYS B 1 157 ? 101.934 -42.510 71.552 1.00 27.49 222 LYS B C 1
ATOM 2621 O O . LYS B 1 157 ? 102.912 -42.279 70.815 1.00 28.57 222 LYS B O 1
ATOM 2627 N N . GLU B 1 158 ? 100.908 -43.252 71.153 1.00 27.14 223 GLU B N 1
ATOM 2628 C CA . GLU B 1 158 ? 100.803 -43.753 69.766 1.00 28.83 223 GLU B CA 1
ATOM 2629 C C . GLU B 1 158 ? 100.617 -42.705 68.689 1.00 34.77 223 GLU B C 1
ATOM 2630 O O . GLU B 1 158 ? 101.020 -42.917 67.546 1.00 35.71 223 GLU B O 1
ATOM 2636 N N . CYS B 1 159 ? 99.950 -41.598 69.016 1.00 29.88 224 CYS B N 1
ATOM 2637 C CA . CYS B 1 159 ? 99.605 -40.549 68.007 1.00 30.61 224 CYS B CA 1
ATOM 2638 C C . CYS B 1 159 ? 100.517 -39.395 67.946 1.00 30.17 224 CYS B C 1
ATOM 2639 O O . CYS B 1 159 ? 100.512 -38.680 66.987 1.00 36.15 224 CYS B O 1
ATOM 2642 N N . ALA B 1 160 ? 101.217 -39.123 69.025 1.00 32.21 225 ALA B N 1
ATOM 2643 C CA . ALA B 1 160 ? 101.911 -37.851 69.139 1.00 31.82 225 ALA B CA 1
ATOM 2644 C C . ALA B 1 160 ? 102.990 -37.985 70.106 1.00 29.63 225 ALA B C 1
ATOM 2645 O O . ALA B 1 160 ? 103.065 -38.975 70.803 1.00 33.38 225 ALA B O 1
ATOM 2647 N N . ASP B 1 161 ? 103.935 -37.059 70.066 1.00 27.41 226 ASP B N 1
ATOM 2648 C CA A ASP B 1 161 ? 104.968 -37.001 71.115 0.50 27.93 226 ASP B CA 1
ATOM 2649 C CA B ASP B 1 161 ? 104.992 -36.987 71.041 0.50 29.95 226 ASP B CA 1
ATOM 2650 C C . ASP B 1 161 ? 104.785 -35.744 71.945 1.00 24.93 226 ASP B C 1
ATOM 2651 O O . ASP B 1 161 ? 104.482 -35.833 73.145 1.00 28.08 226 ASP B O 1
ATOM 2660 N N . THR B 1 162 ? 104.993 -34.591 71.335 1.00 24.82 227 THR B N 1
ATOM 2661 C CA . THR B 1 162 ? 104.879 -33.317 72.036 1.00 21.08 227 THR B CA 1
ATOM 2662 C C . THR B 1 162 ? 104.152 -32.311 71.116 1.00 21.70 227 THR B C 1
ATOM 2663 O O . THR B 1 162 ? 104.006 -32.551 69.930 1.00 21.07 227 TH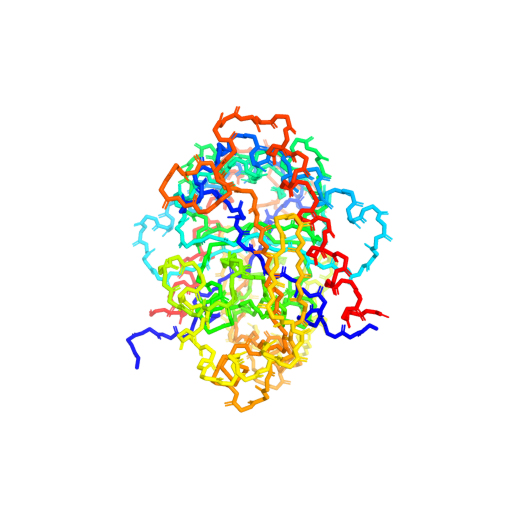R B O 1
ATOM 2667 N N . LEU B 1 163 ? 103.689 -31.200 71.701 1.00 16.53 228 LEU B N 1
ATOM 2668 C CA . LEU B 1 163 ? 103.091 -30.095 70.966 1.00 20.14 228 LEU B CA 1
ATOM 2669 C C . LEU B 1 163 ? 103.916 -28.805 71.136 1.00 18.09 228 LEU B C 1
ATOM 2670 O O . LEU B 1 163 ? 104.574 -28.596 72.191 1.00 20.31 228 LEU B O 1
ATOM 2675 N N . ARG B 1 164 ? 103.809 -27.937 70.137 1.00 18.43 229 ARG B N 1
ATOM 2676 C CA . ARG B 1 164 ? 104.244 -26.558 70.240 1.00 19.02 229 ARG B CA 1
ATOM 2677 C C . ARG B 1 164 ? 103.031 -25.634 70.209 1.00 19.82 229 ARG B C 1
ATOM 2678 O O . ARG B 1 164 ? 101.974 -26.005 69.692 1.00 17.48 229 ARG B O 1
ATOM 2686 N N . PRO B 1 165 ? 103.170 -24.433 70.776 1.00 18.82 230 PRO B N 1
ATOM 2687 C CA . PRO B 1 165 ? 101.967 -23.619 70.972 1.00 18.87 230 PRO B CA 1
ATOM 2688 C C . PRO B 1 165 ? 101.283 -23.273 69.679 1.00 14.60 230 PRO B C 1
ATOM 2689 O O . PRO B 1 165 ? 101.910 -22.923 68.703 1.00 16.58 230 PRO B O 1
ATOM 2693 N N . GLY B 1 166 ? 99.962 -23.351 69.674 1.00 15.41 231 GLY B N 1
ATOM 2694 C CA . GLY B 1 166 ? 99.187 -23.151 68.470 1.00 15.46 231 GLY B CA 1
ATOM 2695 C C . GLY B 1 166 ? 98.807 -24.422 67.740 1.00 15.63 231 GLY B C 1
ATOM 2696 O O . GLY B 1 166 ? 98.133 -24.355 66.714 1.00 19.54 231 GLY B O 1
ATOM 2697 N N . SER B 1 167 ? 99.237 -25.587 68.245 1.00 15.57 232 SER B N 1
ATOM 2698 C CA . SER B 1 167 ? 99.046 -26.875 67.591 1.00 15.91 232 SER B CA 1
ATOM 2699 C C . SER B 1 167 ? 98.075 -27.726 68.411 1.00 16.08 232 SER B C 1
ATOM 2700 O O . SER B 1 167 ? 97.805 -27.439 69.606 1.00 15.33 232 SER B O 1
ATOM 2703 N N . SER B 1 168 ? 97.525 -28.745 67.755 1.00 14.93 233 SER B N 1
ATOM 2704 C CA . SER B 1 168 ? 96.674 -29.685 68.407 1.00 14.44 233 SER B CA 1
ATOM 2705 C C . SER B 1 168 ? 96.893 -31.038 67.781 1.00 14.30 233 SER B C 1
ATOM 2706 O O . SER B 1 168 ? 97.485 -31.140 66.685 1.00 17.36 233 SER B O 1
ATOM 2709 N N . VAL B 1 169 ? 96.438 -32.092 68.465 1.00 14.55 234 VAL B N 1
ATOM 2710 C CA . VAL B 1 169 ? 96.468 -33.443 67.912 1.00 15.14 234 VAL B CA 1
ATOM 2711 C C . VAL B 1 169 ? 95.240 -34.237 68.386 1.00 15.44 234 VAL B C 1
ATOM 2712 O O . VAL B 1 169 ? 94.904 -34.203 69.571 1.00 16.06 234 VAL B O 1
ATOM 2716 N N . ALA B 1 170 ? 94.624 -34.949 67.455 1.00 15.38 235 ALA B N 1
ATOM 2717 C CA . ALA B 1 170 ? 93.467 -35.765 67.721 1.00 15.35 235 ALA B CA 1
ATOM 2718 C C . ALA B 1 170 ? 93.894 -37.167 68.120 1.00 17.52 235 ALA B C 1
ATOM 2719 O O . ALA B 1 170 ? 94.758 -37.792 67.446 1.00 19.72 235 ALA B O 1
ATOM 2721 N N . VAL B 1 171 ? 93.300 -37.650 69.193 1.00 16.04 236 VAL B N 1
ATOM 2722 C CA . VAL B 1 171 ? 93.621 -38.993 69.693 1.00 17.93 236 VAL B CA 1
ATOM 2723 C C . VAL B 1 171 ? 92.343 -39.781 69.832 1.00 16.59 236 VAL B C 1
ATOM 2724 O O . VAL B 1 171 ? 91.439 -39.362 70.571 1.00 17.29 236 VAL B O 1
ATOM 2728 N N . PRO B 1 172 ? 92.235 -40.929 69.161 1.00 15.81 237 PRO B N 1
ATOM 2729 C CA . PRO B 1 172 ? 91.074 -41.738 69.434 1.00 16.37 237 PRO B CA 1
ATOM 2730 C C . PRO B 1 172 ? 91.105 -42.332 70.792 1.00 17.64 237 PRO B C 1
ATOM 2731 O O . PRO B 1 172 ? 92.155 -42.813 71.241 1.00 18.20 237 PRO B O 1
ATOM 2735 N N . LEU B 1 173 ? 89.970 -42.289 71.489 1.00 15.98 238 LEU B N 1
ATOM 2736 C CA . LEU B 1 173 ? 89.875 -42.792 72.844 1.00 16.90 238 LEU B CA 1
ATOM 2737 C C . LEU B 1 173 ? 89.282 -44.169 72.817 1.00 19.28 238 LEU B C 1
ATOM 2738 O O . LEU B 1 173 ? 88.157 -44.352 72.415 1.00 21.84 238 LEU B O 1
ATOM 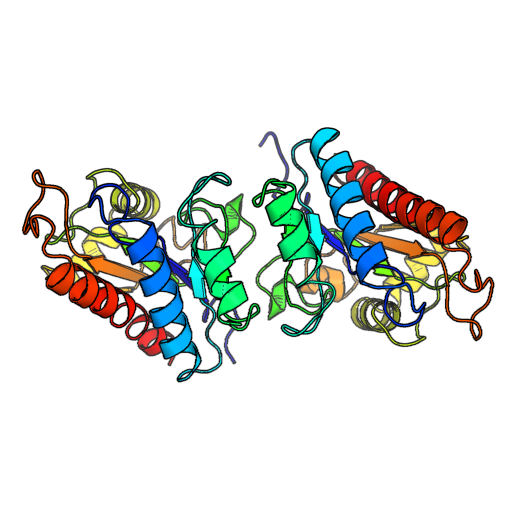2743 N N . PRO B 1 174 ? 90.072 -45.200 73.235 1.00 21.78 239 PRO B N 1
ATOM 2744 C CA . PRO B 1 174 ? 89.568 -46.553 73.214 1.00 23.98 239 PRO B CA 1
ATOM 2745 C C . PRO B 1 174 ? 88.223 -46.767 73.944 1.00 20.75 239 PRO B C 1
ATOM 2746 O O . PRO B 1 174 ? 87.995 -46.167 74.961 1.00 19.07 239 PRO B O 1
ATOM 2750 N N . SER B 1 175 ? 87.383 -47.666 73.414 1.00 22.14 240 SER B N 1
ATOM 2751 C CA . SER B 1 175 ? 86.100 -47.991 74.032 1.00 21.69 240 SER B CA 1
ATOM 2752 C C . SER B 1 175 ? 86.242 -48.613 75.433 1.00 19.31 240 SER B C 1
ATOM 2753 O O . SER B 1 175 ? 85.324 -48.607 76.236 1.00 23.99 240 SER B O 1
ATOM 2756 N N . THR B 1 176 ? 87.459 -49.046 75.769 1.00 18.86 241 THR B N 1
ATOM 2757 C CA . THR B 1 176 ? 87.714 -49.578 77.103 1.00 17.87 241 THR B CA 1
ATOM 2758 C C . THR B 1 176 ? 87.832 -48.484 78.157 1.00 19.33 241 THR B C 1
ATOM 2759 O O . THR B 1 176 ? 87.783 -48.743 79.368 1.00 20.09 241 THR B O 1
ATOM 2763 N N . SER B 1 177 ? 88.000 -47.214 77.721 1.00 17.42 242 SER B N 1
ATOM 2764 C CA . SER B 1 177 ? 88.148 -46.128 78.671 1.00 16.98 242 SER B CA 1
ATOM 2765 C C . SER B 1 177 ? 86.771 -45.879 79.356 1.00 19.46 242 SER B C 1
ATOM 2766 O O . SER B 1 177 ? 85.745 -45.804 78.649 1.00 17.66 242 SER B O 1
ATOM 2769 N N . PRO B 1 178 ? 86.780 -45.712 80.668 1.00 18.18 243 PRO B N 1
ATOM 2770 C CA . PRO B 1 178 ? 85.551 -45.343 81.400 1.00 20.71 243 PRO B CA 1
ATOM 2771 C C . PRO B 1 178 ? 84.905 -44.067 80.856 1.00 18.74 243 PRO B C 1
ATOM 2772 O O . PRO B 1 178 ? 83.670 -43.958 80.837 1.00 18.82 243 PRO B O 1
ATOM 2776 N N . LEU B 1 179 ? 85.718 -43.151 80.350 1.00 18.34 244 LEU B N 1
ATOM 2777 C CA . LEU B 1 179 ? 85.185 -41.876 79.790 1.00 15.99 244 LEU B CA 1
ATOM 2778 C C . LEU B 1 179 ? 84.410 -42.151 78.515 1.00 18.17 244 LEU B C 1
ATOM 2779 O O . LEU B 1 179 ? 83.371 -41.516 78.248 1.00 18.32 244 LEU B O 1
ATOM 2784 N N . HIS B 1 180 ? 84.865 -43.101 77.723 1.00 15.70 245 HIS B N 1
ATOM 2785 C CA . HIS B 1 180 ? 84.126 -43.540 76.529 1.00 16.71 245 HIS B CA 1
ATOM 2786 C C . HIS B 1 180 ? 82.824 -44.250 76.931 1.00 18.02 245 HIS B C 1
ATOM 2787 O O . HIS B 1 180 ? 81.729 -43.923 76.430 1.00 17.89 245 HIS B O 1
ATOM 2794 N N . GLN B 1 181 ? 82.937 -45.232 77.835 1.00 16.65 246 GLN B N 1
ATOM 2795 C CA . GLN B 1 181 ? 81.780 -45.989 78.261 1.00 20.02 246 GLN B CA 1
ATOM 2796 C C . GLN B 1 181 ? 80.672 -45.110 78.857 1.00 18.51 246 GLN B C 1
ATOM 2797 O O . GLN B 1 181 ? 79.501 -45.292 78.496 1.00 20.90 246 GLN B O 1
ATOM 2803 N N . ARG B 1 182 ? 81.060 -44.197 79.734 1.00 18.54 247 ARG B N 1
ATOM 2804 C CA . ARG B 1 182 ? 80.094 -43.442 80.557 1.00 20.06 247 ARG B CA 1
ATOM 2805 C C . ARG B 1 182 ? 79.621 -42.204 79.881 1.00 20.20 247 ARG B C 1
ATOM 2806 O O . ARG B 1 182 ? 78.476 -41.807 80.083 1.00 18.36 247 ARG B O 1
ATOM 2814 N N . GLU B 1 183 ? 80.457 -41.617 79.057 1.00 16.97 248 GLU B N 1
ATOM 2815 C CA . GLU B 1 183 ? 80.098 -40.301 78.429 1.00 15.12 248 GLU B CA 1
ATOM 2816 C C . GLU B 1 183 ? 80.052 -40.276 76.947 1.00 17.39 248 GLU B C 1
ATOM 2817 O O . GLU B 1 183 ? 79.651 -39.261 76.364 1.00 15.92 248 GLU B O 1
ATOM 2823 N N . GLY B 1 184 ? 80.389 -41.387 76.286 1.00 15.30 249 GLY B N 1
ATOM 2824 C CA . GLY B 1 184 ? 80.286 -41.469 74.848 1.00 15.73 249 GLY B CA 1
ATOM 2825 C C . GLY B 1 184 ? 81.423 -40.795 74.076 1.00 13.79 249 GLY B C 1
ATOM 2826 O O . GLY B 1 184 ? 81.350 -40.652 72.875 1.00 15.78 249 GLY B O 1
ATOM 2827 N N . VAL B 1 185 ? 82.471 -40.404 74.777 1.00 13.76 250 VAL B N 1
ATOM 2828 C CA . VAL B 1 185 ? 83.601 -39.723 74.153 1.00 14.21 250 VAL B CA 1
ATOM 2829 C C . VAL B 1 185 ? 84.436 -40.708 73.319 1.00 15.26 250 VAL B C 1
ATOM 2830 O O . VAL B 1 185 ? 84.876 -41.776 73.845 1.00 17.60 250 VAL B O 1
ATOM 2834 N N . THR B 1 186 ? 84.597 -40.400 72.023 1.00 14.44 251 THR B N 1
ATOM 2835 C CA . THR B 1 186 ? 85.331 -41.252 71.104 1.00 14.18 251 THR B CA 1
ATOM 2836 C C . THR B 1 186 ? 86.693 -40.686 70.773 1.00 14.88 251 THR B C 1
ATOM 2837 O O . THR B 1 186 ? 87.549 -41.429 70.270 1.00 15.81 251 THR B O 1
ATOM 2841 N N . HIS B 1 187 ? 86.900 -39.383 71.000 1.00 14.10 252 HIS B N 1
ATOM 2842 C CA . HIS B 1 187 ? 88.139 -38.734 70.635 1.00 14.14 252 HIS B CA 1
ATOM 2843 C C . HIS B 1 187 ? 88.409 -37.607 71.541 1.00 15.77 252 HIS B C 1
ATOM 2844 O O . HIS B 1 187 ? 87.463 -36.884 71.967 1.00 16.12 252 HIS B O 1
ATOM 2851 N N . ILE B 1 188 ? 89.682 -37.429 71.841 1.00 12.76 253 ILE B N 1
ATOM 2852 C CA . ILE B 1 188 ? 90.141 -36.297 72.612 1.00 14.17 253 ILE B CA 1
ATOM 2853 C C . ILE B 1 188 ? 91.092 -35.512 71.718 1.00 14.64 253 ILE B C 1
ATOM 2854 O O . ILE B 1 188 ? 92.012 -36.122 71.105 1.00 15.21 253 ILE B O 1
ATOM 2859 N N . ILE B 1 189 ? 90.937 -34.184 71.635 1.00 13.04 254 ILE B N 1
ATOM 2860 C CA . ILE B 1 189 ? 91.897 -33.387 70.891 1.00 13.04 254 ILE B CA 1
ATOM 2861 C C . ILE B 1 189 ? 92.703 -32.548 71.836 1.00 14.61 254 ILE B C 1
ATOM 2862 O O . ILE B 1 189 ? 92.178 -31.631 72.437 1.00 14.08 254 ILE B O 1
ATOM 2867 N N . HIS B 1 190 ? 94.011 -32.874 71.988 1.00 13.02 255 HIS B N 1
ATOM 2868 C CA . HIS B 1 190 ? 94.865 -32.121 72.844 1.00 12.61 255 HIS B CA 1
ATOM 2869 C C . HIS B 1 190 ? 95.256 -30.855 72.133 1.00 14.60 255 HIS B C 1
ATOM 2870 O O . HIS B 1 190 ? 95.722 -30.923 71.010 1.00 13.70 255 HIS B O 1
ATOM 2877 N N . VAL B 1 191 ? 95.152 -29.722 72.796 1.00 13.94 256 VAL B N 1
ATOM 2878 C CA . VAL B 1 191 ? 95.479 -28.399 72.205 1.00 14.38 256 VAL B CA 1
ATOM 2879 C C . VAL B 1 191 ? 96.431 -27.681 73.107 1.00 13.97 256 VAL B C 1
ATOM 2880 O O . VAL B 1 191 ? 96.260 -27.723 74.350 1.00 16.83 256 VAL B O 1
ATOM 2884 N N . LEU B 1 192 ? 97.468 -27.075 72.547 1.00 14.26 257 LEU B N 1
ATOM 2885 C CA . LEU B 1 192 ? 98.415 -26.271 73.351 1.00 14.88 257 LEU B CA 1
ATOM 2886 C C . LEU B 1 192 ? 98.273 -24.804 72.995 1.00 16.04 257 LEU B C 1
ATOM 2887 O O . LEU B 1 192 ? 98.535 -24.410 71.899 1.00 16.90 257 LEU B O 1
ATOM 2892 N N . GLY B 1 193 ? 97.732 -24.025 73.916 1.00 17.24 258 GLY B N 1
ATOM 2893 C CA . GLY B 1 193 ? 97.564 -22.611 73.678 1.00 18.38 258 GLY B CA 1
ATOM 2894 C C . GLY B 1 193 ? 98.796 -21.841 74.046 1.00 20.54 258 GLY B C 1
ATOM 2895 O O . GLY B 1 193 ? 99.730 -22.422 74.649 1.00 20.46 258 GLY B O 1
ATOM 2896 N N . PRO B 1 194 ? 98.797 -20.522 73.746 1.00 20.16 259 PRO B N 1
ATOM 2897 C CA . PRO B 1 194 ? 99.886 -19.634 74.176 1.00 21.91 259 PRO B CA 1
ATOM 2898 C C . PRO B 1 194 ? 99.928 -19.526 75.676 1.00 21.30 259 PRO B C 1
ATOM 2899 O O . PRO B 1 194 ? 98.871 -19.557 76.380 1.00 21.84 259 PRO B O 1
ATOM 2903 N N . ASN B 1 195 ? 101.139 -19.363 76.200 1.00 24.05 260 ASN B N 1
ATOM 2904 C CA . ASN B 1 195 ? 101.288 -19.165 77.612 1.00 28.25 260 ASN B CA 1
ATOM 2905 C C . ASN B 1 195 ? 101.697 -17.705 77.905 1.00 27.86 260 ASN B C 1
ATOM 2906 O O . ASN B 1 195 ? 102.600 -17.176 77.259 1.00 26.08 260 ASN B O 1
ATOM 2911 N N . MET B 1 196 ? 100.910 -17.059 78.788 1.00 29.53 261 MET B N 1
ATOM 2912 C CA . MET B 1 196 ? 101.200 -15.694 79.305 1.00 34.91 261 MET B CA 1
ATOM 2913 C C . MET B 1 196 ? 101.721 -15.691 80.699 1.00 35.95 261 MET B C 1
ATOM 2914 O O . MET B 1 196 ? 101.961 -14.623 81.257 1.00 43.95 261 MET B O 1
ATOM 2919 N N . ASN B 1 197 ? 101.768 -16.851 81.313 1.00 34.92 262 ASN B N 1
ATOM 2920 C CA . ASN B 1 197 ? 102.185 -16.973 82.658 1.00 35.86 262 ASN B CA 1
ATOM 2921 C C . ASN B 1 197 ? 103.736 -17.026 82.712 1.00 46.53 262 ASN B C 1
ATOM 2922 O O . ASN B 1 197 ? 104.356 -17.997 82.210 1.00 40.11 262 ASN B O 1
ATOM 2927 N N . PRO B 1 198 ? 104.373 -16.000 83.323 1.00 53.39 263 PRO B N 1
ATOM 2928 C CA . PRO B 1 198 ? 105.862 -15.986 83.340 1.00 55.15 263 PRO B CA 1
ATOM 2929 C C . PRO B 1 198 ? 106.523 -17.157 84.114 1.00 57.46 263 PRO B C 1
ATOM 2930 O O . PRO B 1 198 ? 107.716 -17.407 83.939 1.00 63.87 263 PRO B O 1
ATOM 2934 N N . MET B 1 199 ? 105.739 -17.891 84.901 1.00 53.87 264 MET B N 1
ATOM 2935 C CA . MET B 1 199 ? 106.219 -19.071 85.610 1.00 56.80 264 MET B CA 1
ATOM 2936 C C . MET B 1 199 ? 105.849 -20.352 84.880 1.00 64.47 264 MET B C 1
ATOM 2937 O O . MET B 1 199 ? 105.718 -21.439 85.494 1.00 61.20 264 MET B O 1
ATOM 2942 N N . ARG B 1 200 ? 105.694 -20.240 83.560 1.00 62.12 265 ARG B N 1
ATOM 2943 C CA . ARG B 1 200 ? 105.599 -21.400 82.700 1.00 53.78 265 ARG B CA 1
ATOM 2944 C C . ARG B 1 200 ? 106.558 -21.183 81.552 1.00 49.40 265 ARG B C 1
ATOM 2945 O O . ARG B 1 200 ? 106.936 -20.031 81.226 1.00 42.83 265 ARG B O 1
ATOM 2953 N N . PRO B 1 201 ? 106.977 -22.285 80.921 1.00 58.58 266 PRO B N 1
ATOM 2954 C CA . PRO B 1 201 ? 107.886 -22.200 79.771 1.00 51.51 266 PRO B CA 1
ATOM 2955 C C . PRO B 1 201 ? 107.294 -21.378 78.618 1.00 48.00 266 PRO B C 1
ATOM 2956 O O . PRO B 1 201 ? 106.078 -21.337 78.427 1.00 43.88 266 PRO B O 1
ATOM 2960 N N . ASP B 1 202 ? 108.133 -20.769 77.818 1.00 45.23 267 ASP B N 1
ATOM 2961 C CA . ASP B 1 202 ? 107.638 -20.285 76.578 1.00 42.67 267 ASP B CA 1
ATOM 2962 C C . ASP B 1 202 ? 106.570 -19.167 76.836 1.00 46.19 267 ASP B C 1
ATOM 2963 O O . ASP B 1 202 ? 105.560 -19.027 76.086 1.00 36.90 267 ASP B O 1
ATOM 2968 N N . CYS B 1 203 ? 106.800 -18.380 77.894 1.00 47.98 268 CYS B N 1
ATOM 2969 C CA . CYS B 1 203 ? 105.933 -17.234 78.201 1.00 43.61 268 CYS B CA 1
ATOM 2970 C C . CYS B 1 203 ? 106.045 -16.208 77.127 1.00 43.80 268 CYS B C 1
ATOM 2971 O O . CYS B 1 203 ? 107.144 -15.915 76.653 1.00 52.82 268 CYS B O 1
ATOM 2974 N N . LEU B 1 204 ? 104.918 -15.627 76.747 1.00 37.65 269 LEU B N 1
ATOM 2975 C CA . LEU B 1 204 ? 104.930 -14.585 75.778 1.00 44.21 269 LEU B CA 1
ATOM 2976 C C . LEU B 1 204 ? 104.985 -13.200 76.462 1.00 57.46 269 LEU B C 1
ATOM 2977 O O . LEU B 1 204 ? 105.054 -12.171 75.777 1.00 71.85 269 LEU B O 1
ATOM 2982 N N . LYS B 1 205 ? 105.029 -13.191 77.802 1.00 61.67 270 LYS B N 1
ATOM 2983 C CA . LYS B 1 205 ? 105.351 -11.972 78.562 1.00 64.26 270 LYS B CA 1
ATOM 2984 C C . LYS B 1 205 ? 104.566 -10.801 77.968 1.00 61.49 270 LYS B C 1
ATOM 2985 O O . LYS B 1 205 ? 105.129 -9.790 77.518 1.00 61.24 270 LYS B O 1
ATOM 2991 N N . ASN B 1 206 ? 103.255 -11.010 77.874 1.00 59.39 271 ASN B N 1
ATOM 2992 C CA . ASN B 1 206 ? 102.313 -9.990 77.392 1.00 59.15 271 ASN B CA 1
ATOM 2993 C C . ASN B 1 206 ? 102.564 -9.389 75.984 1.00 60.05 271 ASN B C 1
ATOM 2994 O O . ASN B 1 206 ? 102.042 -8.299 75.686 1.00 65.00 271 ASN B O 1
ATOM 2999 N N . ASP B 1 207 ? 103.335 -10.091 75.115 1.00 53.58 272 ASP B N 1
ATOM 3000 C CA . ASP B 1 207 ? 103.283 -9.843 73.659 1.00 46.27 272 ASP B CA 1
ATOM 3001 C C . ASP B 1 207 ? 101.965 -10.458 73.159 1.00 46.82 272 ASP B C 1
ATOM 3002 O O . ASP B 1 207 ? 101.914 -11.634 72.760 1.00 39.83 272 ASP B O 1
ATOM 3007 N N . TYR B 1 208 ? 100.901 -9.682 73.261 1.00 38.19 273 TYR B N 1
ATOM 3008 C CA . TYR B 1 208 ? 99.580 -10.158 72.891 1.00 34.19 273 TYR B CA 1
ATOM 3009 C C . TYR B 1 208 ? 99.326 -10.117 71.401 1.00 31.99 273 TYR B C 1
ATOM 3010 O O . TYR B 1 208 ? 98.400 -10.744 70.928 1.00 33.10 273 TYR B O 1
ATOM 3019 N N . THR B 1 209 ? 100.181 -9.443 70.632 1.00 31.16 274 THR B N 1
ATOM 3020 C CA . THR B 1 209 ? 100.118 -9.565 69.211 1.00 34.28 274 THR B CA 1
ATOM 3021 C C . THR B 1 209 ? 100.417 -11.031 68.857 1.00 33.75 274 THR B C 1
ATOM 3022 O O . THR B 1 209 ? 99.638 -11.686 68.150 1.00 32.74 274 THR B O 1
ATOM 3026 N N . LYS B 1 210 ? 101.529 -11.531 69.363 1.00 33.67 275 LYS B N 1
ATOM 3027 C CA . LYS B 1 210 ? 101.933 -12.919 69.081 1.00 34.95 275 LYS B CA 1
ATOM 3028 C C . LYS B 1 210 ? 100.972 -13.868 69.784 1.00 29.55 275 LYS B C 1
ATOM 3029 O O . LYS B 1 210 ? 100.538 -14.856 69.210 1.00 28.11 275 LYS B O 1
ATOM 3035 N N . GLY B 1 211 ? 100.654 -13.547 71.027 1.00 28.35 276 GLY B N 1
ATOM 3036 C CA . GLY B 1 211 ? 99.723 -14.331 71.837 1.00 28.60 276 GLY B CA 1
ATOM 3037 C C . GLY B 1 211 ? 98.362 -14.521 71.192 1.00 25.17 276 GLY B C 1
ATOM 3038 O O . GLY B 1 211 ? 97.834 -15.655 71.152 1.00 23.67 276 GLY B O 1
ATOM 3039 N N . SER B 1 212 ? 97.781 -13.439 70.693 1.00 22.52 277 SER B N 1
ATOM 3040 C CA . SER B 1 212 ? 96.493 -13.530 69.979 1.00 25.30 277 SER B CA 1
ATOM 3041 C C . SER B 1 212 ? 96.583 -14.368 68.716 1.00 22.05 277 SER B C 1
ATOM 3042 O O . SER B 1 212 ? 95.685 -15.193 68.427 1.00 20.52 277 SER B O 1
ATOM 3045 N N . LYS B 1 213 ? 97.651 -14.165 67.943 1.00 23.51 278 LYS B N 1
ATOM 3046 C CA . LYS B 1 213 ? 97.865 -14.967 66.739 1.00 20.96 278 LYS B CA 1
ATOM 3047 C C . LYS B 1 213 ? 97.940 -16.487 67.096 1.00 19.26 278 LYS B C 1
ATOM 3048 O O . LYS B 1 213 ? 97.304 -17.300 66.436 1.00 19.57 278 LYS B O 1
ATOM 3054 N N . ILE B 1 214 ? 98.688 -16.803 68.097 1.00 18.05 279 ILE B N 1
ATOM 3055 C CA . ILE B 1 214 ? 98.879 -18.205 68.508 1.00 20.12 279 ILE B CA 1
ATOM 3056 C C . ILE B 1 214 ? 97.562 -18.812 69.102 1.00 19.03 279 ILE B C 1
ATOM 3057 O O . ILE B 1 214 ? 97.224 -19.967 68.819 1.00 18.22 279 ILE B O 1
ATOM 3062 N N . LEU B 1 215 ? 96.798 -18.022 69.847 1.00 16.10 280 LEU B N 1
ATOM 3063 C CA . LEU B 1 215 ? 95.508 -18.536 70.321 1.00 17.63 280 LEU B CA 1
ATOM 3064 C C . LEU B 1 215 ? 94.522 -18.728 69.149 1.00 17.47 280 LEU B C 1
ATOM 3065 O O . LEU B 1 215 ? 93.824 -19.757 69.110 1.00 17.85 280 LEU B O 1
ATOM 3070 N N . HIS B 1 216 ? 94.481 -17.803 68.185 1.00 16.77 281 HIS B N 1
ATOM 3071 C CA . HIS B 1 216 ? 93.680 -17.989 66.947 1.00 17.92 281 HIS B CA 1
ATOM 3072 C C . HIS B 1 216 ? 94.125 -19.298 66.221 1.00 17.85 281 HIS B C 1
ATOM 3073 O O . HIS B 1 216 ? 93.318 -20.098 65.851 1.00 17.82 281 HIS B O 1
ATOM 3080 N N . GLU B 1 217 ? 95.429 -19.509 66.116 1.00 17.17 282 GLU B N 1
ATOM 3081 C CA . GLU B 1 217 ? 95.940 -20.730 65.487 1.00 16.32 282 GLU B CA 1
ATOM 3082 C C . GLU B 1 217 ? 95.543 -21.986 66.270 1.00 13.86 282 GLU B C 1
ATOM 3083 O O . GLU B 1 217 ? 95.253 -23.014 65.663 1.00 15.44 282 GLU B O 1
ATOM 3089 N N . ALA B 1 218 ? 95.575 -21.921 67.585 1.00 15.13 283 ALA B N 1
ATOM 3090 C CA . ALA B 1 218 ? 95.174 -23.088 68.436 1.00 15.44 283 ALA B CA 1
ATOM 3091 C C . ALA B 1 218 ? 93.712 -23.454 68.147 1.00 15.02 283 ALA B C 1
ATOM 3092 O O . ALA B 1 218 ? 93.390 -24.602 67.920 1.00 15.73 283 ALA B O 1
ATOM 3094 N N . TYR B 1 219 ? 92.846 -22.458 68.130 1.00 13.63 284 TYR B N 1
ATOM 3095 C CA . TYR B 1 219 ? 91.431 -22.740 67.854 1.00 13.97 284 TYR B CA 1
ATOM 3096 C C . TYR B 1 219 ? 91.221 -23.268 66.445 1.00 14.35 284 TYR B C 1
ATOM 3097 O O . TYR B 1 219 ? 90.477 -24.245 66.253 1.00 13.99 284 TYR B O 1
ATOM 3106 N N . THR B 1 220 ? 91.880 -22.641 65.444 1.00 14.20 285 THR B N 1
ATOM 3107 C CA . THR B 1 220 ? 91.738 -23.109 64.066 1.00 16.28 285 THR B CA 1
ATOM 3108 C C . THR B 1 220 ? 92.203 -24.580 63.982 1.00 14.27 285 THR B C 1
ATOM 3109 O O . THR B 1 220 ? 91.537 -25.417 63.394 1.00 14.99 285 THR B O 1
ATOM 3113 N N . SER B 1 221 ? 93.327 -24.864 64.587 1.00 13.73 286 SER B N 1
ATOM 3114 C CA . SER B 1 221 ? 93.901 -26.220 64.589 1.00 14.80 286 SER B CA 1
ATOM 3115 C C . SER B 1 221 ? 92.921 -27.235 65.224 1.00 13.25 286 SER B C 1
ATOM 3116 O O . SER B 1 221 ? 92.711 -28.311 64.708 1.00 13.98 286 SER B O 1
ATOM 3119 N N . LEU B 1 222 ? 92.395 -26.871 66.379 1.00 12.77 287 LEU B N 1
ATOM 3120 C CA . LEU B 1 222 ? 91.439 -27.672 67.089 1.00 14.02 287 LEU B CA 1
ATOM 3121 C C . LEU B 1 222 ? 90.233 -27.959 66.226 1.00 13.21 287 LEU B C 1
ATOM 3122 O O . LEU B 1 222 ? 89.820 -29.127 66.048 1.00 13.29 287 LEU B O 1
ATOM 3127 N N . PHE B 1 223 ? 89.639 -26.905 65.692 1.00 13.15 288 PHE B N 1
ATOM 3128 C CA . PHE B 1 223 ? 88.409 -27.069 64.949 1.00 13.10 288 PHE B CA 1
ATOM 3129 C C . PHE B 1 223 ? 88.631 -27.838 63.621 1.00 14.47 288 PHE B C 1
ATOM 3130 O O . PHE B 1 223 ? 87.814 -28.661 63.246 1.00 14.32 288 PHE B O 1
ATOM 3138 N N . GLU B 1 224 ? 89.798 -27.671 62.999 1.00 14.39 289 GLU B N 1
ATOM 3139 C CA . GLU B 1 224 ? 90.114 -28.447 61.809 1.00 14.99 289 GLU B CA 1
ATOM 3140 C C . GLU B 1 224 ? 90.365 -29.906 62.110 1.00 15.35 289 GLU B C 1
ATOM 3141 O O . GLU B 1 224 ? 89.924 -30.787 61.332 1.00 16.13 289 GLU B O 1
ATOM 3147 N N . ASN B 1 225 ? 91.030 -30.203 63.240 1.00 14.31 290 ASN B N 1
ATOM 3148 C CA . ASN B 1 225 ? 91.130 -31.601 63.716 1.00 13.96 290 ASN B CA 1
ATOM 3149 C C . ASN B 1 225 ? 89.794 -32.216 63.989 1.00 13.85 290 ASN B C 1
ATOM 3150 O O . ASN B 1 225 ? 89.528 -33.336 63.567 1.00 15.23 290 ASN B O 1
ATOM 3155 N N . PHE B 1 226 ? 88.859 -31.448 64.557 1.00 13.14 291 PHE B N 1
ATOM 3156 C CA . PHE B 1 226 ? 87.534 -31.956 64.819 1.00 12.93 291 PHE B CA 1
ATOM 3157 C C . PHE B 1 226 ? 86.776 -32.248 63.541 1.00 14.00 291 PHE B C 1
ATOM 3158 O O . PHE B 1 226 ? 86.196 -33.312 63.375 1.00 13.93 291 PHE B O 1
ATOM 3166 N N . VAL B 1 227 ? 86.781 -31.329 62.620 1.00 14.69 292 VAL B N 1
ATOM 3167 C CA . VAL B 1 227 ? 86.054 -31.585 61.361 1.00 15.72 292 VAL B CA 1
ATOM 3168 C C . VAL B 1 227 ? 86.613 -32.790 60.626 1.00 18.37 292 VAL B C 1
ATOM 3169 O O . VAL B 1 227 ? 85.847 -33.568 60.045 1.00 19.55 292 VAL B O 1
ATOM 3173 N N . ALA B 1 228 ? 87.930 -32.972 60.657 1.00 17.38 293 ALA B N 1
ATOM 3174 C CA . ALA B 1 228 ? 88.565 -34.121 59.997 1.00 19.39 293 ALA B CA 1
ATOM 3175 C C . ALA B 1 228 ? 88.126 -35.460 60.603 1.00 20.93 293 ALA B C 1
ATOM 3176 O O . ALA B 1 228 ? 88.068 -36.482 59.895 1.00 22.63 293 ALA B O 1
ATOM 3178 N N . ILE B 1 229 ? 87.796 -35.460 61.909 1.00 18.61 294 ILE B N 1
ATOM 3179 C CA . ILE B 1 229 ? 87.270 -36.665 62.585 1.00 18.43 294 ILE B CA 1
ATOM 3180 C C . ILE B 1 229 ? 85.826 -36.918 62.138 1.00 19.66 294 ILE B C 1
ATOM 3181 O O . ILE B 1 229 ? 85.447 -38.073 61.848 1.00 21.96 294 ILE B O 1
ATOM 3186 N N . VAL B 1 230 ? 84.991 -35.882 62.112 1.00 19.90 295 VAL B N 1
ATOM 3187 C CA . VAL B 1 230 ? 83.532 -36.106 62.069 1.00 22.35 295 VAL B CA 1
ATOM 3188 C C . VAL B 1 230 ? 82.859 -36.036 60.707 1.00 31.50 295 VAL B C 1
ATOM 3189 O O . VAL B 1 230 ? 81.682 -36.442 60.588 1.00 30.03 295 VAL B O 1
ATOM 3193 N N . GLN B 1 231 ? 83.549 -35.543 59.678 1.00 33.48 296 GLN B N 1
ATOM 3194 C CA . GLN B 1 231 ? 83.029 -35.678 58.283 1.00 42.15 296 GLN B CA 1
ATOM 3195 C C . GLN B 1 231 ? 84.052 -36.349 57.377 1.00 48.56 296 GLN B C 1
ATOM 3196 O O . GLN B 1 231 ? 85.114 -35.788 57.113 1.00 52.18 296 GLN B O 1
#

InterPro domains:
  IPR002589 Macro domain [PF01661] (385-457)
  IPR002589 Macro domain [PS51154] (349-574)
  IPR002589 Macro domain [SM00506] (361-551)
  IPR019808 Histidine triad, conserved site [PS00892] (649-667)
  IPR027417 P-loop containing nucleoside triphosphate hydrolase [G3DSA:3.40.50.300] (19-197)
  IPR027417 P-loop containing nucleoside triphosphate hydrolase [SSF52540] (36-187)
  IPR032566 Aprataxin, C2HE/C2H2/C2HC zinc finger [PF16278] (685-739)
  IPR036265 HIT-like superfamily [G3DSA:3.30.428.10] (560-744)
  IPR036265 HIT-like superfamily [SSF54197] (557-723)
  IPR043472 Macro domain-like [G3DSA:3.40.220.10] (265-342)
  IPR043472 Macro domain-like [G3DSA:3.40.220.10] (343-493)
  IPR043472 Macro domain-like [SSF52949] (249-344)
  IPR043472 Macro domain-like [SSF52949] (342-482)

B-factor: mean 25.1, std 12.15, range [10.18, 89.47]